Protein AF-A0AAN5BUU0-F1 (afdb_monomer_lite)

Structure (mmCIF, N/CA/C/O backbone):
data_AF-A0AAN5BUU0-F1
#
_entry.id   AF-A0AAN5BUU0-F1
#
loop_
_atom_site.group_PDB
_atom_site.id
_atom_site.type_symbol
_atom_site.label_atom_id
_atom_site.label_alt_id
_atom_site.label_comp_id
_atom_site.label_asym_id
_atom_site.label_entity_id
_atom_site.label_seq_id
_atom_site.pdbx_PDB_ins_code
_atom_site.Cartn_x
_atom_site.Cartn_y
_atom_site.Cartn_z
_atom_site.occupancy
_atom_site.B_iso_or_equiv
_atom_site.auth_seq_id
_atom_site.auth_comp_id
_atom_site.auth_asym_id
_atom_site.auth_atom_id
_atom_site.pdbx_PDB_model_num
ATOM 1 N N . MET A 1 1 ? -6.3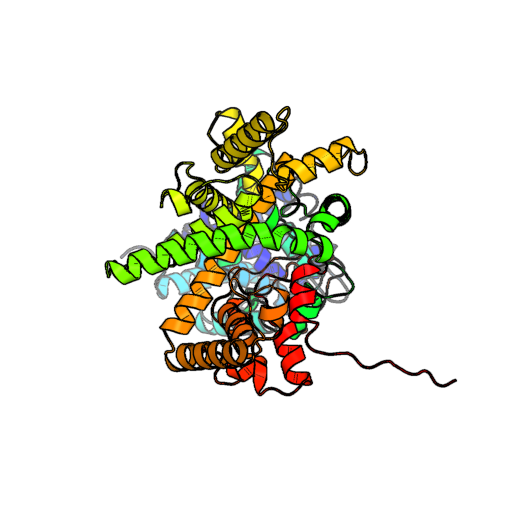54 13.363 -48.785 1.00 33.38 1 MET A N 1
ATOM 2 C CA . MET A 1 1 ? -5.559 12.203 -48.338 1.00 33.38 1 MET A CA 1
ATOM 3 C C . MET A 1 1 ? -4.403 12.744 -47.525 1.00 33.38 1 MET A C 1
ATOM 5 O O . MET A 1 1 ? -3.507 13.358 -48.097 1.00 33.38 1 MET A O 1
ATOM 9 N N . GLU A 1 2 ? -4.484 12.640 -46.201 1.00 36.59 2 GLU A N 1
ATOM 10 C CA . GLU A 1 2 ? -3.359 12.969 -45.324 1.00 36.59 2 GLU A CA 1
ATOM 11 C C . GLU A 1 2 ? -2.193 12.024 -45.644 1.00 36.59 2 GLU A C 1
ATOM 13 O O . GLU A 1 2 ? -2.395 10.834 -45.884 1.00 36.59 2 GLU A O 1
ATOM 18 N N . LYS A 1 3 ? -0.974 12.566 -45.752 1.00 36.31 3 LYS A N 1
ATOM 19 C CA . LYS A 1 3 ? 0.227 11.756 -46.001 1.00 36.31 3 LYS A CA 1
ATOM 20 C C . LYS A 1 3 ? 0.430 10.782 -44.828 1.00 36.31 3 LYS A C 1
ATOM 22 O O . LYS A 1 3 ? 0.278 11.228 -43.689 1.00 36.31 3 LYS A O 1
ATOM 27 N N . PRO A 1 4 ? 0.834 9.521 -45.077 1.00 47.00 4 PRO A N 1
ATOM 28 C CA . PRO A 1 4 ? 1.141 8.577 -44.009 1.00 47.00 4 PRO A CA 1
ATOM 29 C C . PRO A 1 4 ? 2.203 9.173 -43.081 1.00 47.00 4 PRO A C 1
ATOM 31 O O . PRO A 1 4 ? 3.201 9.744 -43.532 1.00 47.00 4 PRO A O 1
ATOM 34 N N . ILE A 1 5 ? 1.944 9.099 -41.779 1.00 53.62 5 ILE A N 1
ATOM 35 C CA . ILE A 1 5 ? 2.816 9.651 -40.747 1.00 53.62 5 ILE A CA 1
ATOM 36 C C . ILE A 1 5 ? 4.065 8.756 -40.667 1.00 53.62 5 ILE A C 1
ATOM 38 O O . ILE A 1 5 ? 3.956 7.569 -40.381 1.00 53.62 5 ILE A O 1
ATOM 42 N N . SER A 1 6 ? 5.249 9.303 -40.966 1.00 59.25 6 SER A N 1
ATOM 43 C CA . SER A 1 6 ? 6.516 8.555 -40.923 1.00 59.25 6 SER A CA 1
ATOM 44 C C . SER A 1 6 ? 7.005 8.336 -39.487 1.00 59.25 6 SER A C 1
ATOM 46 O O . SER A 1 6 ? 6.694 9.139 -38.601 1.00 59.25 6 SER A O 1
ATOM 48 N N . CYS A 1 7 ? 7.852 7.318 -39.260 1.00 54.75 7 CYS A N 1
ATOM 49 C CA . CYS A 1 7 ? 8.524 7.119 -37.966 1.00 54.75 7 CYS A CA 1
ATOM 50 C C . CYS A 1 7 ? 9.218 8.395 -37.480 1.00 54.75 7 CYS A C 1
ATOM 52 O O . CYS A 1 7 ? 9.111 8.717 -36.311 1.00 54.75 7 CYS A O 1
ATOM 54 N N . GLN A 1 8 ? 9.860 9.171 -38.363 1.00 58.72 8 GLN A N 1
ATOM 55 C CA . GLN A 1 8 ? 10.496 10.451 -38.004 1.00 58.72 8 GLN A CA 1
ATOM 56 C C . GLN A 1 8 ? 9.519 11.482 -37.414 1.00 58.72 8 GLN A C 1
ATOM 58 O O . GLN A 1 8 ? 9.916 12.291 -36.582 1.00 58.72 8 GLN A O 1
ATOM 63 N N . LYS A 1 9 ? 8.248 11.469 -37.836 1.00 61.09 9 LYS A N 1
ATOM 64 C CA . LYS A 1 9 ? 7.222 12.403 -37.354 1.00 61.09 9 LYS A CA 1
ATOM 65 C C . LYS A 1 9 ? 6.590 11.938 -36.033 1.00 61.09 9 LYS A C 1
ATOM 67 O O . LYS A 1 9 ? 6.236 12.787 -35.223 1.00 61.09 9 LYS A O 1
ATOM 72 N N . ILE A 1 10 ? 6.482 10.622 -35.810 1.00 54.81 10 ILE A N 1
ATOM 73 C CA . ILE A 1 10 ? 5.993 10.017 -34.551 1.00 54.81 10 ILE A CA 1
ATOM 74 C C . ILE A 1 10 ? 7.093 9.984 -33.487 1.00 54.81 10 ILE A C 1
ATOM 76 O O . ILE A 1 10 ? 6.845 10.347 -32.350 1.00 54.81 10 ILE A O 1
ATOM 80 N N . LEU A 1 11 ? 8.329 9.642 -33.849 1.00 53.31 11 LEU A N 1
ATOM 81 C CA . LEU A 1 11 ? 9.520 9.653 -32.986 1.00 53.31 11 LEU A CA 1
ATOM 82 C C . LEU A 1 11 ? 10.084 11.061 -32.750 1.00 53.31 11 LEU A C 1
ATOM 84 O O . LEU A 1 11 ? 11.253 11.191 -32.378 1.00 53.31 11 LEU A O 1
ATOM 88 N N . GLY A 1 12 ? 9.273 12.108 -32.954 1.00 57.47 12 GLY A N 1
ATOM 89 C CA . GLY A 1 12 ? 9.648 13.482 -32.633 1.00 57.47 12 GLY A CA 1
ATOM 90 C C . GLY A 1 12 ? 10.220 13.588 -31.217 1.00 57.47 12 GLY A C 1
ATOM 91 O O . GLY A 1 12 ? 9.969 12.724 -30.372 1.00 57.47 12 GLY A O 1
ATOM 92 N N . GLU A 1 13 ? 10.988 14.650 -30.958 1.00 61.12 13 GLU A N 1
ATOM 93 C CA . GLU A 1 13 ? 11.842 14.768 -29.766 1.00 61.12 13 GLU A CA 1
ATOM 94 C C . GLU A 1 13 ? 11.137 14.377 -28.456 1.00 61.12 13 GLU A C 1
ATOM 96 O O . GLU A 1 13 ? 11.701 13.693 -27.606 1.00 61.12 13 GLU A O 1
ATOM 101 N N . ILE A 1 14 ? 9.856 14.729 -28.340 1.00 59.94 14 ILE A N 1
ATOM 102 C CA . ILE A 1 14 ? 9.011 14.472 -27.174 1.00 59.94 14 ILE A CA 1
ATOM 103 C C . ILE A 1 14 ? 8.659 12.984 -27.007 1.00 59.94 14 ILE A C 1
ATOM 105 O O . ILE A 1 14 ? 8.784 12.460 -25.901 1.00 59.94 14 ILE A O 1
ATOM 109 N N . VAL A 1 15 ? 8.245 12.279 -28.067 1.00 65.06 15 VAL A N 1
ATOM 110 C CA . VAL A 1 15 ? 7.833 10.862 -27.976 1.00 65.06 15 VAL A CA 1
ATOM 111 C C . VAL A 1 15 ? 9.016 9.989 -27.592 1.00 65.06 15 VAL A C 1
ATOM 113 O O . VAL A 1 15 ? 8.900 9.184 -26.672 1.00 65.06 15 VAL A O 1
ATOM 116 N N . SER A 1 16 ? 10.166 10.206 -28.232 1.00 67.31 16 SER A N 1
ATOM 117 C CA . SER A 1 16 ? 11.398 9.461 -27.961 1.00 67.31 16 SER A CA 1
ATOM 118 C C . SER A 1 16 ? 11.934 9.709 -26.547 1.00 67.31 16 SER A C 1
ATOM 120 O O . SER A 1 16 ? 12.440 8.786 -25.911 1.00 67.31 16 SER A O 1
ATOM 122 N N . LEU A 1 17 ? 11.798 10.933 -26.020 1.00 70.12 17 LEU A N 1
ATOM 123 C CA . LEU A 1 17 ? 12.182 11.256 -24.642 1.00 70.12 17 LEU A CA 1
ATOM 124 C C . LEU A 1 17 ? 11.235 10.627 -23.612 1.00 70.12 17 LEU A C 1
ATOM 126 O O . LEU A 1 17 ? 11.701 10.049 -22.629 1.00 70.12 17 LEU A O 1
ATOM 130 N N . ILE A 1 18 ? 9.920 10.695 -23.842 1.00 75.19 18 ILE A N 1
ATOM 131 C CA . ILE A 1 18 ? 8.907 10.118 -22.945 1.00 75.19 18 ILE A CA 1
ATOM 132 C C . ILE A 1 18 ? 8.992 8.587 -22.936 1.00 75.19 18 ILE A C 1
ATOM 134 O O . ILE A 1 18 ? 8.899 7.962 -21.877 1.00 75.19 18 ILE A O 1
ATOM 138 N N . SER A 1 19 ? 9.201 7.969 -24.100 1.00 78.50 19 SER A N 1
ATOM 139 C CA . SER A 1 19 ? 9.243 6.513 -24.239 1.00 78.50 19 SER A CA 1
ATOM 140 C C . SER A 1 19 ? 10.525 5.896 -23.680 1.00 78.50 19 SER A C 1
ATOM 142 O O . SER A 1 19 ? 10.575 4.683 -23.489 1.00 78.50 19 SER A O 1
ATOM 144 N N . LEU A 1 20 ? 11.574 6.687 -23.423 1.00 83.69 20 LEU A N 1
ATOM 145 C CA . LEU A 1 20 ? 12.914 6.166 -23.157 1.00 83.69 20 LEU A CA 1
ATOM 146 C C . LEU A 1 20 ? 13.011 5.364 -21.856 1.00 83.69 20 LEU A C 1
ATOM 148 O O . LEU A 1 20 ? 13.629 4.299 -21.851 1.00 83.69 20 LEU A O 1
ATOM 152 N N . GLN A 1 21 ? 12.419 5.841 -20.755 1.00 87.25 21 GLN A N 1
ATOM 153 C CA . GLN A 1 21 ? 12.447 5.096 -19.489 1.00 87.25 21 GLN A CA 1
ATOM 154 C C . GLN A 1 21 ? 11.692 3.767 -19.636 1.00 87.25 21 GLN A C 1
ATOM 156 O O . GLN A 1 21 ? 12.220 2.719 -19.265 1.00 87.25 21 GLN A O 1
ATOM 161 N N . TYR A 1 22 ? 10.515 3.798 -20.266 1.00 90.00 22 TYR A N 1
ATOM 162 C CA . TYR A 1 22 ? 9.706 2.612 -20.544 1.00 90.00 22 TYR A CA 1
ATOM 163 C C . TYR A 1 22 ? 10.428 1.603 -21.444 1.00 90.00 22 TYR A C 1
ATOM 165 O O . TYR A 1 22 ? 10.545 0.432 -21.084 1.00 90.00 22 TYR A O 1
ATOM 173 N N . ALA A 1 23 ? 10.998 2.064 -22.560 1.00 89.75 23 ALA A N 1
ATOM 174 C CA . ALA A 1 23 ? 11.789 1.237 -23.463 1.00 89.75 23 ALA A CA 1
ATOM 175 C C . ALA A 1 23 ? 12.970 0.586 -22.733 1.00 89.75 23 ALA A C 1
ATOM 177 O O . ALA A 1 23 ? 13.208 -0.603 -22.902 1.00 89.75 23 ALA A O 1
ATOM 178 N N . ASN A 1 24 ? 13.685 1.326 -21.876 1.00 89.81 24 ASN A N 1
ATOM 179 C CA . ASN A 1 24 ? 14.799 0.762 -21.113 1.00 89.81 24 ASN A CA 1
ATOM 180 C C . ASN A 1 24 ? 14.342 -0.299 -20.105 1.00 89.81 24 ASN A C 1
ATOM 182 O O . ASN A 1 24 ? 15.041 -1.297 -19.947 1.00 89.81 24 ASN A O 1
ATOM 186 N N . VAL A 1 25 ? 13.186 -0.140 -19.456 1.00 89.19 25 VAL A N 1
ATOM 187 C CA . VAL A 1 25 ? 12.644 -1.198 -18.586 1.00 89.19 25 VAL A CA 1
ATOM 188 C C . VAL A 1 25 ? 12.288 -2.447 -19.400 1.00 89.19 25 VAL A C 1
ATOM 190 O O . VAL A 1 25 ? 12.654 -3.547 -18.999 1.00 89.19 25 VAL A O 1
ATOM 193 N N . LEU A 1 26 ? 11.651 -2.295 -20.567 1.00 90.25 26 LEU A N 1
ATOM 194 C CA . LEU A 1 26 ? 11.333 -3.422 -21.455 1.00 90.25 26 LEU A CA 1
ATOM 195 C C . LEU A 1 26 ? 12.589 -4.115 -21.999 1.00 90.25 26 LEU A C 1
ATOM 197 O O . LEU A 1 26 ? 12.695 -5.333 -21.984 1.00 90.25 26 LEU A O 1
ATOM 201 N N . VAL A 1 27 ? 13.582 -3.354 -22.454 1.00 91.62 27 VAL A N 1
ATOM 202 C CA . VAL A 1 27 ? 14.857 -3.900 -22.941 1.00 91.62 27 VAL A CA 1
ATOM 203 C C . VAL A 1 27 ? 15.517 -4.770 -21.871 1.00 91.62 27 VAL A C 1
ATOM 205 O O . VAL A 1 27 ? 15.982 -5.871 -22.163 1.00 91.62 27 VAL A O 1
ATOM 208 N N . ASN A 1 28 ? 15.512 -4.298 -20.624 1.00 90.44 28 ASN A N 1
ATOM 209 C CA . ASN A 1 28 ? 16.142 -4.983 -19.503 1.00 90.44 28 ASN A CA 1
ATOM 210 C C . ASN A 1 28 ? 15.229 -5.997 -18.803 1.00 90.44 28 ASN A C 1
ATOM 212 O O . ASN A 1 28 ? 15.642 -6.550 -17.789 1.00 90.44 28 ASN A O 1
ATOM 216 N N . SER A 1 29 ? 14.034 -6.293 -19.326 1.00 88.00 29 SER A N 1
ATOM 217 C CA . SER A 1 29 ? 13.260 -7.447 -18.851 1.00 88.00 29 SER A CA 1
ATOM 218 C C . SER A 1 29 ? 13.853 -8.771 -19.343 1.00 88.00 29 SER A C 1
ATOM 220 O O . SER A 1 29 ? 13.665 -9.800 -18.700 1.00 88.00 29 SER A O 1
ATOM 222 N N . HIS A 1 30 ? 14.619 -8.746 -20.440 1.00 90.69 30 HIS A N 1
ATOM 223 C CA . HIS A 1 30 ? 15.295 -9.923 -20.968 1.00 90.69 30 HIS A CA 1
ATOM 224 C C . HIS A 1 30 ? 16.552 -10.248 -20.131 1.00 90.69 30 HIS A C 1
ATOM 226 O O . HIS A 1 30 ? 17.481 -9.432 -20.081 1.00 90.69 30 HIS A O 1
ATOM 232 N N . PRO A 1 31 ? 16.680 -11.460 -19.552 1.00 89.88 31 PRO A N 1
ATOM 233 C CA . PRO A 1 31 ? 17.740 -11.792 -18.589 1.00 89.88 31 PRO A CA 1
ATOM 234 C C . PRO A 1 31 ? 19.168 -11.579 -19.097 1.00 89.88 31 PRO A C 1
ATOM 236 O O . PRO A 1 31 ? 20.002 -10.997 -18.406 1.00 89.88 31 PRO A O 1
ATOM 239 N N . GLN A 1 32 ? 19.459 -12.036 -20.318 1.00 93.00 32 GLN A N 1
ATOM 240 C CA . GLN A 1 32 ? 20.795 -11.920 -20.916 1.00 93.00 32 GLN A CA 1
ATOM 241 C C . GLN A 1 32 ? 21.168 -10.461 -21.222 1.00 93.00 32 GLN A C 1
ATOM 243 O O . GLN A 1 32 ? 22.292 -10.043 -20.942 1.00 93.00 32 GLN A O 1
ATOM 248 N N . VAL A 1 33 ? 20.212 -9.672 -21.728 1.00 93.50 33 VAL A N 1
ATOM 249 C CA . VAL A 1 33 ? 20.398 -8.238 -21.983 1.00 93.50 33 VAL A CA 1
ATOM 250 C C . VAL A 1 33 ? 20.654 -7.504 -20.670 1.00 93.50 33 VAL A C 1
ATOM 252 O O . VAL A 1 33 ? 21.661 -6.807 -20.551 1.00 93.50 33 VAL A O 1
ATOM 255 N N . ALA A 1 34 ? 19.815 -7.734 -19.657 1.00 91.94 34 ALA A N 1
ATOM 256 C CA . ALA A 1 34 ? 19.980 -7.147 -18.333 1.00 91.94 34 ALA A CA 1
ATOM 257 C C . ALA A 1 34 ? 21.328 -7.509 -17.702 1.00 91.94 34 ALA A C 1
ATOM 259 O O . ALA A 1 34 ? 21.979 -6.650 -17.118 1.00 91.94 34 ALA A O 1
ATOM 260 N N . GLN A 1 35 ? 21.790 -8.754 -17.855 1.00 92.38 35 GLN A N 1
ATOM 261 C CA . GLN A 1 35 ? 23.096 -9.177 -17.352 1.00 92.38 35 GLN A CA 1
ATOM 262 C C . GLN A 1 35 ? 24.253 -8.449 -18.050 1.00 92.38 35 GLN A C 1
ATOM 264 O O . GLN A 1 35 ? 25.197 -8.017 -17.385 1.00 92.38 35 GLN A O 1
ATOM 269 N N . GLY A 1 36 ? 24.184 -8.287 -19.375 1.00 92.88 36 GLY A N 1
ATOM 270 C CA . GLY A 1 36 ? 25.181 -7.526 -20.125 1.00 92.88 36 GLY A CA 1
ATOM 271 C C . GLY A 1 36 ? 25.206 -6.055 -19.725 1.00 92.88 36 GLY A C 1
ATOM 272 O O . GLY A 1 36 ? 26.275 -5.485 -19.510 1.00 92.88 36 GLY A O 1
ATOM 273 N N . VAL A 1 37 ? 24.030 -5.460 -19.537 1.00 91.38 37 VAL A N 1
ATOM 274 C CA . VAL A 1 37 ? 23.890 -4.089 -19.048 1.00 91.38 37 VAL A CA 1
ATOM 275 C C . VAL A 1 37 ? 24.415 -3.954 -17.619 1.00 91.38 37 VAL A C 1
ATOM 277 O O . VAL A 1 37 ? 25.193 -3.043 -17.357 1.00 91.38 37 VAL A O 1
ATOM 280 N N . HIS A 1 38 ? 24.071 -4.867 -16.714 1.00 90.69 38 HIS A N 1
ATOM 281 C CA . HIS A 1 38 ? 24.531 -4.851 -15.326 1.00 90.69 38 HIS A CA 1
ATOM 282 C C . HIS A 1 38 ? 26.063 -4.879 -15.217 1.00 90.69 38 HIS A C 1
ATOM 284 O O . HIS A 1 38 ? 26.637 -4.170 -14.397 1.00 90.69 38 HIS A O 1
ATOM 290 N N . ASN A 1 39 ? 26.726 -5.662 -16.071 1.00 91.31 39 ASN A N 1
ATOM 291 C CA . ASN A 1 39 ? 28.176 -5.853 -16.011 1.00 91.31 39 ASN A CA 1
ATOM 292 C C . ASN A 1 39 ? 28.982 -4.768 -16.741 1.00 91.31 39 ASN A C 1
ATOM 294 O O . ASN A 1 39 ? 30.154 -4.573 -16.424 1.00 91.31 39 ASN A O 1
ATOM 298 N N . HIS A 1 40 ? 28.404 -4.113 -17.754 1.00 89.38 40 HIS A N 1
ATOM 299 C CA . HIS A 1 40 ? 29.159 -3.249 -18.673 1.00 89.38 40 HIS A CA 1
ATOM 300 C C . HIS A 1 40 ? 28.597 -1.833 -18.838 1.00 89.38 40 HIS A C 1
ATOM 302 O O . HIS A 1 40 ? 29.260 -0.991 -19.444 1.00 89.38 40 HIS A O 1
ATOM 308 N N . SER A 1 41 ? 27.388 -1.553 -18.351 1.00 84.75 41 SER A N 1
ATOM 309 C CA . SER A 1 41 ? 26.763 -0.237 -18.478 1.00 84.75 41 SER A CA 1
ATOM 310 C C . SER A 1 41 ? 27.053 0.647 -17.271 1.00 84.75 41 SER A C 1
ATOM 312 O O . SER A 1 41 ? 27.232 0.189 -16.148 1.00 84.75 41 SER A O 1
ATOM 314 N N . TYR A 1 42 ? 27.013 1.950 -17.508 1.00 80.81 42 TYR A N 1
ATOM 315 C CA . TYR A 1 42 ? 27.196 3.004 -16.516 1.00 80.81 42 TYR A CA 1
ATOM 316 C C . TYR A 1 42 ? 25.858 3.644 -16.103 1.00 80.81 42 TYR A C 1
ATOM 318 O O . TYR A 1 42 ? 25.842 4.792 -15.680 1.00 80.81 42 TYR A O 1
ATOM 326 N N . PHE A 1 43 ? 24.729 2.918 -16.191 1.00 76.12 43 PHE A N 1
ATOM 327 C CA . PHE A 1 43 ? 23.396 3.417 -15.784 1.00 76.12 43 PHE A CA 1
ATOM 328 C C . PHE A 1 43 ? 23.400 4.079 -14.404 1.00 76.12 43 PHE A C 1
ATOM 330 O O . PHE A 1 43 ? 22.821 5.146 -14.223 1.00 76.12 43 PHE A O 1
ATOM 337 N N . ARG A 1 44 ? 24.077 3.447 -13.445 1.00 77.19 44 ARG A N 1
ATOM 338 C CA . ARG A 1 44 ? 24.137 3.916 -12.063 1.00 77.19 44 ARG A CA 1
ATOM 339 C C . ARG A 1 44 ? 25.104 5.079 -11.852 1.00 77.19 44 ARG A C 1
ATOM 341 O O . ARG A 1 44 ? 24.851 5.931 -11.005 1.00 77.19 44 ARG A O 1
ATOM 348 N N . SER A 1 45 ? 26.233 5.088 -12.559 1.00 83.69 45 SER A N 1
ATOM 349 C CA . SER A 1 45 ? 27.297 6.077 -12.357 1.00 83.69 45 SER A CA 1
ATOM 350 C C . SER A 1 45 ? 27.110 7.333 -13.206 1.00 83.69 45 SER A C 1
ATOM 352 O O . SER A 1 45 ? 27.422 8.418 -12.724 1.00 83.69 45 SER A O 1
ATOM 354 N N . ASP A 1 46 ? 26.592 7.196 -14.429 1.00 85.25 46 ASP A N 1
ATOM 355 C CA . ASP A 1 46 ? 26.413 8.282 -15.398 1.00 85.25 46 ASP A CA 1
ATOM 356 C C . ASP A 1 46 ? 25.160 8.073 -16.288 1.00 85.25 46 ASP A C 1
ATOM 358 O O . ASP A 1 46 ? 25.248 7.718 -17.473 1.00 85.25 46 ASP A O 1
ATOM 362 N N . PRO A 1 47 ? 23.951 8.279 -15.735 1.00 84.38 47 PRO A N 1
ATOM 363 C CA . PRO A 1 47 ? 22.709 8.082 -16.481 1.00 84.38 47 PRO A CA 1
ATOM 364 C C . PRO A 1 47 ? 22.545 9.062 -17.650 1.00 84.38 47 PRO A C 1
ATOM 366 O O . PRO A 1 47 ? 21.929 8.706 -18.654 1.00 84.38 47 PRO A O 1
ATOM 369 N N . MET A 1 48 ? 23.103 10.275 -17.567 1.00 85.94 48 MET A N 1
ATOM 370 C CA . MET A 1 48 ? 22.939 11.296 -18.610 1.00 85.94 48 MET A CA 1
ATOM 371 C C . MET A 1 48 ? 23.677 10.914 -19.888 1.00 85.94 48 MET A C 1
ATOM 373 O O . MET A 1 48 ? 23.097 10.967 -20.976 1.00 85.94 48 MET A O 1
ATOM 377 N N . THR A 1 49 ? 24.915 10.438 -19.762 1.00 85.50 49 THR A N 1
ATOM 378 C CA . THR A 1 49 ? 25.664 9.904 -20.902 1.00 85.50 49 THR A CA 1
ATOM 379 C C . THR A 1 49 ? 24.949 8.693 -21.502 1.00 85.50 49 THR A C 1
ATOM 381 O O . THR A 1 49 ? 24.887 8.532 -22.723 1.00 85.50 49 THR A O 1
ATOM 384 N N . ARG A 1 50 ? 24.322 7.855 -20.666 1.00 85.88 50 ARG A N 1
ATOM 385 C CA . ARG A 1 50 ? 23.598 6.667 -21.139 1.00 85.88 50 ARG A CA 1
ATOM 386 C C . ARG A 1 50 ? 22.350 7.044 -21.939 1.00 85.88 50 ARG A C 1
ATOM 388 O O . ARG A 1 50 ? 22.093 6.436 -22.985 1.00 85.88 50 ARG A O 1
ATOM 395 N N . VAL A 1 51 ? 21.601 8.044 -21.473 1.00 83.75 51 VAL A N 1
ATOM 396 C CA . VAL A 1 51 ? 20.462 8.624 -22.199 1.00 83.75 51 VAL A CA 1
ATOM 397 C C . VAL A 1 51 ? 20.927 9.195 -23.536 1.00 83.75 51 VAL A C 1
ATOM 399 O O . VAL A 1 51 ? 20.370 8.825 -24.568 1.00 83.75 51 VAL A O 1
ATOM 402 N N . TYR A 1 52 ? 21.996 9.998 -23.534 1.00 86.31 52 TYR A N 1
ATOM 403 C CA . TYR A 1 52 ? 22.556 10.607 -24.741 1.00 86.31 52 TYR A CA 1
ATOM 404 C C . TYR A 1 52 ? 22.885 9.570 -25.822 1.00 86.31 52 TYR A C 1
ATOM 406 O O . TYR A 1 52 ? 22.393 9.680 -26.942 1.00 86.31 52 TYR A O 1
ATOM 414 N N . TYR A 1 53 ? 23.641 8.517 -25.494 1.00 87.81 53 TYR A N 1
ATOM 415 C CA . TYR A 1 53 ? 24.003 7.497 -26.486 1.00 87.81 53 TYR A CA 1
ATOM 416 C C . TYR A 1 53 ? 22.814 6.659 -26.968 1.00 87.81 53 TYR A C 1
ATOM 418 O O . TYR A 1 53 ? 22.819 6.202 -28.111 1.00 87.81 53 TYR A O 1
ATOM 426 N N . THR A 1 54 ? 21.787 6.463 -26.133 1.00 87.38 54 THR A N 1
ATOM 427 C CA . THR A 1 54 ? 20.560 5.780 -26.577 1.00 87.38 54 THR A CA 1
ATOM 428 C C . THR A 1 54 ? 19.803 6.632 -27.583 1.00 87.38 54 THR A C 1
ATOM 430 O O . THR A 1 54 ? 19.422 6.132 -28.635 1.00 87.38 54 THR A O 1
ATOM 433 N N . LEU A 1 55 ? 19.624 7.920 -27.283 1.00 86.25 55 LEU A N 1
ATOM 434 C CA . LEU A 1 55 ? 18.959 8.856 -28.184 1.00 86.25 55 LEU A CA 1
ATOM 435 C C . LEU A 1 55 ? 19.742 9.018 -29.484 1.00 86.25 55 LEU A C 1
ATOM 437 O O . LEU A 1 55 ? 19.146 8.960 -30.552 1.00 86.25 55 LEU A O 1
ATOM 441 N N . LEU A 1 56 ? 21.071 9.131 -29.407 1.00 88.31 56 LEU A N 1
ATOM 442 C CA . LEU A 1 56 ? 21.931 9.202 -30.585 1.00 88.31 56 LEU A CA 1
ATOM 443 C C . LEU A 1 56 ? 21.703 8.002 -31.511 1.00 88.31 56 LEU A C 1
ATOM 445 O O . LEU A 1 56 ? 21.577 8.177 -32.718 1.00 88.31 56 LEU A O 1
ATOM 449 N N . TYR A 1 57 ? 21.592 6.794 -30.953 1.00 88.94 57 TYR A N 1
ATOM 450 C CA . TYR A 1 57 ? 21.263 5.608 -31.736 1.00 88.94 57 TYR A CA 1
ATOM 451 C C . TYR A 1 57 ? 19.844 5.660 -32.318 1.00 88.94 57 TYR A C 1
ATOM 453 O O . TYR A 1 57 ? 19.680 5.465 -33.521 1.00 88.94 57 TYR A O 1
ATOM 461 N N . VAL A 1 58 ? 18.830 5.951 -31.494 1.00 86.00 58 VAL A N 1
ATOM 462 C CA . VAL A 1 58 ? 17.422 5.982 -31.927 1.00 86.00 58 VAL A CA 1
ATOM 463 C C . VAL A 1 58 ? 17.217 6.990 -33.060 1.00 86.00 58 VAL A C 1
ATOM 465 O O . VAL A 1 58 ? 16.639 6.630 -34.083 1.00 86.00 58 VAL A O 1
ATOM 468 N N . TYR A 1 59 ? 17.743 8.210 -32.919 1.00 85.12 59 TYR A N 1
ATOM 469 C CA . TYR A 1 59 ? 17.659 9.245 -33.952 1.00 85.12 59 TYR A CA 1
ATOM 470 C C . TYR A 1 59 ? 18.527 8.930 -35.170 1.00 85.12 59 TYR A C 1
ATOM 472 O O . TYR A 1 59 ? 18.074 9.102 -36.297 1.00 85.12 59 TYR A O 1
ATOM 480 N N . GLY A 1 60 ? 19.748 8.425 -34.973 1.00 87.56 60 GLY A N 1
ATOM 481 C CA . GLY A 1 60 ? 20.641 8.115 -36.088 1.00 87.56 60 GLY A CA 1
ATOM 482 C C . GLY A 1 60 ? 20.112 6.994 -36.982 1.00 87.56 60 GLY A C 1
ATOM 483 O O . GLY A 1 60 ? 20.242 7.066 -38.198 1.00 87.56 60 GLY A O 1
ATOM 484 N N . VAL A 1 61 ? 19.455 5.976 -36.416 1.00 87.50 61 VAL A N 1
ATOM 485 C CA . VAL A 1 61 ? 18.892 4.858 -37.195 1.00 87.50 61 VAL A CA 1
ATOM 486 C C . VAL A 1 61 ? 17.736 5.289 -38.099 1.00 87.50 61 VAL A C 1
ATOM 488 O O . VAL A 1 61 ? 17.579 4.757 -39.202 1.00 87.50 61 VAL A O 1
ATOM 491 N N . ILE A 1 62 ? 16.925 6.244 -37.645 1.00 83.38 62 ILE A N 1
ATOM 492 C CA . ILE A 1 62 ? 15.799 6.791 -38.416 1.00 83.38 62 ILE A CA 1
ATOM 493 C C . ILE A 1 62 ? 16.200 7.992 -39.286 1.00 83.38 62 ILE A C 1
ATOM 495 O O . ILE A 1 62 ? 15.364 8.492 -40.040 1.00 83.38 62 ILE A O 1
ATOM 499 N N . GLY A 1 63 ? 17.446 8.455 -39.166 1.00 85.06 63 GLY A N 1
ATOM 500 C CA . GLY A 1 63 ? 18.036 9.556 -39.922 1.00 85.06 63 GLY A CA 1
ATOM 501 C C . GLY A 1 63 ? 18.441 9.173 -41.347 1.00 85.06 63 GLY A C 1
ATOM 502 O O . GLY A 1 63 ? 17.875 8.260 -41.961 1.00 85.06 63 GLY A O 1
ATOM 503 N N . THR A 1 64 ? 19.416 9.893 -41.903 1.00 89.06 64 THR A N 1
ATOM 504 C CA . THR A 1 64 ? 19.943 9.607 -43.245 1.00 89.06 64 THR A CA 1
ATOM 505 C C . THR A 1 64 ? 20.734 8.289 -43.270 1.00 89.06 64 THR A C 1
ATOM 507 O O . THR A 1 64 ? 21.158 7.781 -42.227 1.00 89.06 64 THR A O 1
ATOM 510 N N . PRO A 1 65 ? 20.968 7.689 -44.454 1.00 91.19 65 PRO A N 1
ATOM 511 C CA . PRO A 1 65 ? 21.806 6.497 -44.570 1.00 91.19 65 PRO A CA 1
ATOM 512 C C . PRO A 1 65 ? 23.204 6.655 -43.952 1.00 91.19 65 PRO A C 1
ATOM 514 O O . PRO A 1 65 ? 23.698 5.703 -43.350 1.00 91.19 65 PRO A O 1
ATOM 517 N N . GLU A 1 66 ? 23.813 7.838 -44.067 1.00 92.81 66 GLU A N 1
ATOM 518 C CA . GLU A 1 66 ? 25.128 8.164 -43.505 1.00 92.81 66 GLU A CA 1
ATOM 519 C C . GLU A 1 66 ? 25.090 8.236 -41.974 1.00 92.81 66 GLU A C 1
ATOM 521 O O . GLU A 1 66 ? 25.949 7.656 -41.307 1.00 92.81 66 GLU A O 1
ATOM 526 N N . GLU A 1 67 ? 24.077 8.899 -41.407 1.00 91.44 67 GLU A N 1
ATOM 527 C CA . GLU A 1 67 ? 23.861 8.968 -39.956 1.00 91.44 67 GLU A CA 1
ATOM 528 C C . GLU A 1 67 ? 23.644 7.572 -39.368 1.00 91.44 67 GLU A C 1
ATOM 530 O O . GLU A 1 67 ? 24.263 7.205 -38.365 1.00 91.44 67 GLU A O 1
ATOM 535 N N . ARG A 1 68 ? 22.829 6.755 -40.042 1.00 93.12 68 ARG A N 1
ATOM 536 C CA . ARG A 1 68 ? 22.565 5.367 -39.662 1.00 93.12 68 ARG A CA 1
ATOM 537 C C . ARG A 1 68 ? 23.827 4.513 -39.696 1.00 93.12 68 ARG A C 1
ATOM 539 O O . ARG A 1 68 ? 24.072 3.767 -38.748 1.00 93.12 68 ARG A O 1
ATOM 546 N N . ASP A 1 69 ? 24.636 4.608 -40.749 1.00 94.00 69 ASP A N 1
ATOM 547 C CA . ASP A 1 69 ? 25.914 3.889 -40.837 1.00 94.00 69 ASP A CA 1
ATOM 548 C C . ASP A 1 69 ? 26.877 4.317 -39.715 1.00 94.00 69 ASP A C 1
ATOM 550 O O . ASP A 1 69 ? 27.484 3.469 -39.050 1.00 94.00 69 ASP A O 1
ATOM 554 N N . TYR A 1 70 ? 26.954 5.621 -39.431 1.00 94.81 70 TYR A N 1
ATOM 555 C CA . TYR A 1 70 ? 27.775 6.163 -38.350 1.00 94.81 70 TYR A CA 1
ATOM 556 C C . TYR A 1 70 ? 27.383 5.592 -36.980 1.00 94.81 70 TYR A C 1
ATOM 558 O O . TYR A 1 70 ? 28.233 5.029 -36.277 1.00 94.81 70 TYR A O 1
ATOM 566 N N . VAL A 1 71 ? 26.101 5.680 -36.598 1.00 93.69 71 VAL A N 1
ATOM 567 C CA . VAL A 1 71 ? 25.655 5.188 -35.283 1.00 93.69 71 VAL A CA 1
ATOM 568 C C . VAL A 1 71 ? 25.749 3.669 -35.180 1.00 93.69 71 VAL A C 1
ATOM 570 O O . VAL A 1 71 ? 26.095 3.152 -34.119 1.00 93.69 71 VAL A O 1
ATOM 573 N N . SER A 1 72 ? 25.548 2.945 -36.282 1.00 94.50 72 SER A N 1
ATOM 574 C CA . SER A 1 72 ? 25.696 1.486 -36.322 1.00 94.50 72 SER A CA 1
ATOM 575 C C . SER A 1 72 ? 27.145 1.063 -36.080 1.00 94.50 72 SER A C 1
ATOM 577 O O . SER A 1 72 ? 27.415 0.190 -35.253 1.00 94.50 72 SER A O 1
ATOM 579 N N . LYS A 1 73 ? 28.116 1.728 -36.723 1.00 95.38 73 LYS A N 1
ATOM 580 C CA . LYS A 1 73 ? 29.553 1.506 -36.476 1.00 95.38 73 LYS A CA 1
ATOM 581 C C . LYS A 1 73 ? 29.946 1.837 -35.038 1.00 95.38 73 LYS A C 1
ATOM 583 O O . LYS A 1 73 ? 30.726 1.096 -34.431 1.00 95.38 73 LYS A O 1
ATOM 588 N N . MET A 1 74 ? 29.402 2.922 -34.489 1.00 94.81 74 MET A N 1
ATOM 589 C CA . MET A 1 74 ? 29.617 3.320 -33.099 1.00 94.81 74 MET A CA 1
ATOM 590 C C . MET A 1 74 ? 29.103 2.248 -32.124 1.00 94.81 74 MET A C 1
ATOM 592 O O . MET A 1 74 ? 29.862 1.798 -31.262 1.00 94.81 74 MET A O 1
ATOM 596 N N . VAL A 1 75 ? 27.861 1.783 -32.290 1.00 93.00 75 VAL A N 1
ATOM 597 C CA . VAL A 1 75 ? 27.261 0.745 -31.437 1.00 93.00 75 VAL A CA 1
ATOM 598 C C . VAL A 1 75 ? 28.004 -0.583 -31.573 1.00 93.00 75 VAL A C 1
ATOM 600 O O . VAL A 1 75 ? 28.385 -1.164 -30.561 1.00 93.00 75 VAL A O 1
ATOM 603 N N . ASN A 1 76 ? 28.345 -1.015 -32.791 1.00 94.50 76 ASN A N 1
ATOM 604 C CA . ASN A 1 76 ? 29.152 -2.221 -33.016 1.00 94.50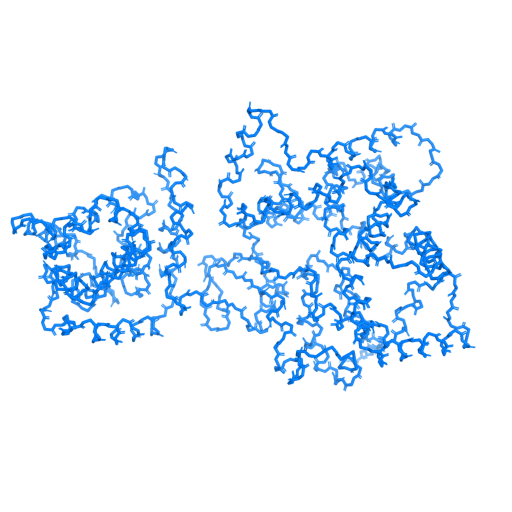 76 ASN A CA 1
ATOM 605 C C . ASN A 1 76 ? 30.525 -2.141 -32.329 1.00 94.50 76 ASN A C 1
ATOM 607 O O . ASN A 1 76 ? 31.041 -3.133 -31.810 1.00 94.50 76 ASN A O 1
ATOM 611 N N . LYS A 1 77 ? 31.150 -0.957 -32.297 1.00 94.75 77 LYS A N 1
ATOM 612 C CA . LYS A 1 77 ? 32.400 -0.749 -31.553 1.00 94.75 77 LYS A CA 1
ATOM 613 C C . LYS A 1 77 ? 32.197 -0.934 -30.049 1.00 94.75 77 LYS A C 1
ATOM 615 O O . LYS A 1 77 ? 33.028 -1.598 -29.437 1.00 94.75 77 LYS A O 1
ATOM 620 N N . ALA A 1 78 ? 31.120 -0.397 -29.482 1.00 90.50 78 ALA A N 1
ATOM 621 C CA . ALA A 1 78 ? 30.803 -0.557 -28.065 1.00 90.50 78 ALA A CA 1
ATOM 622 C C . ALA A 1 78 ? 30.436 -2.012 -27.710 1.00 90.50 78 ALA A C 1
ATOM 624 O O . ALA A 1 78 ? 30.943 -2.556 -26.732 1.00 90.50 78 ALA A O 1
ATOM 625 N N . HIS A 1 79 ? 29.623 -2.678 -28.536 1.00 94.44 79 HIS A N 1
ATOM 626 C CA . HIS A 1 79 ? 29.126 -4.036 -28.290 1.00 94.44 79 HIS A CA 1
ATOM 627 C C . HIS A 1 79 ? 30.207 -5.122 -28.381 1.00 94.44 79 HIS A C 1
ATOM 629 O O . HIS A 1 79 ? 30.076 -6.155 -27.728 1.00 94.44 79 HIS A O 1
ATOM 635 N N . ARG A 1 80 ? 31.314 -4.891 -29.108 1.00 93.06 80 ARG A N 1
ATOM 636 C CA . ARG A 1 80 ? 32.427 -5.858 -29.240 1.00 93.06 80 ARG A CA 1
ATOM 637 C C . ARG A 1 80 ? 32.964 -6.384 -27.900 1.00 93.06 80 ARG A C 1
ATOM 639 O O . ARG A 1 80 ? 33.407 -7.530 -27.834 1.00 93.06 80 ARG A O 1
ATOM 646 N N . GLY A 1 81 ? 32.953 -5.554 -26.856 1.00 91.81 81 GLY A N 1
ATOM 647 C CA . GLY A 1 81 ? 33.424 -5.915 -25.514 1.00 91.81 81 GLY A CA 1
ATOM 648 C C . GLY A 1 81 ? 32.341 -6.447 -24.569 1.00 91.81 81 GLY A C 1
ATOM 649 O O . GLY A 1 81 ? 32.675 -6.944 -23.498 1.00 91.81 81 GLY A O 1
ATOM 650 N N . VAL A 1 82 ? 31.062 -6.360 -24.942 1.00 93.44 82 VAL A N 1
ATOM 651 C CA . VAL A 1 82 ? 29.923 -6.672 -24.066 1.00 93.44 82 VAL A CA 1
ATOM 652 C C . VAL A 1 82 ? 29.503 -8.123 -24.283 1.00 93.44 82 VAL A C 1
ATOM 654 O O . VAL A 1 82 ? 28.549 -8.438 -24.996 1.00 93.44 82 VAL A O 1
ATOM 657 N N . ARG A 1 83 ? 30.268 -9.031 -23.683 1.00 93.88 83 ARG A N 1
ATOM 658 C CA . ARG A 1 83 ? 30.058 -10.478 -23.769 1.00 93.88 83 ARG A CA 1
ATOM 659 C C . ARG A 1 83 ? 30.458 -11.149 -22.465 1.00 93.88 83 ARG A C 1
ATOM 661 O O . ARG A 1 83 ? 31.428 -10.749 -21.827 1.00 93.88 83 ARG A O 1
ATOM 668 N N . GLY A 1 84 ? 29.734 -12.194 -22.103 1.00 91.75 84 GLY A N 1
ATOM 669 C CA . GLY A 1 84 ? 30.009 -13.016 -20.935 1.00 91.75 84 GLY A CA 1
ATOM 670 C C . GLY A 1 84 ? 29.601 -14.460 -21.186 1.00 91.75 84 GLY A C 1
ATOM 671 O O . GLY A 1 84 ? 29.244 -14.833 -22.299 1.00 91.75 84 GLY A O 1
ATOM 672 N N . ARG A 1 85 ? 29.632 -15.284 -20.135 1.00 88.25 85 ARG A N 1
ATOM 673 C CA . ARG A 1 85 ? 29.307 -16.717 -20.235 1.00 88.25 85 ARG A CA 1
ATOM 674 C C . ARG A 1 85 ? 27.916 -16.973 -20.834 1.00 88.25 85 ARG A C 1
ATOM 676 O O . ARG A 1 85 ? 27.760 -17.910 -21.603 1.00 88.25 85 ARG A O 1
ATOM 683 N N . ASN A 1 86 ? 26.943 -16.128 -20.486 1.00 87.50 86 ASN A N 1
ATOM 684 C CA . ASN A 1 86 ? 25.527 -16.323 -20.807 1.00 87.50 86 ASN A CA 1
ATOM 685 C C . ASN A 1 86 ? 24.896 -15.133 -21.557 1.00 87.50 86 ASN A C 1
ATOM 687 O O . ASN A 1 86 ? 23.676 -15.069 -21.640 1.00 87.50 86 ASN A O 1
ATOM 691 N N . TYR A 1 87 ? 25.673 -14.171 -22.067 1.00 93.56 87 TYR A N 1
ATOM 692 C CA . TYR A 1 87 ? 25.144 -13.027 -22.828 1.00 93.56 87 TYR A CA 1
ATOM 693 C C . TYR A 1 87 ? 26.152 -12.528 -23.867 1.00 93.56 87 TYR A C 1
ATOM 695 O O . TYR A 1 87 ? 27.364 -12.671 -23.690 1.00 93.56 87 TYR A O 1
ATOM 703 N N . ASN A 1 88 ? 25.653 -11.910 -24.938 1.00 95.25 88 ASN A N 1
ATOM 704 C CA . ASN A 1 88 ? 26.473 -11.332 -25.998 1.00 95.25 88 ASN A CA 1
ATOM 705 C C . ASN A 1 88 ? 25.689 -10.215 -26.694 1.00 95.25 88 ASN A C 1
ATOM 707 O O . ASN A 1 88 ? 24.692 -10.488 -27.352 1.00 95.25 88 ASN A O 1
ATOM 711 N N . ALA A 1 89 ? 26.163 -8.972 -26.604 1.00 94.38 89 ALA A N 1
ATOM 712 C CA . ALA A 1 89 ? 25.478 -7.824 -27.199 1.00 94.38 89 ALA A CA 1
ATOM 713 C C . ALA A 1 89 ? 25.440 -7.839 -28.739 1.00 94.38 89 ALA A C 1
ATOM 715 O O . ALA A 1 89 ? 24.715 -7.041 -29.327 1.00 94.38 89 ALA A O 1
ATOM 716 N N . MET A 1 90 ? 26.208 -8.719 -29.390 1.00 95.62 90 MET A N 1
ATOM 717 C CA . MET A 1 90 ? 26.188 -8.942 -30.843 1.00 95.62 90 MET A CA 1
ATOM 718 C C . MET A 1 90 ? 25.242 -10.086 -31.259 1.00 95.62 90 MET A C 1
ATOM 720 O O . MET A 1 90 ? 25.195 -10.432 -32.436 1.00 95.62 90 MET A O 1
ATOM 724 N N . ASP A 1 91 ? 24.536 -10.720 -30.314 1.00 96.38 91 ASP A N 1
ATOM 725 C CA . ASP A 1 91 ? 23.573 -11.786 -30.608 1.00 96.38 91 ASP A CA 1
ATOM 726 C C . ASP A 1 91 ? 22.325 -11.202 -31.299 1.00 96.38 91 ASP A C 1
ATOM 728 O O . ASP A 1 91 ? 21.628 -10.374 -30.697 1.00 96.38 91 ASP A O 1
ATOM 732 N N . PRO A 1 92 ? 22.002 -11.626 -32.536 1.00 96.25 92 PRO A N 1
ATOM 733 C CA . PRO A 1 92 ? 20.857 -11.102 -33.272 1.00 96.25 92 PRO A CA 1
ATOM 734 C C . PRO A 1 92 ? 19.518 -11.354 -32.567 1.00 96.25 92 PRO A C 1
ATOM 736 O O . PRO A 1 92 ? 18.617 -10.533 -32.698 1.00 96.25 92 PRO A O 1
ATOM 739 N N . LYS A 1 93 ? 19.376 -12.419 -31.763 1.00 94.75 93 LYS A N 1
ATOM 740 C CA . LYS A 1 93 ? 18.130 -12.671 -31.016 1.00 94.75 93 LYS A CA 1
ATOM 741 C C . LYS A 1 93 ? 17.913 -11.632 -29.916 1.00 94.75 93 LYS A C 1
ATOM 743 O O . LYS A 1 93 ? 16.828 -11.072 -29.786 1.00 94.75 93 LYS A O 1
ATOM 748 N N . GLN A 1 94 ? 18.969 -11.318 -29.166 1.00 94.38 94 GLN A N 1
ATOM 749 C CA . GLN A 1 94 ? 18.925 -10.286 -28.123 1.00 94.38 94 GLN A CA 1
ATOM 750 C C . GLN A 1 94 ? 18.691 -8.900 -28.738 1.00 94.38 94 GLN A C 1
ATOM 752 O O . GLN A 1 94 ? 17.934 -8.097 -28.198 1.00 94.38 94 GLN A O 1
ATOM 757 N N . GLN A 1 95 ? 19.292 -8.622 -29.897 1.00 95.88 95 GLN A N 1
ATOM 758 C CA . GLN A 1 95 ? 19.071 -7.365 -30.612 1.00 95.88 95 GLN A CA 1
ATOM 759 C C . GLN A 1 95 ? 17.668 -7.249 -31.210 1.00 95.88 95 GLN A C 1
ATOM 761 O O . GLN A 1 95 ? 17.110 -6.154 -31.192 1.00 95.88 95 GLN A O 1
ATOM 766 N N . LEU A 1 96 ? 17.073 -8.352 -31.679 1.00 96.56 96 LEU A N 1
ATOM 767 C CA . LEU A 1 96 ? 15.674 -8.375 -32.104 1.00 96.56 96 LEU A CA 1
ATOM 768 C C . LEU A 1 96 ? 14.756 -7.961 -30.950 1.00 96.56 96 LEU A C 1
ATOM 770 O O . LEU A 1 96 ? 13.891 -7.108 -31.146 1.00 96.56 96 LEU A O 1
ATOM 774 N N . TRP A 1 97 ? 14.964 -8.511 -29.748 1.00 95.62 97 TRP A N 1
ATOM 775 C CA . TRP A 1 97 ? 14.227 -8.095 -28.551 1.00 95.62 97 TRP A CA 1
ATOM 776 C C . TRP A 1 97 ? 14.393 -6.596 -28.277 1.00 95.62 97 TRP A C 1
ATOM 778 O O . TRP A 1 97 ? 13.404 -5.871 -28.175 1.00 95.62 97 TRP A O 1
ATOM 788 N N . VAL A 1 98 ? 15.635 -6.102 -28.245 1.00 94.12 98 VAL A N 1
ATOM 789 C CA . VAL A 1 98 ? 15.931 -4.680 -27.998 1.00 94.12 98 VAL A CA 1
ATOM 790 C C . VAL A 1 98 ? 15.226 -3.770 -29.011 1.00 94.12 98 VAL A C 1
ATOM 792 O O . VAL A 1 98 ? 14.584 -2.794 -28.626 1.00 94.12 98 VAL A O 1
ATOM 795 N N . ALA A 1 99 ? 15.310 -4.099 -30.301 1.00 94.50 99 ALA A N 1
ATOM 796 C CA . ALA A 1 99 ? 14.661 -3.357 -31.376 1.00 94.50 99 ALA A CA 1
ATOM 797 C C . ALA A 1 99 ? 13.125 -3.398 -31.271 1.00 94.50 99 ALA A C 1
ATOM 799 O O . ALA A 1 99 ? 12.459 -2.377 -31.456 1.00 94.50 99 ALA A O 1
ATOM 800 N N . SER A 1 100 ? 12.565 -4.552 -30.899 1.00 95.06 100 SER A N 1
ATOM 801 C CA . SER A 1 100 ? 11.127 -4.736 -30.662 1.00 95.06 100 SER A CA 1
ATOM 802 C C . SER A 1 100 ? 10.611 -3.843 -29.531 1.00 95.06 100 SER A C 1
ATOM 804 O O . SER A 1 100 ? 9.538 -3.252 -29.650 1.00 95.06 100 SER A O 1
ATOM 806 N N . CYS A 1 101 ? 11.391 -3.677 -28.458 1.00 93.44 101 CYS A N 1
ATOM 807 C CA . CYS A 1 101 ? 11.042 -2.791 -27.348 1.00 93.44 101 CYS A CA 1
ATOM 808 C C . CYS A 1 101 ? 10.930 -1.325 -27.774 1.00 93.44 101 CYS A C 1
ATOM 810 O O . CYS A 1 101 ? 10.052 -0.624 -27.275 1.00 93.44 101 CYS A O 1
ATOM 812 N N . PHE A 1 102 ? 11.777 -0.856 -28.699 1.00 90.62 102 PHE A N 1
ATOM 813 C CA . PHE A 1 102 ? 11.652 0.503 -29.232 1.00 90.62 102 PHE A CA 1
ATOM 814 C C . PHE A 1 102 ? 10.351 0.676 -30.016 1.00 90.62 102 PHE A C 1
ATOM 816 O O . PHE A 1 102 ? 9.632 1.634 -29.752 1.00 90.62 102 PHE A O 1
ATOM 823 N N . PHE A 1 103 ? 9.990 -0.274 -30.886 1.00 91.06 103 PHE A N 1
ATOM 824 C CA . PHE A 1 103 ? 8.703 -0.241 -31.592 1.00 91.06 103 PHE A CA 1
ATOM 825 C C . PHE A 1 103 ? 7.514 -0.162 -30.625 1.00 91.06 103 PHE A C 1
ATOM 827 O O . PHE A 1 103 ? 6.677 0.733 -30.748 1.00 91.06 103 PHE A O 1
ATOM 834 N N . VAL A 1 104 ? 7.462 -1.057 -29.631 1.00 92.44 104 VAL A N 1
ATOM 835 C CA . VAL A 1 104 ? 6.364 -1.083 -28.651 1.00 92.44 104 VAL A CA 1
ATOM 836 C C . VAL A 1 104 ? 6.314 0.203 -27.841 1.00 92.44 104 VAL A C 1
ATOM 838 O O . VAL A 1 104 ? 5.231 0.754 -27.647 1.00 92.44 104 VAL A O 1
ATOM 841 N N . ALA A 1 105 ? 7.462 0.713 -27.394 1.00 90.12 105 ALA A N 1
ATOM 842 C CA . ALA A 1 105 ? 7.519 1.945 -26.621 1.00 90.12 105 ALA A CA 1
ATOM 843 C C . ALA A 1 105 ? 7.018 3.150 -27.425 1.00 90.12 105 ALA A C 1
ATOM 845 O O . ALA A 1 105 ? 6.224 3.939 -26.913 1.00 90.12 105 ALA A O 1
ATOM 846 N N . SER A 1 106 ? 7.415 3.260 -28.691 1.00 86.62 106 SER A N 1
ATOM 847 C CA . SER A 1 106 ? 6.972 4.334 -29.580 1.00 86.62 106 SER A CA 1
ATOM 848 C C . SER A 1 106 ? 5.482 4.253 -29.886 1.00 86.62 106 SER A C 1
ATOM 850 O O . SER A 1 106 ? 4.787 5.259 -29.759 1.00 86.62 106 SER A O 1
ATOM 852 N N . LEU A 1 107 ? 4.973 3.062 -30.220 1.00 89.38 107 LEU A N 1
ATOM 853 C CA . LEU A 1 107 ? 3.546 2.846 -30.454 1.00 89.38 107 LEU A CA 1
ATOM 854 C C . LEU A 1 107 ? 2.721 3.183 -29.203 1.00 89.38 107 LEU A C 1
ATOM 856 O O . LEU A 1 107 ? 1.723 3.891 -29.295 1.00 89.38 107 LEU A O 1
ATOM 860 N N . THR A 1 108 ? 3.174 2.745 -28.027 1.00 90.19 108 THR A N 1
ATOM 861 C CA . THR A 1 108 ? 2.472 2.974 -26.756 1.00 90.19 108 THR A CA 1
ATOM 862 C C . THR A 1 108 ? 2.365 4.461 -26.420 1.00 90.19 108 THR A C 1
ATOM 864 O O . THR A 1 108 ? 1.290 4.941 -26.058 1.00 90.19 108 THR A O 1
ATOM 867 N N . VAL A 1 109 ? 3.459 5.216 -26.551 1.00 86.19 109 VAL A N 1
ATOM 868 C CA . VAL A 1 109 ? 3.458 6.662 -26.280 1.00 86.19 109 VAL A CA 1
ATOM 869 C C . VAL A 1 109 ? 2.625 7.414 -27.317 1.00 86.19 109 VAL A C 1
ATOM 871 O O . VAL A 1 109 ? 1.861 8.305 -26.940 1.00 86.19 109 VAL A O 1
ATOM 874 N N . GLN A 1 110 ? 2.713 7.022 -28.593 1.00 86.56 110 GLN A N 1
ATOM 875 C CA . GLN A 1 110 ? 1.885 7.576 -29.662 1.00 86.56 110 GLN A CA 1
ATOM 876 C C . GLN A 1 110 ? 0.396 7.418 -29.340 1.00 86.56 110 GLN A C 1
ATOM 878 O O . GLN A 1 110 ? -0.328 8.408 -29.293 1.00 86.56 110 GLN A O 1
ATOM 883 N N . GLU A 1 111 ? -0.050 6.200 -29.038 1.00 88.62 111 GLU A N 1
ATOM 884 C CA . GLU A 1 111 ? -1.459 5.933 -28.738 1.00 88.62 111 GLU A CA 1
ATOM 885 C C . GLU A 1 111 ? -1.924 6.596 -27.434 1.00 88.62 111 GLU A C 1
ATOM 887 O O . GLU A 1 111 ? -3.080 7.008 -27.335 1.00 88.62 111 GLU A O 1
ATOM 892 N N . THR A 1 112 ? -1.026 6.759 -26.457 1.00 88.00 112 THR A N 1
ATOM 893 C CA . THR A 1 112 ? -1.359 7.381 -25.167 1.00 88.00 112 THR A CA 1
ATOM 894 C C . THR A 1 112 ? -1.554 8.896 -25.271 1.00 88.00 112 THR A C 1
ATOM 896 O O . THR A 1 112 ? -2.481 9.425 -24.661 1.00 88.00 112 THR A O 1
ATOM 899 N N . PHE A 1 113 ? -0.694 9.612 -26.004 1.00 85.12 113 PHE A N 1
ATOM 900 C CA . PHE A 1 113 ? -0.695 11.086 -26.004 1.00 85.12 113 PHE A CA 1
ATOM 901 C C . PHE A 1 113 ? -1.182 11.726 -27.302 1.00 85.12 113 PHE A C 1
ATOM 903 O O . PHE A 1 113 ? -1.609 12.878 -27.284 1.00 85.12 113 PHE A O 1
ATOM 910 N N . PHE A 1 114 ? -1.118 11.005 -28.419 1.00 84.50 114 PHE A N 1
ATOM 911 C CA . PHE A 1 114 ? -1.378 11.546 -29.755 1.00 84.50 114 PHE A CA 1
ATOM 912 C C . PHE A 1 114 ? -2.534 10.834 -30.473 1.00 84.50 114 PHE A C 1
ATOM 914 O O . PHE A 1 114 ? -2.870 11.199 -31.598 1.00 84.50 114 PHE A O 1
ATOM 921 N N . GLY A 1 115 ? -3.177 9.868 -29.807 1.00 85.88 115 GLY A N 1
ATOM 922 C CA . GLY A 1 115 ? -4.344 9.147 -30.304 1.00 85.88 115 GLY A CA 1
ATOM 923 C C . GLY A 1 115 ? -4.004 7.847 -31.033 1.00 85.88 115 GLY A C 1
ATOM 924 O O . GLY A 1 115 ? -2.857 7.578 -31.395 1.00 85.88 115 GLY A O 1
ATOM 925 N N . LEU A 1 116 ? -5.033 7.019 -31.224 1.00 88.31 116 LEU A N 1
ATOM 926 C CA . LEU A 1 116 ? -4.906 5.710 -31.862 1.00 88.31 116 LEU A CA 1
ATOM 927 C C . LEU A 1 116 ? -4.476 5.848 -33.326 1.00 88.31 116 LEU A C 1
ATOM 929 O O . LEU A 1 116 ? -5.016 6.669 -34.065 1.00 88.31 116 LEU A O 1
ATOM 933 N N . LEU A 1 117 ? -3.535 5.003 -33.746 1.00 85.81 117 LEU A N 1
ATOM 934 C CA . LEU A 1 117 ? -3.170 4.865 -35.153 1.00 85.81 117 LEU A CA 1
ATOM 935 C C . LEU A 1 117 ? -4.115 3.881 -35.852 1.00 85.81 117 LEU A C 1
ATOM 937 O O . LEU A 1 117 ? -4.449 2.834 -35.289 1.00 85.81 117 LEU A O 1
ATOM 941 N N . ASP A 1 118 ? -4.492 4.190 -37.092 1.00 88.25 118 ASP A N 1
ATOM 942 C CA . ASP A 1 118 ? -5.120 3.209 -37.979 1.00 88.25 118 ASP A CA 1
ATOM 943 C C . ASP A 1 118 ? -4.137 2.088 -38.367 1.00 88.25 118 ASP A C 1
ATOM 945 O O . ASP A 1 118 ? -2.915 2.208 -38.210 1.00 88.25 118 ASP A O 1
ATOM 949 N N . ASP A 1 119 ? -4.674 0.977 -38.873 1.00 86.31 119 ASP A N 1
ATOM 950 C CA . ASP A 1 119 ? -3.883 -0.214 -39.202 1.00 86.31 119 ASP A CA 1
ATOM 951 C C . ASP A 1 119 ? -2.802 0.074 -40.254 1.00 86.31 119 ASP A C 1
ATOM 953 O O . ASP A 1 119 ? -1.693 -0.457 -40.178 1.00 86.31 119 ASP A O 1
ATOM 957 N N . GLN A 1 120 ? -3.082 0.967 -41.208 1.00 85.75 120 GLN A N 1
ATOM 958 C CA . GLN A 1 120 ? -2.125 1.340 -42.247 1.00 85.75 120 GLN A CA 1
ATOM 959 C C . GLN A 1 120 ? -0.932 2.109 -41.661 1.00 85.75 120 GLN A C 1
ATOM 961 O O . GLN A 1 120 ? 0.218 1.839 -42.011 1.00 85.75 120 GLN A O 1
ATOM 966 N N . SER A 1 121 ? -1.188 3.044 -40.752 1.00 85.50 121 SER A N 1
ATOM 967 C CA . SER A 1 121 ? -0.176 3.851 -40.073 1.00 85.50 121 SER A CA 1
ATOM 968 C C . SER A 1 121 ? 0.655 3.009 -39.105 1.00 85.50 121 SER A C 1
ATOM 970 O O . SER A 1 121 ? 1.869 3.198 -39.021 1.00 85.50 121 SER A O 1
ATOM 972 N N . LYS A 1 122 ? 0.037 2.030 -38.429 1.00 86.75 122 LYS A N 1
ATOM 973 C CA . LYS A 1 122 ? 0.750 1.032 -37.613 1.00 86.75 122 LYS A CA 1
ATOM 974 C C . LYS A 1 122 ? 1.708 0.199 -38.450 1.00 86.75 122 LYS A C 1
ATOM 976 O O . LYS A 1 122 ? 2.850 0.007 -38.045 1.00 86.75 122 LYS A O 1
ATOM 981 N N . GLU A 1 123 ? 1.274 -0.246 -39.624 1.00 86.00 123 GLU A N 1
ATOM 982 C CA . GLU A 1 123 ? 2.105 -1.038 -40.531 1.00 86.00 123 GLU A CA 1
ATOM 983 C C . GLU A 1 123 ? 3.289 -0.223 -41.085 1.00 86.00 123 GLU A C 1
ATOM 985 O O . GLU A 1 123 ? 4.396 -0.741 -41.224 1.00 86.00 123 GLU A O 1
ATOM 990 N N . VAL A 1 124 ? 3.097 1.074 -41.354 1.00 85.19 124 VAL A N 1
ATOM 991 C CA . VAL A 1 124 ? 4.193 1.988 -41.733 1.00 85.19 124 VAL A CA 1
ATOM 992 C C . VAL A 1 124 ? 5.193 2.153 -40.586 1.00 85.19 124 VAL A C 1
ATOM 994 O O . VAL A 1 124 ? 6.394 1.979 -40.800 1.00 85.19 124 VAL A O 1
ATOM 997 N N . LEU A 1 125 ? 4.708 2.425 -39.369 1.00 84.38 125 LEU A N 1
ATOM 998 C CA . LEU A 1 125 ? 5.544 2.532 -38.169 1.00 84.38 125 LEU A CA 1
ATOM 999 C C . LEU A 1 125 ? 6.342 1.240 -37.932 1.00 84.38 125 LEU A C 1
ATOM 1001 O O . LEU A 1 125 ? 7.538 1.279 -37.648 1.00 84.38 125 LEU A O 1
ATOM 1005 N N . TYR A 1 126 ? 5.684 0.093 -38.093 1.00 90.44 126 TYR A N 1
ATOM 1006 C CA . TYR A 1 126 ? 6.273 -1.228 -37.929 1.00 90.44 126 TYR A CA 1
ATOM 1007 C C . TYR A 1 126 ? 7.390 -1.501 -38.940 1.00 90.44 126 TYR A C 1
ATOM 1009 O O . TYR A 1 126 ? 8.487 -1.922 -38.564 1.00 90.44 126 TYR A O 1
ATOM 1017 N N . LYS A 1 127 ? 7.150 -1.190 -40.219 1.00 88.00 127 LYS A N 1
ATOM 1018 C CA . LYS A 1 127 ? 8.159 -1.314 -41.279 1.00 88.00 127 LYS A CA 1
ATOM 1019 C C . LYS A 1 127 ? 9.359 -0.416 -41.033 1.00 88.00 127 LYS A C 1
ATOM 1021 O O . LYS A 1 127 ? 10.488 -0.851 -41.239 1.00 88.00 127 LYS A O 1
ATOM 1026 N N . ASP A 1 128 ? 9.149 0.808 -40.566 1.00 85.44 128 ASP A N 1
ATOM 1027 C CA . ASP A 1 128 ? 10.259 1.696 -40.229 1.00 85.44 128 ASP A CA 1
ATOM 1028 C C . ASP A 1 128 ? 11.048 1.200 -39.006 1.00 85.44 128 ASP A C 1
ATOM 1030 O O . ASP A 1 128 ? 12.274 1.328 -38.980 1.00 85.44 128 ASP A O 1
ATOM 1034 N N . ALA A 1 129 ? 10.383 0.576 -38.029 1.00 89.38 129 ALA A N 1
ATOM 1035 C CA . ALA A 1 129 ? 11.030 0.034 -36.837 1.00 89.38 129 ALA A CA 1
ATOM 1036 C C . ALA A 1 129 ? 11.979 -1.147 -37.117 1.00 89.38 129 ALA A C 1
ATOM 1038 O O . ALA A 1 129 ? 12.902 -1.369 -36.331 1.00 89.38 129 ALA A O 1
ATOM 1039 N N . THR A 1 130 ? 11.837 -1.839 -38.257 1.00 92.62 130 THR A N 1
ATOM 1040 C CA . THR A 1 130 ? 12.788 -2.882 -38.709 1.00 92.62 130 THR A CA 1
ATOM 1041 C C . THR A 1 130 ? 14.239 -2.394 -38.659 1.00 92.62 130 THR A C 1
ATOM 1043 O O . THR A 1 130 ? 15.145 -3.139 -38.282 1.00 92.62 130 THR A O 1
ATOM 1046 N N . ARG A 1 131 ? 14.458 -1.103 -38.956 1.00 91.69 131 ARG A N 1
ATOM 1047 C CA . ARG A 1 131 ? 15.781 -0.474 -39.013 1.00 91.69 131 ARG A CA 1
ATOM 1048 C C . ARG A 1 131 ? 16.504 -0.520 -37.669 1.00 91.69 131 ARG A C 1
ATOM 1050 O O . ARG A 1 131 ? 17.730 -0.590 -37.675 1.00 91.69 131 ARG A O 1
ATOM 1057 N N . PHE A 1 132 ? 15.792 -0.527 -36.539 1.00 90.94 132 PHE A N 1
ATOM 1058 C CA . PHE A 1 132 ? 16.412 -0.678 -35.216 1.00 90.94 132 PHE A CA 1
ATOM 1059 C C . PHE A 1 132 ? 17.110 -2.032 -35.056 1.00 90.94 132 PHE A C 1
ATOM 1061 O O . PHE A 1 132 ? 18.130 -2.118 -34.389 1.00 90.94 132 PHE A O 1
ATOM 1068 N N . GLY A 1 133 ? 16.609 -3.095 -35.684 1.00 93.00 133 GLY A N 1
ATOM 1069 C CA . GLY A 1 133 ? 17.292 -4.388 -35.688 1.00 93.00 133 GLY A CA 1
ATOM 1070 C C . GLY A 1 133 ? 18.325 -4.477 -36.808 1.00 93.00 133 GLY A C 1
ATOM 1071 O O . GLY A 1 133 ? 19.499 -4.771 -36.572 1.00 93.00 133 GLY A O 1
ATOM 1072 N N . THR A 1 134 ? 17.891 -4.200 -38.040 1.00 94.38 134 THR A N 1
ATOM 1073 C CA . THR A 1 134 ? 18.664 -4.506 -39.255 1.00 94.38 134 THR A CA 1
ATOM 1074 C C . THR A 1 134 ? 19.858 -3.590 -39.487 1.00 94.38 134 THR A C 1
ATOM 1076 O O . THR A 1 134 ? 20.711 -3.896 -40.314 1.00 94.38 134 THR A O 1
ATOM 1079 N N . SER A 1 135 ? 19.950 -2.469 -38.766 1.00 93.00 135 SER A N 1
ATOM 1080 C CA . SER A 1 135 ? 21.161 -1.636 -38.769 1.00 93.00 135 SER A CA 1
ATOM 1081 C C . SER A 1 135 ? 22.300 -2.252 -37.940 1.00 93.00 135 SER A C 1
ATOM 1083 O O . SER A 1 135 ? 23.435 -1.785 -38.008 1.00 93.00 135 SER A O 1
ATOM 1085 N N . LEU A 1 136 ? 22.019 -3.298 -37.154 1.00 93.62 136 LEU A N 1
ATOM 1086 C CA . LEU A 1 136 ? 23.002 -4.039 -36.366 1.00 93.62 136 LEU A CA 1
ATOM 1087 C C . LEU A 1 136 ? 23.195 -5.458 -36.926 1.00 93.62 136 LEU A C 1
ATOM 1089 O O . LEU A 1 136 ? 23.643 -5.605 -38.059 1.00 93.62 136 LEU A O 1
ATOM 1093 N N . GLN A 1 137 ? 22.967 -6.505 -36.130 1.00 96.19 137 GLN A N 1
ATOM 1094 C CA . GLN A 1 137 ? 23.209 -7.897 -36.522 1.00 96.19 137 GLN A CA 1
ATOM 1095 C C . GLN A 1 137 ? 21.926 -8.649 -36.877 1.00 96.19 137 GLN A C 1
ATOM 1097 O O . GLN A 1 137 ? 22.026 -9.789 -37.320 1.00 96.19 137 GLN A O 1
ATOM 1102 N N . VAL A 1 138 ? 20.742 -8.054 -36.688 1.00 96.94 138 VAL A N 1
ATOM 1103 C CA . VAL A 1 138 ? 19.459 -8.728 -36.938 1.00 96.94 138 VAL A CA 1
ATOM 1104 C C . VAL A 1 138 ? 19.223 -8.848 -38.448 1.00 96.94 138 VAL A C 1
ATOM 1106 O O . VAL A 1 138 ? 19.069 -7.822 -39.113 1.00 96.94 138 VAL A O 1
ATOM 1109 N N . PRO A 1 139 ? 19.163 -10.063 -39.017 1.00 96.25 139 PRO A N 1
ATOM 1110 C CA . PRO A 1 139 ? 18.777 -10.242 -40.411 1.00 96.25 139 PRO A CA 1
ATOM 1111 C C . PRO A 1 139 ? 17.306 -9.861 -40.620 1.00 96.25 139 PRO A C 1
ATOM 1113 O O . PRO A 1 139 ? 16.490 -10.021 -39.709 1.00 96.25 139 PRO A O 1
ATOM 1116 N N . LEU A 1 140 ? 16.945 -9.377 -41.812 1.00 93.94 140 LEU A N 1
ATOM 1117 C CA . LEU A 1 140 ? 15.577 -8.919 -42.091 1.00 93.94 140 LEU A CA 1
ATOM 1118 C C . LEU A 1 140 ? 14.554 -10.052 -41.923 1.00 93.94 140 LEU A C 1
ATOM 1120 O O . LEU A 1 140 ? 13.471 -9.826 -41.401 1.00 93.94 140 LEU A O 1
ATOM 1124 N N . GLU A 1 141 ? 14.924 -11.272 -42.298 1.00 94.44 141 GLU A N 1
ATOM 1125 C CA . GLU A 1 141 ? 14.118 -12.486 -42.166 1.00 94.44 141 GLU A CA 1
ATOM 1126 C C . GLU A 1 141 ? 13.833 -12.899 -40.714 1.00 94.44 141 GLU A C 1
ATOM 1128 O O . GLU A 1 141 ? 12.938 -13.705 -40.468 1.00 94.44 141 GLU A O 1
ATOM 1133 N N . MET A 1 142 ? 14.593 -12.370 -39.748 1.00 95.62 142 MET A N 1
ATOM 1134 C CA . MET A 1 142 ? 14.359 -12.610 -38.323 1.00 95.62 142 MET A CA 1
ATOM 1135 C C . MET A 1 142 ? 13.321 -11.640 -37.743 1.00 95.62 142 MET A C 1
ATOM 1137 O O . MET A 1 142 ? 12.728 -11.921 -36.702 1.00 95.62 142 MET A O 1
ATOM 1141 N N . TRP A 1 143 ? 13.096 -10.497 -38.398 1.00 95.25 143 TRP A N 1
ATOM 1142 C CA . TRP A 1 143 ? 12.029 -9.581 -38.020 1.00 95.25 143 TRP A CA 1
ATOM 1143 C C . TRP A 1 143 ? 10.671 -10.190 -38.408 1.00 95.25 143 TRP A C 1
ATOM 1145 O O . TRP A 1 143 ? 10.549 -10.709 -39.520 1.00 95.25 143 TRP A O 1
ATOM 1155 N N . PRO A 1 144 ? 9.643 -10.153 -37.538 1.00 95.19 144 PRO A N 1
ATOM 1156 C CA . PRO A 1 144 ? 8.354 -10.747 -37.876 1.00 95.19 144 PRO A CA 1
ATOM 1157 C C . PRO A 1 144 ? 7.743 -10.129 -39.148 1.00 95.19 144 PRO A C 1
ATOM 1159 O O . PRO A 1 144 ? 7.938 -8.959 -39.461 1.00 95.19 144 PRO A O 1
ATOM 1162 N N . GLU A 1 145 ? 7.016 -10.935 -39.922 1.00 90.88 145 GLU A N 1
ATOM 1163 C CA . GLU A 1 145 ? 6.588 -10.545 -41.276 1.00 90.88 145 GLU A CA 1
ATOM 1164 C C . GLU A 1 145 ? 5.604 -9.361 -41.289 1.00 90.88 145 GLU A C 1
ATOM 1166 O O . GLU A 1 145 ? 5.577 -8.568 -42.227 1.00 90.88 145 GLU A O 1
ATOM 1171 N N . ASN A 1 146 ? 4.777 -9.250 -40.250 1.00 89.50 146 ASN A N 1
ATOM 1172 C CA . ASN A 1 146 ? 3.730 -8.243 -40.109 1.00 89.50 146 ASN A CA 1
ATOM 1173 C C . ASN A 1 146 ? 3.402 -8.014 -38.627 1.00 89.50 146 ASN A C 1
ATOM 1175 O O . ASN A 1 146 ? 3.819 -8.784 -37.755 1.00 89.50 146 ASN A O 1
ATOM 1179 N N . VAL A 1 147 ? 2.602 -6.983 -38.340 1.00 89.56 147 VAL A N 1
ATOM 1180 C CA . VAL A 1 147 ? 2.217 -6.605 -36.969 1.00 89.56 147 VAL A CA 1
ATOM 1181 C C . VAL A 1 147 ? 1.548 -7.753 -36.195 1.00 89.56 147 VAL A C 1
ATOM 1183 O O . VAL A 1 147 ? 1.778 -7.895 -34.995 1.00 89.56 147 VAL A O 1
ATOM 1186 N N . ASN A 1 148 ? 0.772 -8.626 -36.845 1.00 89.94 148 ASN A N 1
ATOM 1187 C CA . ASN A 1 148 ? 0.142 -9.761 -36.156 1.00 89.94 148 ASN A CA 1
ATOM 1188 C C . ASN A 1 148 ? 1.184 -10.785 -35.686 1.00 89.94 148 ASN A C 1
ATOM 1190 O O . ASN A 1 148 ? 1.188 -11.173 -34.517 1.00 89.94 148 ASN A O 1
ATOM 1194 N N . LYS A 1 149 ? 2.118 -11.170 -36.566 1.00 94.44 149 LYS A N 1
ATOM 1195 C CA . LYS A 1 149 ? 3.245 -12.049 -36.209 1.00 94.44 149 LYS A CA 1
ATOM 1196 C C . LYS A 1 149 ? 4.178 -11.420 -35.183 1.00 94.44 149 LYS A C 1
ATOM 1198 O O . LYS A 1 149 ? 4.718 -12.127 -34.334 1.00 94.44 149 LYS A O 1
ATOM 1203 N N . PHE A 1 150 ? 4.316 -10.097 -35.206 1.00 95.62 150 PHE A N 1
ATOM 1204 C CA . PHE A 1 150 ? 5.030 -9.375 -34.165 1.00 95.62 150 PHE A CA 1
ATOM 1205 C C . PHE A 1 150 ? 4.398 -9.564 -32.788 1.00 95.62 150 PHE A C 1
ATOM 1207 O O . PHE A 1 150 ? 5.110 -9.875 -31.837 1.00 95.62 150 PHE A O 1
ATOM 1214 N N . TRP A 1 151 ? 3.078 -9.414 -32.664 1.00 94.19 151 TRP A N 1
ATOM 1215 C CA . TRP A 1 151 ? 2.411 -9.582 -31.373 1.00 94.19 151 TRP A CA 1
ATOM 1216 C C . TRP A 1 151 ? 2.424 -11.030 -30.874 1.00 94.19 151 TRP A C 1
ATOM 1218 O O . TRP A 1 151 ? 2.508 -11.238 -29.665 1.00 94.19 151 TRP A O 1
ATOM 1228 N N . GLU A 1 152 ? 2.394 -12.027 -31.765 1.00 94.56 152 GLU A N 1
ATOM 1229 C CA . GLU A 1 152 ? 2.631 -13.433 -31.393 1.00 94.56 152 GLU A CA 1
ATOM 1230 C C . GLU A 1 152 ? 4.016 -13.602 -30.741 1.00 94.56 152 GLU A C 1
ATOM 1232 O O . GLU A 1 152 ? 4.112 -14.116 -29.625 1.00 94.56 152 GLU A O 1
ATOM 1237 N N . TYR A 1 153 ? 5.071 -13.100 -31.395 1.00 95.31 153 TYR A N 1
ATOM 1238 C CA . TYR A 1 153 ? 6.439 -13.098 -30.864 1.00 95.31 153 TYR A CA 1
ATOM 1239 C C . TYR A 1 153 ? 6.543 -12.333 -29.535 1.00 95.31 153 TYR A C 1
ATOM 1241 O O . TYR A 1 153 ? 7.037 -12.865 -28.545 1.00 95.31 153 TYR A O 1
ATOM 1249 N N . TRP A 1 154 ? 6.026 -11.105 -29.482 1.00 94.06 154 TRP A N 1
ATOM 1250 C CA . TRP A 1 154 ? 6.081 -10.249 -28.297 1.00 94.06 154 TRP A CA 1
ATOM 1251 C C . TRP A 1 154 ? 5.425 -10.907 -27.081 1.00 94.06 154 TRP A C 1
ATOM 1253 O O . TRP A 1 154 ? 5.988 -10.916 -25.985 1.00 94.06 154 TRP A O 1
ATOM 1263 N N . ASN A 1 155 ? 4.232 -11.474 -27.276 1.00 91.19 155 ASN A N 1
ATOM 1264 C CA . ASN A 1 155 ? 3.510 -12.154 -26.211 1.00 91.19 155 ASN A CA 1
ATOM 1265 C C . ASN A 1 155 ? 4.223 -13.435 -25.784 1.00 91.19 155 ASN A C 1
ATOM 1267 O O . ASN A 1 155 ? 4.255 -13.710 -24.588 1.00 91.19 155 ASN A O 1
ATOM 1271 N N . HIS A 1 156 ? 4.813 -14.191 -26.714 1.00 91.81 156 HIS A N 1
ATOM 1272 C CA . HIS A 1 156 ? 5.646 -15.336 -26.364 1.00 91.81 156 HIS A CA 1
ATOM 1273 C C . HIS A 1 156 ? 6.794 -14.905 -25.441 1.00 91.81 156 HIS A C 1
ATOM 1275 O O . HIS A 1 156 ? 6.874 -15.381 -24.312 1.00 91.81 156 HIS A O 1
ATOM 1281 N N . GLU A 1 157 ? 7.618 -13.948 -25.859 1.00 90.31 157 GLU A N 1
ATOM 1282 C CA . GLU A 1 157 ? 8.784 -13.499 -25.091 1.00 90.31 157 GLU A CA 1
ATOM 1283 C C . GLU A 1 157 ? 8.414 -12.971 -23.691 1.00 90.31 157 GLU A C 1
ATOM 1285 O O . GLU A 1 157 ? 8.951 -13.431 -22.682 1.00 90.31 157 GLU A O 1
ATOM 1290 N N . ILE A 1 158 ? 7.419 -12.078 -23.597 1.00 85.00 158 ILE A N 1
ATOM 1291 C CA . ILE A 1 158 ? 6.992 -11.474 -22.320 1.00 85.00 158 ILE A CA 1
ATOM 1292 C C . ILE A 1 158 ? 6.531 -12.506 -21.280 1.00 85.00 158 ILE A C 1
ATOM 1294 O O . ILE A 1 158 ? 6.698 -12.263 -20.084 1.00 85.00 158 ILE A O 1
ATOM 1298 N N . HIS A 1 159 ? 5.953 -13.636 -21.697 1.00 83.06 159 HIS A N 1
ATOM 1299 C CA . HIS A 1 159 ? 5.485 -14.670 -20.765 1.00 83.06 159 HIS A CA 1
ATOM 1300 C C . HIS A 1 159 ? 6.575 -15.672 -20.358 1.00 83.06 159 HIS A C 1
ATOM 1302 O O . HIS A 1 159 ? 6.384 -16.379 -19.371 1.00 83.06 159 HIS A O 1
ATOM 1308 N N . HIS A 1 160 ? 7.698 -15.733 -21.079 1.00 83.50 160 HIS A N 1
ATOM 1309 C CA . HIS A 1 160 ? 8.756 -16.721 -20.838 1.00 83.50 160 HIS A CA 1
ATOM 1310 C C . HIS A 1 160 ? 10.001 -16.144 -20.153 1.00 83.50 160 HIS A C 1
ATOM 1312 O O . HIS A 1 160 ? 10.862 -16.909 -19.720 1.00 83.50 160 HIS A O 1
ATOM 1318 N N . PHE A 1 161 ? 10.123 -14.819 -20.018 1.00 81.75 161 PHE A N 1
ATOM 1319 C CA . PHE A 1 161 ? 11.262 -14.235 -19.312 1.00 81.75 161 PHE A CA 1
ATOM 1320 C C . PHE A 1 161 ? 11.199 -14.442 -17.798 1.00 81.75 161 PHE A C 1
ATOM 1322 O O . PHE A 1 161 ? 10.234 -14.082 -17.123 1.00 81.75 161 PHE A O 1
ATOM 1329 N N . GLU A 1 162 ? 12.301 -14.946 -17.249 1.00 78.00 162 GLU A N 1
ATOM 1330 C CA . GLU A 1 162 ? 12.508 -15.066 -15.811 1.00 78.00 162 GLU A CA 1
ATOM 1331 C C . GLU A 1 162 ? 13.066 -13.763 -15.222 1.00 78.00 162 GLU A C 1
ATOM 1333 O O . GLU A 1 162 ? 14.048 -13.202 -15.707 1.00 78.00 162 GLU A O 1
ATOM 1338 N N . VAL A 1 163 ? 12.485 -13.282 -14.122 1.00 77.62 163 VAL A N 1
ATOM 1339 C CA . VAL A 1 163 ? 13.010 -12.103 -13.416 1.00 77.62 163 VAL A CA 1
ATOM 1340 C C . VAL A 1 163 ? 14.250 -12.503 -12.611 1.00 77.62 163 VAL A C 1
ATOM 1342 O O . VAL A 1 163 ? 14.137 -13.088 -11.536 1.00 77.62 163 VAL A O 1
ATOM 1345 N N . THR A 1 164 ? 15.439 -12.177 -13.122 1.00 83.00 164 THR A N 1
ATOM 1346 C CA . THR A 1 164 ? 16.722 -12.405 -12.433 1.00 83.00 164 THR A CA 1
ATOM 1347 C C . THR A 1 164 ? 17.130 -11.214 -11.555 1.00 83.00 164 THR A C 1
ATOM 1349 O O . THR A 1 164 ? 16.556 -10.124 -11.635 1.00 83.00 164 THR A O 1
ATOM 1352 N N . SER A 1 165 ? 18.172 -11.380 -10.734 1.00 80.00 165 SER A N 1
ATOM 1353 C CA . SER A 1 165 ? 18.735 -10.281 -9.934 1.00 80.00 165 SER A CA 1
ATOM 1354 C C . SER A 1 165 ? 19.274 -9.133 -10.794 1.00 80.00 165 SER A C 1
ATOM 1356 O O . SER A 1 165 ? 19.061 -7.967 -10.464 1.00 80.00 165 SER A O 1
ATOM 1358 N N . ALA A 1 166 ? 19.895 -9.443 -11.937 1.00 85.81 166 ALA A N 1
ATOM 1359 C CA . ALA A 1 166 ? 20.363 -8.439 -12.889 1.00 85.81 166 ALA A CA 1
ATOM 1360 C C . ALA A 1 166 ? 19.202 -7.611 -13.470 1.00 85.81 166 ALA A C 1
ATOM 1362 O O . ALA A 1 166 ? 19.308 -6.386 -13.535 1.00 85.81 166 ALA A O 1
ATOM 1363 N N . VAL A 1 167 ? 18.080 -8.257 -13.824 1.00 85.00 167 VAL A N 1
ATOM 1364 C CA . VAL A 1 167 ? 16.856 -7.580 -14.299 1.00 85.00 167 VAL A CA 1
ATOM 1365 C C . VAL A 1 167 ? 16.353 -6.587 -13.254 1.00 85.00 167 VAL A C 1
ATOM 1367 O O . VAL A 1 167 ? 16.102 -5.426 -13.586 1.00 85.00 167 VAL A O 1
ATOM 1370 N N . LEU A 1 168 ? 16.254 -6.998 -11.983 1.00 78.50 168 LEU A N 1
ATOM 1371 C CA . LEU A 1 168 ? 15.808 -6.097 -10.917 1.00 78.50 168 LEU A CA 1
ATOM 1372 C C . LEU A 1 168 ? 16.770 -4.935 -10.684 1.00 78.50 168 LEU A C 1
ATOM 1374 O O . LEU A 1 168 ? 16.313 -3.799 -10.597 1.00 78.50 168 LEU A O 1
ATOM 1378 N N . HIS A 1 169 ? 18.077 -5.194 -10.600 1.00 81.88 169 HIS A N 1
ATOM 1379 C CA . HIS A 1 169 ? 19.066 -4.144 -10.356 1.00 81.88 169 HIS A CA 1
ATOM 1380 C C . HIS A 1 169 ? 19.044 -3.077 -11.449 1.00 81.88 169 HIS A C 1
ATOM 1382 O O . HIS A 1 169 ? 18.937 -1.891 -11.147 1.00 81.88 169 HIS A O 1
ATOM 1388 N N . VAL A 1 170 ? 19.076 -3.489 -12.718 1.00 86.12 170 VAL A N 1
ATOM 1389 C CA . VAL A 1 170 ? 19.066 -2.537 -13.832 1.00 86.12 170 VAL A CA 1
ATOM 1390 C C . VAL A 1 170 ? 17.732 -1.797 -13.911 1.00 86.12 170 VAL A C 1
ATOM 1392 O O . VAL A 1 170 ? 17.716 -0.584 -14.103 1.00 86.12 170 VAL A O 1
ATOM 1395 N N . THR A 1 171 ? 16.607 -2.491 -13.711 1.00 84.31 171 THR A N 1
ATOM 1396 C CA . THR A 1 171 ? 15.288 -1.841 -13.669 1.00 84.31 171 THR A CA 1
ATOM 1397 C C . THR A 1 171 ? 15.223 -0.799 -12.552 1.00 84.31 171 THR A C 1
ATOM 1399 O O . THR A 1 171 ? 14.721 0.303 -12.768 1.00 84.31 171 THR A O 1
ATOM 1402 N N . GLN A 1 172 ? 15.774 -1.104 -11.375 1.00 81.75 172 GLN A N 1
ATOM 1403 C CA . GLN A 1 172 ? 15.842 -0.170 -10.256 1.00 81.75 172 GLN A CA 1
ATOM 1404 C C . GLN A 1 172 ? 16.687 1.063 -10.603 1.00 81.75 172 GLN A C 1
ATOM 1406 O O . GLN A 1 172 ? 16.228 2.179 -10.371 1.00 81.75 172 GLN A O 1
ATOM 1411 N N . ASP A 1 173 ? 17.861 0.883 -11.215 1.00 85.12 173 ASP A N 1
ATOM 1412 C CA . ASP A 1 173 ? 18.728 1.989 -11.646 1.00 85.12 173 ASP A CA 1
ATOM 1413 C C . ASP A 1 173 ? 18.050 2.878 -12.712 1.00 85.12 173 ASP A C 1
ATOM 1415 O O . ASP A 1 173 ? 18.235 4.095 -12.721 1.00 85.12 173 ASP A O 1
ATOM 1419 N N . VAL A 1 174 ? 17.217 2.298 -13.588 1.00 84.94 174 VAL A N 1
ATOM 1420 C CA . VAL A 1 174 ? 16.439 3.035 -14.605 1.00 84.94 174 VAL A CA 1
ATOM 1421 C C . VAL A 1 174 ? 15.264 3.811 -13.989 1.00 84.94 174 VAL A C 1
ATOM 1423 O O . VAL A 1 174 ? 14.977 4.941 -14.397 1.00 84.94 174 VAL A O 1
ATOM 1426 N N . LEU A 1 175 ? 14.561 3.220 -13.018 1.00 83.06 175 LEU A N 1
ATOM 1427 C CA . LEU A 1 175 ? 13.390 3.830 -12.370 1.00 83.06 175 LEU A CA 1
ATOM 1428 C C . LEU A 1 175 ? 13.757 4.843 -11.273 1.00 83.06 175 LEU A C 1
ATOM 1430 O O . LEU A 1 175 ? 12.959 5.736 -10.962 1.00 83.06 175 LEU A O 1
ATOM 1434 N N . TYR A 1 176 ? 14.940 4.696 -10.678 1.00 83.25 176 TYR A N 1
ATOM 1435 C CA . TYR A 1 176 ? 15.458 5.514 -9.581 1.00 83.25 176 TYR A CA 1
ATOM 1436 C C . TYR A 1 176 ? 16.901 5.957 -9.878 1.00 83.25 176 TYR A C 1
ATOM 1438 O O . TYR A 1 176 ? 17.821 5.583 -9.148 1.00 83.25 176 TYR A O 1
ATOM 1446 N N . PRO A 1 177 ? 17.126 6.749 -10.941 1.00 84.44 177 PRO A N 1
ATOM 1447 C CA . PRO A 1 177 ? 18.470 7.153 -11.321 1.00 84.44 177 PRO A CA 1
ATOM 1448 C C . PRO A 1 177 ? 19.112 8.025 -10.237 1.00 84.44 177 PRO A C 1
ATOM 1450 O O . PRO A 1 177 ? 18.491 8.935 -9.681 1.00 84.44 177 PRO A O 1
ATOM 1453 N N . HIS A 1 178 ? 20.387 7.762 -9.964 1.00 80.12 178 HIS A N 1
ATOM 1454 C CA . HIS A 1 178 ? 21.224 8.584 -9.094 1.00 80.12 178 HIS A CA 1
ATOM 1455 C C . HIS A 1 178 ? 22.036 9.587 -9.926 1.00 80.12 178 HIS A C 1
ATOM 1457 O O . HIS A 1 178 ? 22.222 9.395 -11.121 1.00 80.12 178 HIS A O 1
ATOM 1463 N N . ASN A 1 179 ? 22.544 10.654 -9.302 1.00 83.25 179 ASN A N 1
ATOM 1464 C CA . ASN A 1 179 ? 23.443 11.629 -9.944 1.00 83.25 179 ASN A CA 1
ATOM 1465 C C . ASN A 1 179 ? 22.855 12.371 -11.164 1.00 83.25 179 ASN A C 1
ATOM 1467 O O . ASN A 1 179 ? 23.588 12.747 -12.076 1.00 83.25 179 ASN A O 1
ATOM 1471 N N . ILE A 1 180 ? 21.542 12.611 -11.186 1.00 84.06 180 ILE A N 1
ATOM 1472 C CA . ILE A 1 180 ? 20.920 13.462 -12.210 1.00 84.06 180 ILE A CA 1
ATOM 1473 C C . ILE A 1 180 ? 21.015 14.952 -11.838 1.00 84.06 180 ILE A C 1
ATOM 1475 O O . ILE A 1 180 ? 21.010 15.288 -10.649 1.00 84.06 180 ILE A O 1
ATOM 1479 N N . PRO A 1 181 ? 21.070 15.863 -12.827 1.00 86.00 181 PRO A N 1
ATOM 1480 C CA . PRO A 1 181 ? 21.014 17.300 -12.579 1.00 86.00 181 PRO A CA 1
ATOM 1481 C C . PRO A 1 181 ? 19.788 17.708 -11.750 1.00 86.00 181 PRO A C 1
ATOM 1483 O O . PRO A 1 181 ? 18.692 17.190 -11.961 1.00 86.00 181 PRO A O 1
ATOM 1486 N N . LEU A 1 182 ? 19.949 18.687 -10.849 1.00 83.81 182 LEU A N 1
ATOM 1487 C CA . LEU A 1 182 ? 18.882 19.124 -9.932 1.00 83.81 182 LEU A CA 1
ATOM 1488 C C . LEU A 1 182 ? 17.593 19.542 -10.661 1.00 83.81 182 LEU A C 1
ATOM 1490 O O . LEU A 1 182 ? 16.494 19.256 -10.192 1.00 83.81 182 LEU A O 1
ATOM 1494 N N . TRP A 1 183 ? 17.725 20.169 -11.832 1.00 80.25 183 TRP A N 1
ATOM 1495 C CA . TRP A 1 183 ? 16.594 20.610 -12.653 1.00 80.25 183 TRP A CA 1
ATOM 1496 C C . TRP A 1 183 ? 15.794 19.453 -13.281 1.00 80.25 183 TRP A C 1
ATOM 1498 O O . TRP A 1 183 ? 14.696 19.687 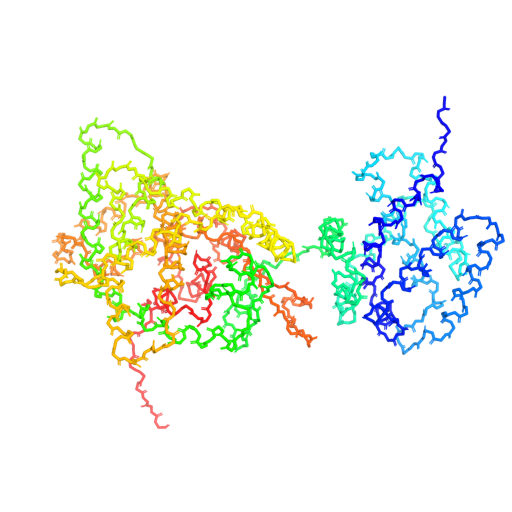-13.766 1.00 80.25 183 TRP A O 1
ATOM 1508 N N . LEU A 1 184 ? 16.299 18.213 -13.242 1.00 83.00 184 LEU A N 1
ATOM 1509 C CA . LEU A 1 184 ? 15.601 17.008 -13.711 1.00 83.00 184 LEU A CA 1
ATOM 1510 C C . LEU A 1 184 ? 14.972 16.183 -12.583 1.00 83.00 184 LEU A C 1
ATOM 1512 O O . LEU A 1 184 ? 14.334 15.174 -12.868 1.00 83.00 184 LEU A O 1
ATOM 1516 N N . LEU A 1 185 ? 15.113 16.573 -11.313 1.00 81.00 185 LEU A N 1
ATOM 1517 C CA . LEU A 1 185 ? 14.702 15.734 -10.177 1.00 81.00 185 LEU A CA 1
ATOM 1518 C C . LEU A 1 185 ? 13.212 15.352 -10.164 1.00 81.00 185 LEU A C 1
ATOM 1520 O O . LEU A 1 185 ? 12.859 14.315 -9.608 1.00 81.00 185 LEU A O 1
ATOM 1524 N N . PHE A 1 186 ? 12.342 16.150 -10.785 1.00 77.25 186 PHE A N 1
ATOM 1525 C CA . PHE A 1 186 ? 10.907 15.863 -10.874 1.00 77.25 186 PHE A CA 1
ATOM 1526 C C . PHE A 1 186 ? 10.530 14.962 -12.062 1.00 77.25 186 PHE A C 1
ATOM 1528 O O . PHE A 1 186 ? 9.421 14.433 -12.088 1.00 77.25 186 PHE A O 1
ATOM 1535 N N . VAL A 1 187 ? 11.428 14.750 -13.031 1.00 82.12 187 VAL A N 1
ATOM 1536 C CA . VAL A 1 187 ? 11.125 13.994 -14.256 1.00 82.12 187 VAL A CA 1
ATOM 1537 C C . VAL A 1 187 ? 11.018 12.482 -14.000 1.00 82.12 187 VAL A C 1
ATOM 1539 O O . VAL A 1 187 ? 9.977 11.915 -14.342 1.00 82.12 187 VAL A O 1
ATOM 1542 N N . PRO A 1 188 ? 12.003 11.796 -13.374 1.00 83.25 188 PRO A N 1
ATOM 1543 C CA . PRO A 1 188 ? 11.922 10.348 -13.170 1.00 83.25 188 PRO A CA 1
ATOM 1544 C C . PRO A 1 188 ? 10.694 9.875 -12.378 1.00 83.25 188 PRO A C 1
ATOM 1546 O O . PRO A 1 188 ? 10.103 8.875 -12.785 1.00 83.25 188 PRO A O 1
ATOM 1549 N N . PRO A 1 189 ? 10.263 10.549 -11.289 1.00 81.25 189 PRO A N 1
ATOM 1550 C CA . PRO A 1 189 ? 9.080 10.118 -10.549 1.00 81.25 189 PRO A CA 1
ATOM 1551 C C . PRO A 1 189 ? 7.784 10.190 -11.378 1.00 81.25 189 PRO A C 1
ATOM 1553 O O . PRO A 1 189 ? 6.941 9.302 -11.269 1.00 81.25 189 PRO A O 1
ATOM 1556 N N . ILE A 1 190 ? 7.643 11.190 -12.257 1.00 82.12 190 ILE A N 1
ATOM 1557 C CA . ILE A 1 190 ? 6.497 11.306 -13.177 1.00 82.12 190 ILE A CA 1
ATOM 1558 C C . ILE A 1 190 ? 6.579 10.233 -14.270 1.00 82.12 190 ILE A C 1
ATOM 1560 O O . ILE A 1 190 ? 5.606 9.518 -14.516 1.00 82.12 190 ILE A O 1
ATOM 1564 N N . ALA A 1 191 ? 7.750 10.073 -14.892 1.00 83.81 191 ALA A N 1
ATOM 1565 C CA . ALA A 1 191 ? 7.980 9.065 -15.926 1.00 83.81 191 ALA A CA 1
ATOM 1566 C C . ALA A 1 191 ? 7.726 7.633 -15.413 1.00 83.81 191 ALA A C 1
ATOM 1568 O O . ALA A 1 191 ? 7.221 6.786 -16.156 1.00 83.81 191 ALA A O 1
ATOM 1569 N N . ARG A 1 192 ? 7.986 7.373 -14.123 1.00 85.06 192 ARG A N 1
ATOM 1570 C CA . ARG A 1 192 ? 7.741 6.077 -13.479 1.00 85.06 192 ARG A CA 1
ATOM 1571 C C . ARG A 1 192 ? 6.265 5.689 -13.493 1.00 85.06 192 ARG A C 1
ATOM 1573 O O . ARG A 1 192 ? 5.970 4.514 -13.696 1.00 85.06 192 ARG A O 1
ATOM 1580 N N . ILE A 1 193 ? 5.343 6.638 -13.306 1.00 82.25 193 ILE A N 1
ATOM 1581 C CA . ILE A 1 193 ? 3.897 6.355 -13.327 1.00 82.25 193 ILE A CA 1
ATOM 1582 C C . ILE A 1 193 ? 3.497 5.778 -14.679 1.00 82.25 193 ILE A C 1
ATOM 1584 O O . ILE A 1 193 ? 2.882 4.713 -14.745 1.00 82.25 193 ILE A O 1
ATOM 1588 N N . PHE A 1 194 ? 3.890 6.464 -15.751 1.00 85.44 194 PHE A N 1
ATOM 1589 C CA . PHE A 1 194 ? 3.604 6.027 -17.109 1.00 85.44 194 PHE A CA 1
ATOM 1590 C C . PHE A 1 194 ? 4.308 4.711 -17.430 1.00 85.44 194 PHE A C 1
ATOM 1592 O O . PHE A 1 194 ? 3.669 3.776 -17.903 1.00 85.44 194 PHE A O 1
ATOM 1599 N N . THR A 1 195 ? 5.591 4.596 -17.076 1.00 85.88 195 THR A N 1
ATOM 1600 C CA . THR A 1 195 ? 6.376 3.373 -17.274 1.00 85.88 195 THR A CA 1
ATOM 1601 C C . THR A 1 195 ? 5.700 2.167 -16.629 1.00 85.88 195 THR A C 1
ATOM 1603 O O . THR A 1 195 ? 5.490 1.164 -17.303 1.00 85.88 195 THR A O 1
ATOM 1606 N N . ILE A 1 196 ? 5.295 2.262 -15.356 1.00 79.81 196 ILE A N 1
ATOM 1607 C CA . ILE A 1 196 ? 4.585 1.179 -14.663 1.00 79.81 196 ILE A CA 1
ATOM 1608 C C . ILE A 1 196 ? 3.242 0.897 -15.343 1.00 79.81 196 ILE A C 1
ATOM 1610 O O . ILE A 1 196 ? 2.905 -0.266 -15.549 1.00 79.81 196 ILE A O 1
ATOM 1614 N N . HIS A 1 197 ? 2.477 1.929 -15.707 1.00 82.75 197 HIS A N 1
ATOM 1615 C CA . HIS A 1 197 ? 1.170 1.768 -16.345 1.00 82.75 197 HIS A CA 1
ATOM 1616 C C . HIS A 1 197 ? 1.247 1.045 -17.700 1.00 82.75 197 HIS A C 1
ATOM 1618 O O . HIS A 1 197 ? 0.407 0.187 -17.987 1.00 82.75 197 HIS A O 1
ATOM 1624 N N . TRP A 1 198 ? 2.264 1.352 -18.503 1.00 87.62 198 TRP A N 1
ATOM 1625 C CA . TRP A 1 198 ? 2.484 0.773 -19.828 1.00 87.62 198 TRP A CA 1
ATOM 1626 C C . TRP A 1 198 ? 3.108 -0.621 -19.807 1.00 87.62 198 TRP A C 1
ATOM 1628 O O . TRP A 1 198 ? 3.118 -1.302 -20.834 1.00 87.62 198 TRP A O 1
ATOM 1638 N N . LEU A 1 199 ? 3.622 -1.090 -18.666 1.00 83.81 199 LEU A N 1
ATOM 1639 C CA . LEU A 1 199 ? 4.131 -2.455 -18.582 1.00 83.81 199 LEU A CA 1
ATOM 1640 C C . LEU A 1 199 ? 3.032 -3.472 -18.949 1.00 83.81 199 LEU A C 1
ATOM 1642 O O . LEU A 1 199 ? 1.872 -3.320 -18.524 1.00 83.81 199 LEU A O 1
ATOM 1646 N N . PRO A 1 200 ? 3.376 -4.539 -19.696 1.00 77.94 200 PRO A N 1
ATOM 1647 C CA . PRO A 1 200 ? 2.457 -5.638 -19.959 1.00 77.94 200 PRO A CA 1
ATOM 1648 C C . PRO A 1 200 ? 1.852 -6.179 -18.661 1.00 77.94 200 PRO A C 1
ATOM 1650 O O . PRO A 1 200 ? 2.498 -6.176 -17.611 1.00 77.94 200 PRO A O 1
ATOM 1653 N N . LYS A 1 201 ? 0.605 -6.665 -18.712 1.00 70.50 201 LYS A N 1
ATOM 1654 C CA . LYS A 1 201 ? -0.095 -7.175 -17.517 1.00 70.50 201 LYS A CA 1
ATOM 1655 C C . LYS A 1 201 ? 0.698 -8.275 -16.801 1.00 70.50 201 LYS A C 1
ATOM 1657 O O . LYS A 1 201 ? 0.762 -8.254 -15.576 1.00 70.50 201 LYS A O 1
ATOM 1662 N N . ALA A 1 202 ? 1.358 -9.156 -17.558 1.00 67.06 202 ALA A N 1
ATOM 1663 C CA . ALA A 1 202 ? 2.240 -10.194 -17.023 1.00 67.06 202 ALA A CA 1
ATOM 1664 C C . ALA A 1 202 ? 3.358 -9.616 -16.129 1.00 67.06 202 ALA A C 1
ATOM 1666 O O . ALA A 1 202 ? 3.661 -10.164 -15.074 1.00 67.06 202 ALA A O 1
ATOM 1667 N N . CYS A 1 203 ? 3.902 -8.447 -16.483 1.00 65.12 203 CYS A N 1
ATOM 1668 C CA . CYS A 1 203 ? 4.948 -7.762 -15.719 1.00 65.12 203 CYS A CA 1
ATOM 1669 C C . CYS A 1 203 ? 4.411 -6.987 -14.498 1.00 65.12 203 CYS A C 1
ATOM 1671 O O . CYS A 1 203 ? 5.183 -6.633 -13.610 1.00 65.12 203 CYS A O 1
ATOM 1673 N N . ARG A 1 204 ? 3.098 -6.719 -14.432 1.00 62.72 204 ARG A N 1
ATOM 1674 C CA . ARG A 1 204 ? 2.425 -5.978 -13.345 1.00 62.72 204 ARG A CA 1
ATOM 1675 C C . ARG A 1 204 ? 1.778 -6.864 -12.275 1.00 62.72 204 ARG A C 1
ATOM 1677 O O . ARG A 1 204 ? 1.112 -6.339 -11.384 1.00 62.72 204 ARG A O 1
ATOM 1684 N N . ALA A 1 205 ? 1.931 -8.185 -12.356 1.00 60.62 205 ALA A N 1
ATOM 1685 C CA . ALA A 1 205 ? 1.237 -9.117 -11.471 1.00 60.62 205 ALA A CA 1
ATOM 1686 C C . ALA A 1 205 ? 1.506 -8.828 -9.976 1.00 60.62 205 ALA A C 1
ATOM 1688 O O . ALA A 1 205 ? 2.656 -8.835 -9.514 1.00 60.62 205 ALA A O 1
ATOM 1689 N N . SER A 1 206 ? 0.419 -8.582 -9.236 1.00 64.25 206 SER A N 1
ATOM 1690 C CA . SER A 1 206 ? 0.403 -8.431 -7.777 1.00 64.25 206 SER A CA 1
ATOM 1691 C C . SER A 1 206 ? 0.395 -9.802 -7.098 1.00 64.25 206 SER A C 1
ATOM 1693 O O . SER A 1 206 ? -0.035 -10.790 -7.689 1.00 64.25 206 SER A O 1
ATOM 1695 N N . ILE A 1 207 ? 0.886 -9.871 -5.862 1.00 70.50 207 ILE A N 1
ATOM 1696 C CA . ILE A 1 207 ? 0.922 -11.112 -5.087 1.00 70.50 207 ILE A CA 1
ATOM 1697 C C . ILE A 1 207 ? -0.422 -11.273 -4.377 1.00 70.50 207 ILE A C 1
ATOM 1699 O O . ILE A 1 207 ? -0.784 -10.452 -3.535 1.00 70.50 207 ILE A O 1
ATOM 1703 N N . SER A 1 208 ? -1.134 -12.350 -4.697 1.00 71.06 208 SER A N 1
ATOM 1704 C CA . SER A 1 208 ? -2.355 -12.781 -4.004 1.00 71.06 208 SER A CA 1
ATOM 1705 C C . SER A 1 208 ? -2.222 -14.168 -3.368 1.00 71.06 208 SER A C 1
ATOM 1707 O O . SER A 1 208 ? -3.196 -14.682 -2.824 1.00 71.06 208 SER A O 1
ATOM 1709 N N . ASP A 1 209 ? -1.032 -14.775 -3.437 1.00 76.81 209 ASP A N 1
ATOM 1710 C CA . ASP A 1 209 ? -0.749 -16.075 -2.829 1.00 76.81 209 ASP A CA 1
ATOM 1711 C C . ASP A 1 209 ? -0.782 -15.959 -1.293 1.00 76.81 209 ASP A C 1
ATOM 1713 O O . ASP A 1 209 ? -0.017 -15.172 -0.722 1.00 76.81 209 ASP A O 1
ATOM 1717 N N . PRO A 1 210 ? -1.623 -16.734 -0.591 1.00 72.75 210 PRO A N 1
ATOM 1718 C CA . PRO A 1 210 ? -1.706 -16.653 0.862 1.00 72.75 210 PRO A CA 1
ATOM 1719 C C . PRO A 1 210 ? -0.425 -17.049 1.600 1.00 72.75 210 PRO A C 1
ATOM 1721 O O . PRO A 1 210 ? -0.135 -16.507 2.668 1.00 72.75 210 PRO A O 1
ATOM 1724 N N . SER A 1 211 ? 0.393 -17.939 1.030 1.00 77.25 211 SER A N 1
ATOM 1725 C CA . SER A 1 211 ? 1.688 -18.315 1.609 1.00 77.25 211 SER A CA 1
ATOM 1726 C C . SER A 1 211 ? 2.643 -17.119 1.710 1.00 77.25 211 SER A C 1
ATOM 1728 O O . SER A 1 211 ? 3.528 -17.091 2.574 1.00 77.25 211 SER A O 1
ATOM 1730 N N . ALA A 1 212 ? 2.430 -16.088 0.885 1.00 79.31 212 ALA A N 1
ATOM 1731 C CA . ALA A 1 212 ? 3.194 -14.854 0.925 1.00 79.31 212 ALA A CA 1
ATOM 1732 C C . ALA A 1 212 ? 2.864 -13.986 2.149 1.00 79.31 212 ALA A C 1
ATOM 1734 O O . ALA A 1 212 ? 3.740 -13.248 2.595 1.00 79.31 212 ALA A O 1
ATOM 1735 N N . ILE A 1 213 ? 1.664 -14.091 2.743 1.00 80.06 213 ILE A N 1
ATOM 1736 C CA . ILE A 1 213 ? 1.281 -13.317 3.943 1.00 80.06 213 ILE A CA 1
ATOM 1737 C C . ILE A 1 213 ? 2.297 -13.560 5.054 1.00 80.06 213 ILE A C 1
ATOM 1739 O O . ILE A 1 213 ? 2.868 -12.622 5.621 1.00 80.06 213 ILE A O 1
ATOM 1743 N N . LYS A 1 214 ? 2.595 -14.838 5.301 1.00 78.19 214 LYS A N 1
ATOM 1744 C CA . LYS A 1 214 ? 3.542 -15.237 6.334 1.00 78.19 214 LYS A CA 1
ATOM 1745 C C . LYS A 1 214 ? 4.963 -14.784 6.020 1.00 78.19 214 LYS A C 1
ATOM 1747 O O . LYS A 1 214 ? 5.668 -14.376 6.929 1.00 78.19 214 LYS A O 1
ATOM 1752 N N . GLN A 1 215 ? 5.383 -14.826 4.759 1.00 77.19 215 GLN A N 1
ATOM 1753 C CA . GLN A 1 215 ? 6.738 -14.423 4.367 1.00 77.19 215 GLN A CA 1
ATOM 1754 C C . GLN A 1 215 ? 6.941 -12.904 4.437 1.00 77.19 215 GLN A C 1
ATOM 1756 O O . GLN A 1 215 ? 8.004 -12.451 4.853 1.00 77.19 215 GLN A O 1
ATOM 1761 N N . ILE A 1 216 ? 5.925 -12.123 4.061 1.00 78.12 216 ILE A N 1
ATOM 1762 C CA . ILE A 1 216 ? 6.010 -10.661 3.965 1.00 78.12 216 ILE A CA 1
ATOM 1763 C C . ILE A 1 216 ? 5.790 -9.996 5.327 1.00 78.12 216 ILE A C 1
ATOM 1765 O O . ILE A 1 216 ? 6.509 -9.057 5.677 1.00 78.12 216 ILE A O 1
ATOM 1769 N N . TYR A 1 217 ? 4.788 -10.457 6.082 1.00 77.38 217 TYR A N 1
ATOM 1770 C CA . TYR A 1 217 ? 4.324 -9.774 7.290 1.00 77.38 217 TYR A CA 1
ATOM 1771 C C . TYR A 1 217 ? 4.614 -10.523 8.586 1.00 77.38 217 TYR A C 1
ATOM 1773 O O . TYR A 1 217 ? 4.802 -9.868 9.600 1.00 77.38 217 TYR A O 1
ATOM 1781 N N . LEU A 1 218 ? 4.678 -11.857 8.586 1.00 70.12 218 LEU A N 1
ATOM 1782 C CA . LEU A 1 218 ? 4.806 -12.663 9.817 1.00 70.12 218 LEU A CA 1
ATOM 1783 C C . LEU A 1 218 ? 6.129 -13.449 9.891 1.00 70.12 218 LEU A C 1
ATOM 1785 O O . LEU A 1 218 ? 6.282 -14.360 10.707 1.00 70.12 218 LEU A O 1
ATOM 1789 N N . GLY A 1 219 ? 7.076 -13.135 9.006 1.00 63.28 219 GLY A N 1
ATOM 1790 C CA . GLY A 1 219 ? 8.329 -13.861 8.851 1.00 63.28 219 GLY A CA 1
ATOM 1791 C C . GLY A 1 219 ? 9.333 -13.544 9.958 1.00 63.28 219 GLY A C 1
ATOM 1792 O O . GLY A 1 219 ? 9.245 -12.521 10.632 1.00 63.28 219 GLY A O 1
ATOM 1793 N N . ARG A 1 220 ? 10.339 -14.415 10.122 1.00 57.44 220 ARG A N 1
ATOM 1794 C CA . ARG A 1 220 ? 11.460 -14.181 11.057 1.00 57.44 220 ARG A CA 1
ATOM 1795 C C . ARG A 1 220 ? 12.336 -12.994 10.641 1.00 57.44 220 ARG A C 1
ATOM 1797 O O . ARG A 1 220 ? 12.930 -12.350 11.499 1.00 57.44 220 ARG A O 1
ATOM 1804 N N . THR A 1 221 ? 12.413 -12.718 9.340 1.00 61.00 221 THR A N 1
ATOM 1805 C CA . THR A 1 221 ? 13.159 -11.587 8.785 1.00 61.00 221 THR A CA 1
ATOM 1806 C C . THR A 1 221 ? 12.191 -10.444 8.518 1.00 61.00 221 THR A C 1
ATOM 1808 O O . THR A 1 221 ? 11.353 -10.532 7.623 1.00 61.00 221 THR A O 1
ATOM 1811 N N . THR A 1 222 ? 12.299 -9.365 9.291 1.00 66.69 222 THR A N 1
ATOM 1812 C CA . THR A 1 222 ? 11.484 -8.165 9.081 1.00 66.69 222 THR A CA 1
ATOM 1813 C C . THR A 1 222 ? 11.914 -7.471 7.795 1.00 66.69 222 THR A C 1
ATOM 1815 O O . THR A 1 222 ? 13.011 -6.918 7.722 1.00 66.69 222 THR A O 1
ATOM 1818 N N . LEU A 1 223 ? 11.042 -7.472 6.787 1.00 77.88 223 LEU A N 1
ATOM 1819 C CA . LEU A 1 223 ? 11.246 -6.665 5.588 1.00 77.88 223 LEU A CA 1
ATOM 1820 C C . LEU A 1 223 ? 11.100 -5.173 5.920 1.00 77.88 223 LEU A C 1
ATOM 1822 O O . LEU A 1 223 ? 10.258 -4.781 6.734 1.00 77.88 223 LEU A O 1
ATOM 1826 N N . MET A 1 224 ? 11.901 -4.331 5.267 1.00 81.69 224 MET A N 1
ATOM 1827 C CA . MET A 1 224 ? 11.843 -2.880 5.464 1.00 81.69 224 MET A CA 1
ATOM 1828 C C . MET A 1 224 ? 10.532 -2.314 4.917 1.00 81.69 224 MET A C 1
ATOM 1830 O O . MET A 1 224 ? 10.011 -2.790 3.905 1.00 81.69 224 MET A O 1
ATOM 1834 N N . LYS A 1 225 ? 9.993 -1.272 5.557 1.00 85.56 225 LYS A N 1
ATOM 1835 C CA . LYS A 1 225 ? 8.904 -0.496 4.955 1.00 85.56 225 LYS A CA 1
ATOM 1836 C C . LYS A 1 225 ? 9.430 0.203 3.698 1.00 85.56 225 LYS A C 1
ATOM 1838 O O . LYS A 1 225 ? 10.563 0.675 3.680 1.00 85.56 225 LYS A O 1
ATOM 1843 N N . SER A 1 226 ? 8.623 0.255 2.643 1.00 85.19 226 SER A N 1
ATOM 1844 C CA . SER A 1 226 ? 8.986 1.016 1.442 1.00 85.19 226 SER A CA 1
ATOM 1845 C C . SER A 1 226 ? 8.758 2.518 1.622 1.00 85.19 226 SER A C 1
ATOM 1847 O O . SER A 1 226 ? 8.118 2.955 2.577 1.00 85.19 226 SER A O 1
ATOM 1849 N N . LYS A 1 227 ? 9.215 3.318 0.654 1.00 86.56 227 LYS A N 1
ATOM 1850 C CA . LYS A 1 227 ? 8.972 4.769 0.636 1.00 86.56 227 LYS A CA 1
ATOM 1851 C C . LYS A 1 227 ? 7.493 5.159 0.556 1.00 86.56 227 LYS A C 1
ATOM 1853 O O . LYS A 1 227 ? 7.161 6.307 0.813 1.00 86.56 227 LYS A O 1
ATOM 1858 N N . PHE A 1 228 ? 6.602 4.206 0.267 1.00 86.44 228 PHE A N 1
ATOM 1859 C CA . PHE A 1 228 ? 5.146 4.367 0.367 1.00 86.44 228 PHE A CA 1
ATOM 1860 C C . PHE A 1 228 ? 4.710 5.025 1.682 1.00 86.44 228 PHE A C 1
ATOM 1862 O O . PHE A 1 228 ? 3.738 5.768 1.701 1.00 86.44 228 PHE A O 1
ATOM 1869 N N . TYR A 1 229 ? 5.424 4.747 2.773 1.00 89.31 229 TYR A N 1
ATOM 1870 C CA . TYR A 1 229 ? 5.076 5.218 4.108 1.00 89.31 229 TYR A CA 1
ATOM 1871 C C . TYR A 1 229 ? 5.497 6.664 4.389 1.00 89.31 229 TYR A C 1
ATOM 1873 O O . TYR A 1 229 ? 4.907 7.285 5.268 1.00 89.31 229 TYR A O 1
ATOM 1881 N N . GLU A 1 230 ? 6.478 7.211 3.661 1.00 89.62 230 GLU A N 1
ATOM 1882 C CA . GLU A 1 230 ? 7.036 8.545 3.937 1.00 89.62 230 GLU A CA 1
ATOM 1883 C C . GLU A 1 230 ? 5.960 9.648 3.957 1.00 89.62 230 GLU A C 1
ATOM 1885 O O . GLU A 1 230 ? 5.937 10.408 4.924 1.00 89.62 230 GLU A O 1
ATOM 1890 N N . PRO A 1 231 ? 5.009 9.714 2.997 1.00 90.19 231 PRO A N 1
ATOM 1891 C CA . PRO A 1 231 ? 4.029 10.802 2.949 1.00 90.19 231 PRO A CA 1
ATOM 1892 C C . PRO A 1 231 ? 2.967 10.789 4.049 1.00 90.19 231 PRO A C 1
ATOM 1894 O O . PRO A 1 231 ? 2.159 11.712 4.121 1.00 90.19 231 PRO A O 1
ATOM 1897 N N . PHE A 1 232 ? 2.944 9.749 4.886 1.00 86.94 232 PHE A N 1
ATOM 1898 C CA . PHE A 1 232 ? 2.056 9.647 6.044 1.00 86.94 232 PHE A CA 1
ATOM 1899 C C . PHE A 1 232 ? 2.649 10.301 7.309 1.00 86.94 232 PHE A C 1
ATOM 1901 O O . PHE A 1 232 ? 2.094 10.149 8.396 1.00 86.94 232 PHE A O 1
ATOM 1908 N N . GLY A 1 233 ? 3.775 11.011 7.193 1.00 85.69 233 GLY A N 1
ATOM 1909 C CA . GLY A 1 233 ? 4.356 11.851 8.244 1.00 85.69 233 GLY A CA 1
ATOM 1910 C C . GLY A 1 233 ? 5.100 13.053 7.655 1.00 85.69 233 GLY A C 1
ATOM 1911 O O . GLY A 1 233 ? 4.982 13.321 6.462 1.00 85.69 233 GLY A O 1
ATOM 1912 N N . ASP A 1 234 ? 5.865 13.785 8.472 1.00 83.75 234 ASP A N 1
ATOM 1913 C CA . ASP A 1 234 ? 6.728 14.859 7.959 1.00 83.75 234 ASP A CA 1
ATOM 1914 C C . ASP A 1 234 ? 7.998 14.255 7.319 1.00 83.75 234 ASP A C 1
ATOM 1916 O O . ASP A 1 234 ? 8.614 13.358 7.903 1.00 83.75 234 ASP A O 1
ATOM 1920 N N . PRO A 1 235 ? 8.438 14.732 6.137 1.00 84.38 235 PRO A N 1
ATOM 1921 C CA . PRO A 1 235 ? 9.608 14.177 5.455 1.00 84.38 235 PRO A CA 1
ATOM 1922 C C . PRO A 1 235 ? 10.941 14.468 6.161 1.00 84.38 235 PRO A C 1
ATOM 1924 O O . PRO A 1 235 ? 11.951 13.846 5.833 1.00 84.38 235 PRO A O 1
ATOM 1927 N N . LEU A 1 236 ? 10.982 15.448 7.066 1.00 84.12 236 LEU A N 1
ATOM 1928 C CA . LEU A 1 236 ? 12.143 15.780 7.895 1.00 84.12 236 LEU A CA 1
ATOM 1929 C C . LEU A 1 236 ? 12.034 15.193 9.303 1.00 84.12 236 LEU A C 1
ATOM 1931 O O . LEU A 1 236 ? 13.053 15.090 9.984 1.00 84.12 236 LEU A O 1
ATOM 1935 N N . ASP A 1 237 ? 10.830 14.805 9.718 1.00 82.94 237 ASP A N 1
ATOM 1936 C CA . ASP A 1 237 ? 10.553 14.331 11.067 1.00 82.94 237 ASP A CA 1
ATOM 1937 C C . ASP A 1 237 ? 9.523 13.180 11.067 1.00 82.94 237 ASP A C 1
ATOM 1939 O O . ASP A 1 237 ? 8.334 13.382 11.346 1.00 82.94 237 ASP A O 1
ATOM 1943 N N . PRO A 1 238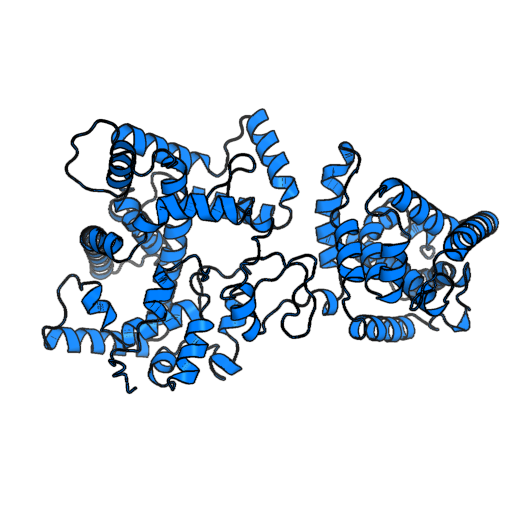 ? 9.954 11.957 10.694 1.00 84.56 238 PRO A N 1
ATOM 1944 C CA . PRO A 1 238 ? 9.062 10.814 10.551 1.00 84.56 238 PRO A CA 1
ATOM 1945 C C . PRO A 1 238 ? 8.369 10.428 11.862 1.00 84.56 238 PRO A C 1
ATOM 1947 O O . PRO A 1 238 ? 8.956 10.455 12.945 1.00 84.56 238 PRO A O 1
ATOM 1950 N N . ASN A 1 239 ? 7.120 9.981 11.753 1.00 83.69 239 ASN A N 1
ATOM 1951 C CA . ASN A 1 239 ? 6.372 9.408 12.864 1.00 83.69 239 ASN A CA 1
ATOM 1952 C C . ASN A 1 239 ? 6.536 7.875 12.902 1.00 83.69 239 ASN A C 1
ATOM 1954 O O . ASN A 1 239 ? 7.178 7.272 12.039 1.00 83.69 239 ASN A O 1
ATOM 1958 N N . LEU A 1 240 ? 5.949 7.208 13.901 1.00 83.31 240 LEU A N 1
ATOM 1959 C CA . LEU A 1 240 ? 6.078 5.755 14.063 1.00 83.31 240 LEU A CA 1
ATOM 1960 C C . LEU A 1 240 ? 5.559 4.973 12.839 1.00 83.31 240 LEU A C 1
ATOM 1962 O O . LEU A 1 240 ? 6.100 3.922 12.487 1.00 83.31 240 LEU A O 1
ATOM 1966 N N . PHE A 1 241 ? 4.524 5.478 12.167 1.00 84.19 241 PHE A N 1
ATOM 1967 C CA . PHE A 1 241 ? 3.977 4.845 10.974 1.00 84.19 241 PHE A CA 1
ATOM 1968 C C . PHE A 1 241 ? 4.864 5.072 9.741 1.00 84.19 241 PHE A C 1
ATOM 1970 O O . PHE A 1 241 ? 5.111 4.106 9.011 1.00 84.19 241 PHE A O 1
ATOM 1977 N N . SER A 1 242 ? 5.388 6.287 9.546 1.00 86.94 242 SER A N 1
ATOM 1978 C CA . SER A 1 242 ? 6.198 6.664 8.382 1.00 86.94 242 SER A CA 1
ATOM 1979 C C . SER A 1 242 ? 7.680 6.279 8.472 1.00 86.94 242 SER A C 1
ATOM 1981 O O . SER A 1 242 ? 8.337 6.184 7.438 1.00 86.94 242 SER A O 1
ATOM 1983 N N . GLU A 1 243 ? 8.206 5.987 9.668 1.00 87.69 243 GLU A N 1
ATOM 1984 C CA . GLU A 1 243 ? 9.595 5.553 9.861 1.00 87.69 243 GLU A CA 1
ATOM 1985 C C . GLU A 1 243 ? 9.867 4.217 9.147 1.00 87.69 243 GLU A C 1
ATOM 1987 O O . GLU A 1 243 ? 9.218 3.193 9.419 1.00 87.69 243 GLU A O 1
ATOM 1992 N N . THR A 1 244 ? 10.835 4.243 8.226 1.00 86.06 244 THR A N 1
ATOM 1993 C CA . THR A 1 244 ? 11.201 3.116 7.355 1.00 86.06 244 THR A CA 1
ATOM 1994 C C . THR A 1 244 ? 12.449 2.379 7.831 1.00 86.06 244 THR A C 1
ATOM 1996 O O . THR A 1 244 ? 12.606 1.193 7.523 1.00 86.06 244 THR A O 1
ATOM 1999 N N . ASP A 1 245 ? 13.300 3.033 8.630 1.00 85.75 245 ASP A N 1
ATOM 2000 C CA . ASP A 1 245 ? 14.471 2.409 9.232 1.00 85.75 245 ASP A CA 1
ATOM 2001 C C . ASP A 1 245 ? 14.044 1.463 10.362 1.00 85.75 245 ASP A C 1
ATOM 2003 O O . ASP A 1 245 ? 13.407 1.857 11.341 1.00 85.75 245 ASP A O 1
ATOM 2007 N N . ILE A 1 246 ? 14.425 0.188 10.244 1.00 84.06 246 ILE A N 1
ATOM 2008 C CA . ILE A 1 246 ? 14.032 -0.862 11.193 1.00 84.06 246 ILE A CA 1
ATOM 2009 C C . ILE A 1 246 ? 14.519 -0.553 12.616 1.00 84.06 246 ILE A C 1
ATOM 2011 O O . ILE A 1 246 ? 13.794 -0.815 13.578 1.00 84.06 246 ILE A O 1
ATOM 2015 N N . LYS A 1 247 ? 15.734 -0.010 12.773 1.00 85.69 247 LYS A N 1
ATOM 2016 C CA . LYS A 1 247 ? 16.335 0.253 14.087 1.00 85.69 247 LYS A CA 1
ATOM 2017 C C . LYS A 1 247 ? 15.664 1.447 14.754 1.00 85.69 247 LYS A C 1
ATOM 2019 O O . LYS A 1 247 ? 15.266 1.332 15.914 1.00 85.69 247 LYS A O 1
ATOM 2024 N N . LYS A 1 248 ? 15.484 2.551 14.022 1.00 84.56 248 LYS A N 1
ATOM 2025 C CA . LYS A 1 248 ? 14.782 3.739 14.535 1.00 84.56 248 LYS A CA 1
ATOM 2026 C C . LYS A 1 248 ? 13.334 3.418 14.878 1.00 84.56 248 LYS A C 1
ATOM 2028 O O . LYS A 1 248 ? 12.888 3.707 15.985 1.00 84.56 248 LYS A O 1
ATOM 2033 N N . HIS A 1 249 ? 12.632 2.715 13.988 1.00 83.50 249 HIS A N 1
ATOM 2034 C CA . HIS A 1 249 ? 11.268 2.264 14.240 1.00 83.50 249 HIS A CA 1
ATOM 2035 C C . HIS A 1 249 ? 11.183 1.387 15.496 1.00 83.50 249 HIS A C 1
ATOM 2037 O O . HIS A 1 249 ? 10.288 1.566 16.321 1.00 83.50 249 HIS A O 1
ATOM 2043 N N . ALA A 1 250 ? 12.108 0.436 15.669 1.00 81.81 250 ALA A N 1
ATOM 2044 C CA . ALA A 1 250 ? 12.142 -0.420 16.853 1.00 81.81 250 ALA A CA 1
ATOM 2045 C C . ALA A 1 250 ? 12.374 0.380 18.146 1.00 81.81 250 ALA A C 1
ATOM 2047 O O . ALA A 1 250 ? 11.722 0.094 19.151 1.00 81.81 250 ALA A O 1
ATOM 2048 N N . GLN A 1 251 ? 13.250 1.389 18.119 1.00 81.31 251 GLN A N 1
ATOM 2049 C CA . GLN A 1 251 ? 13.498 2.279 19.255 1.00 81.31 251 GLN A CA 1
ATOM 2050 C C . GLN A 1 251 ? 12.253 3.103 19.615 1.00 81.31 251 GLN A C 1
ATOM 2052 O O . GLN A 1 251 ? 11.801 3.038 20.759 1.00 81.31 251 GLN A O 1
ATOM 2057 N N . SER A 1 252 ? 11.655 3.800 18.645 1.00 77.00 252 SER A N 1
ATOM 2058 C CA . SER A 1 252 ? 10.445 4.608 18.857 1.00 77.00 252 SER A CA 1
ATOM 2059 C C . SER A 1 252 ? 9.267 3.752 19.320 1.00 77.00 252 SER A C 1
ATOM 2061 O O . SER A 1 252 ? 8.550 4.116 20.250 1.00 77.00 252 SER A O 1
ATOM 2063 N N . ARG A 1 253 ? 9.104 2.552 18.747 1.00 79.88 253 ARG A N 1
ATOM 2064 C CA . ARG A 1 253 ? 8.090 1.592 19.192 1.00 79.88 253 ARG A CA 1
ATOM 2065 C C . ARG A 1 253 ? 8.316 1.160 20.635 1.00 79.88 253 ARG A C 1
ATOM 2067 O O . ARG A 1 253 ? 7.354 1.075 21.388 1.00 79.88 253 ARG A O 1
ATOM 2074 N N . LYS A 1 254 ? 9.558 0.850 21.022 1.00 80.31 254 LYS A N 1
ATOM 2075 C CA . LYS A 1 254 ? 9.880 0.370 22.376 1.00 80.31 254 LYS A CA 1
ATOM 2076 C C . LYS A 1 254 ? 9.442 1.373 23.445 1.00 80.31 254 LYS A C 1
ATOM 2078 O O . LYS A 1 254 ? 8.953 0.941 24.484 1.00 80.31 254 LYS A O 1
ATOM 2083 N N . ALA A 1 255 ? 9.567 2.671 23.170 1.00 74.75 255 ALA A N 1
ATOM 2084 C CA . ALA A 1 255 ? 9.114 3.728 24.070 1.00 74.75 255 ALA A CA 1
ATOM 2085 C C . ALA A 1 255 ? 7.602 3.632 24.352 1.00 74.75 255 ALA A C 1
ATOM 2087 O O . ALA A 1 255 ? 7.176 3.631 25.504 1.00 74.75 255 ALA A O 1
ATOM 2088 N N . VAL A 1 256 ? 6.784 3.456 23.313 1.00 74.88 256 VAL A N 1
ATOM 2089 C CA . VAL A 1 256 ? 5.317 3.501 23.439 1.00 74.88 256 VAL A CA 1
ATOM 2090 C C . VAL A 1 256 ? 4.649 2.134 23.607 1.00 74.88 256 VAL A C 1
ATOM 2092 O O . VAL A 1 256 ? 3.480 2.069 23.963 1.00 74.88 256 VAL A O 1
ATOM 2095 N N . ALA A 1 257 ? 5.361 1.024 23.391 1.00 78.19 257 ALA A N 1
ATOM 2096 C CA . ALA A 1 257 ? 4.776 -0.321 23.327 1.00 78.19 257 ALA A CA 1
ATOM 2097 C C . ALA A 1 257 ? 3.971 -0.723 24.575 1.00 78.19 257 ALA A C 1
ATOM 2099 O O . ALA A 1 257 ? 2.956 -1.408 24.457 1.00 78.19 257 ALA A O 1
ATOM 2100 N N . HIS A 1 258 ? 4.405 -0.302 25.765 1.00 76.44 258 HIS A N 1
ATOM 2101 C CA . HIS A 1 258 ? 3.731 -0.633 27.021 1.00 76.44 258 HIS A CA 1
ATOM 2102 C C . HIS A 1 258 ? 2.320 -0.017 27.118 1.00 76.44 258 HIS A C 1
ATOM 2104 O O . HIS A 1 258 ? 1.425 -0.657 27.674 1.00 76.44 258 HIS A O 1
ATOM 2110 N N . LEU A 1 259 ? 2.105 1.159 26.509 1.00 72.94 259 LEU A N 1
ATOM 2111 C CA . LEU A 1 259 ? 0.815 1.864 26.449 1.00 72.94 259 LEU A CA 1
ATOM 2112 C C . LEU A 1 259 ? -0.235 1.099 25.655 1.00 72.94 259 LEU A C 1
ATOM 2114 O O . LEU A 1 259 ? -1.428 1.298 25.838 1.00 72.94 259 LEU A O 1
ATOM 2118 N N . TYR A 1 260 ? 0.212 0.230 24.758 1.00 75.50 260 TYR A N 1
ATOM 2119 C CA . TYR A 1 260 ? -0.691 -0.587 23.973 1.00 75.50 260 TYR A CA 1
ATOM 2120 C C . TYR A 1 260 ? -0.887 -1.956 24.587 1.00 75.50 260 TYR A C 1
ATOM 2122 O O . TYR A 1 260 ? -1.713 -2.665 24.072 1.00 75.50 260 TYR A O 1
ATOM 2130 N N . SER A 1 261 ? -0.190 -2.365 25.652 1.00 75.75 261 SER A N 1
ATOM 2131 C CA . SER A 1 261 ? -0.367 -3.702 26.243 1.00 75.75 261 SER A CA 1
ATOM 2132 C C . SER A 1 261 ? -1.792 -3.951 26.768 1.00 75.75 261 SER A C 1
ATOM 2134 O O . SER A 1 261 ? -2.438 -3.038 27.276 1.00 75.75 261 SER A O 1
ATOM 2136 N N . MET A 1 262 ? -2.265 -5.205 26.747 1.00 70.19 262 MET A N 1
ATOM 2137 C CA . MET A 1 262 ? -3.598 -5.561 27.271 1.00 70.19 262 MET A CA 1
ATOM 2138 C C . MET A 1 262 ? -3.784 -5.172 28.741 1.00 70.19 262 MET A C 1
ATOM 2140 O O . MET A 1 262 ? -4.836 -4.667 29.117 1.00 70.19 262 MET A O 1
ATOM 2144 N N . SER A 1 263 ? -2.747 -5.356 29.562 1.00 75.44 263 SER A N 1
ATOM 2145 C CA . SER A 1 263 ? -2.748 -4.936 30.967 1.00 75.44 263 SER A CA 1
ATOM 2146 C C . SER A 1 263 ? -2.986 -3.438 31.133 1.00 75.44 263 SER A C 1
ATOM 2148 O O . SER A 1 263 ? -3.579 -3.026 32.122 1.00 75.44 263 SER A O 1
ATOM 2150 N N . PHE A 1 264 ? -2.532 -2.626 30.178 1.00 74.50 264 PHE A N 1
ATOM 2151 C CA . PHE A 1 264 ? -2.749 -1.187 30.193 1.00 74.50 264 PHE A CA 1
ATOM 2152 C C . PHE A 1 264 ? -4.092 -0.815 29.559 1.00 74.50 264 PHE A C 1
ATOM 2154 O O . PHE A 1 264 ? -4.796 0.039 30.088 1.00 74.50 264 PHE A O 1
ATOM 2161 N N . LEU A 1 265 ? -4.503 -1.482 28.480 1.00 74.38 265 LEU A N 1
ATOM 2162 C CA . LEU A 1 265 ? -5.740 -1.149 27.775 1.00 74.38 265 LEU A CA 1
ATOM 2163 C C . LEU A 1 265 ? -7.014 -1.479 28.539 1.00 74.38 265 LEU A C 1
ATOM 2165 O O . LEU A 1 265 ? -7.957 -0.697 28.487 1.00 74.38 265 LEU A O 1
ATOM 2169 N N . VAL A 1 266 ? -7.020 -2.559 29.321 1.00 77.25 266 VAL A N 1
ATOM 2170 C CA . VAL A 1 266 ? -8.144 -2.864 30.223 1.00 77.25 266 VAL A CA 1
ATOM 2171 C C . VAL A 1 266 ? -8.360 -1.732 31.239 1.00 77.25 266 VAL A C 1
ATOM 2173 O O . VAL A 1 266 ? -9.485 -1.474 31.646 1.00 77.25 266 VAL A O 1
ATOM 2176 N N . THR A 1 267 ? -7.325 -0.951 31.581 1.00 76.44 267 THR A N 1
ATOM 2177 C CA . THR A 1 267 ? -7.503 0.228 32.453 1.00 76.44 267 THR A CA 1
ATOM 2178 C C . THR A 1 267 ? -8.322 1.357 31.810 1.00 76.44 267 THR A C 1
ATOM 2180 O O . THR A 1 267 ? -8.747 2.262 32.524 1.00 76.44 267 THR A O 1
ATOM 2183 N N . TYR A 1 268 ? -8.556 1.318 30.491 1.00 74.50 268 TYR A N 1
ATOM 2184 C CA . TYR A 1 268 ? -9.419 2.261 29.765 1.00 74.50 268 TYR A CA 1
ATOM 2185 C C . TYR A 1 268 ? -10.837 1.749 29.536 1.00 74.50 268 TYR A C 1
ATOM 2187 O O . TYR A 1 268 ? -11.652 2.485 28.985 1.00 74.50 268 TYR A O 1
ATOM 2195 N N . GLU A 1 269 ? -11.157 0.529 29.965 1.00 79.88 269 GLU A N 1
ATOM 2196 C CA . GLU A 1 269 ? -12.490 -0.051 29.794 1.00 79.88 269 GLU A CA 1
ATOM 2197 C C . GLU A 1 269 ? -13.579 0.878 30.346 1.00 79.88 269 GLU A C 1
ATOM 2199 O O . GLU A 1 269 ? -14.509 1.233 29.629 1.00 79.88 269 GLU A O 1
ATOM 2204 N N . GLY A 1 270 ? -13.376 1.425 31.549 1.00 81.56 270 GLY A N 1
ATOM 2205 C CA . GLY A 1 270 ? -14.310 2.385 32.141 1.00 81.56 270 GLY A CA 1
ATOM 2206 C C . GLY A 1 270 ? -14.470 3.695 31.353 1.00 81.56 270 GLY A C 1
ATOM 2207 O O . GLY A 1 270 ? -15.484 4.374 31.506 1.00 81.56 270 GLY A O 1
ATOM 2208 N N . SER A 1 271 ? -13.496 4.073 30.518 1.00 76.81 271 SER A N 1
ATOM 2209 C CA . SER A 1 271 ? -13.629 5.207 29.592 1.00 76.81 271 SER A CA 1
ATOM 2210 C C . SER A 1 271 ? -14.446 4.831 28.361 1.00 76.81 271 SER A C 1
ATOM 2212 O O . SER A 1 271 ? -15.387 5.546 28.021 1.00 76.81 271 SER A O 1
ATOM 2214 N N . ALA A 1 272 ? -14.157 3.682 27.747 1.00 82.19 272 ALA A N 1
ATOM 2215 C CA . ALA A 1 272 ? -14.954 3.162 26.638 1.00 82.19 272 ALA A CA 1
ATOM 2216 C C . ALA A 1 272 ? -16.422 2.946 27.049 1.00 82.19 272 ALA A C 1
ATOM 2218 O O . ALA A 1 272 ? -17.332 3.266 26.288 1.00 82.19 272 ALA A O 1
ATOM 2219 N N . ASP A 1 273 ? -16.669 2.509 28.285 1.00 87.31 273 ASP A N 1
ATOM 2220 C CA . ASP A 1 273 ? -18.012 2.323 28.832 1.00 87.31 273 ASP A CA 1
ATOM 2221 C C . ASP A 1 273 ? -18.815 3.620 28.931 1.00 87.31 273 ASP A C 1
ATOM 2223 O O . ASP A 1 273 ? -20.018 3.620 28.656 1.00 87.31 273 ASP A O 1
ATOM 2227 N N . ARG A 1 274 ? -18.173 4.752 29.255 1.00 86.25 274 ARG A N 1
ATOM 2228 C CA . ARG A 1 274 ? -18.853 6.058 29.222 1.00 86.25 274 ARG A CA 1
ATOM 2229 C C . ARG A 1 274 ? -19.332 6.380 27.809 1.00 86.25 274 ARG A C 1
ATOM 2231 O O . ARG A 1 274 ? -20.491 6.763 27.638 1.00 86.25 274 ARG A O 1
ATOM 2238 N N . CYS A 1 275 ? -18.486 6.157 26.805 1.00 87.44 275 CYS A N 1
ATOM 2239 C CA . CYS A 1 275 ? -18.858 6.331 25.403 1.00 87.44 275 CYS A CA 1
ATOM 2240 C C . CYS A 1 275 ? -19.956 5.346 24.974 1.00 87.44 275 CYS A C 1
ATOM 2242 O O . CYS A 1 275 ? -20.906 5.752 24.307 1.00 87.44 275 CYS A O 1
ATOM 2244 N N . ASN A 1 276 ? -19.887 4.080 25.405 1.00 90.00 276 ASN A N 1
ATOM 2245 C CA . ASN A 1 276 ? -20.910 3.063 25.136 1.00 90.00 276 ASN A CA 1
ATOM 2246 C C . ASN A 1 276 ? -22.282 3.509 25.650 1.00 90.00 276 ASN A C 1
ATOM 2248 O O . ASN A 1 276 ? -23.278 3.443 24.929 1.00 90.00 276 ASN A O 1
ATOM 2252 N N . VAL A 1 277 ? -22.343 4.003 26.890 1.00 91.25 277 VAL A N 1
ATOM 2253 C CA . VAL A 1 277 ? -23.585 4.494 27.501 1.00 91.25 277 VAL A CA 1
ATOM 2254 C C . VAL A 1 277 ? -24.140 5.695 26.734 1.00 91.25 277 VAL A C 1
ATOM 2256 O O . VAL A 1 277 ? -25.347 5.742 26.478 1.00 91.25 277 VAL A O 1
ATOM 2259 N N . GLN A 1 278 ? -23.281 6.640 26.339 1.00 91.25 278 GLN A N 1
ATOM 2260 C CA . GLN A 1 278 ? -23.680 7.814 25.557 1.00 91.25 278 GLN A CA 1
ATOM 2261 C C . GLN A 1 278 ? -24.213 7.432 24.174 1.00 91.25 278 GLN A C 1
ATOM 2263 O O . GLN A 1 278 ? -25.316 7.854 23.811 1.00 91.25 278 GLN A O 1
ATOM 2268 N N . LEU A 1 279 ? -23.492 6.584 23.435 1.00 92.69 279 LEU A N 1
ATOM 2269 C CA . LEU A 1 279 ? -23.925 6.094 22.130 1.00 92.69 279 LEU A CA 1
ATOM 2270 C C . LEU A 1 279 ? -25.265 5.362 22.252 1.00 92.69 279 LEU A C 1
ATOM 2272 O O . LEU A 1 279 ? -26.225 5.712 21.572 1.00 92.69 279 LEU A O 1
ATOM 2276 N N . CYS A 1 280 ? -25.391 4.415 23.185 1.00 93.62 280 CYS A N 1
ATOM 2277 C CA . CYS A 1 280 ? -26.641 3.694 23.428 1.00 93.62 280 CYS A CA 1
ATOM 2278 C C . CYS A 1 280 ? -27.798 4.618 23.834 1.00 93.62 280 CYS A C 1
ATOM 2280 O O . CYS A 1 280 ? -28.958 4.325 23.538 1.00 93.62 280 CYS A O 1
ATOM 2282 N N . ALA A 1 281 ? -27.537 5.715 24.550 1.00 93.38 281 ALA A N 1
ATOM 2283 C CA . ALA A 1 281 ? -28.557 6.717 24.851 1.00 93.38 281 ALA A CA 1
ATOM 2284 C C . ALA A 1 281 ? -29.022 7.446 23.580 1.00 93.38 281 ALA A C 1
ATOM 2286 O O . ALA A 1 281 ? -30.229 7.542 23.361 1.00 93.38 281 ALA A O 1
ATOM 2287 N N . LYS A 1 282 ? -28.094 7.876 22.716 1.00 93.88 282 LYS A N 1
ATOM 2288 C CA . LYS A 1 282 ? -28.412 8.521 21.431 1.00 93.88 282 LYS A CA 1
ATOM 2289 C C . LYS A 1 282 ? -29.133 7.585 20.461 1.00 93.88 282 LYS A C 1
ATOM 2291 O O . LYS A 1 282 ? -30.149 7.969 19.894 1.00 93.88 282 LYS A O 1
ATOM 2296 N N . LEU A 1 283 ? -28.700 6.331 20.344 1.00 94.00 283 LEU A N 1
ATOM 2297 C CA . LEU A 1 283 ? -29.376 5.325 19.515 1.00 94.00 283 LEU A CA 1
ATOM 2298 C C . LEU A 1 283 ? -30.818 5.062 19.982 1.00 94.00 283 LEU A C 1
ATOM 2300 O O . LEU A 1 283 ? -31.728 4.936 19.162 1.00 94.00 283 LEU A O 1
ATOM 2304 N N . ARG A 1 284 ? -31.059 5.028 21.302 1.00 95.50 284 ARG A N 1
ATOM 2305 C CA . ARG A 1 284 ? -32.419 4.924 21.860 1.00 95.50 284 ARG A CA 1
ATOM 2306 C C . ARG A 1 284 ? -33.267 6.153 21.552 1.00 95.50 284 ARG A C 1
ATOM 2308 O O . ARG A 1 284 ? -34.466 6.005 21.331 1.00 95.50 284 ARG A O 1
ATOM 2315 N N . ASP A 1 285 ? -32.669 7.337 21.548 1.00 95.38 285 ASP A N 1
ATOM 2316 C CA . ASP A 1 285 ? -33.348 8.583 21.196 1.00 95.38 285 ASP A CA 1
ATOM 2317 C C . ASP A 1 285 ? -33.803 8.576 19.728 1.00 95.38 285 ASP A C 1
ATOM 2319 O O . ASP A 1 285 ? -34.989 8.756 19.444 1.00 95.38 285 ASP A O 1
ATOM 2323 N N . PHE A 1 286 ? -32.907 8.206 18.806 1.00 95.69 286 PHE A N 1
ATOM 2324 C CA . PHE A 1 286 ? -33.253 8.004 17.396 1.00 95.69 286 PHE A CA 1
ATOM 2325 C C . PHE A 1 286 ? -34.378 6.988 17.207 1.00 95.69 286 PHE A C 1
ATOM 2327 O O . PHE A 1 286 ? -35.327 7.248 16.467 1.00 95.69 286 PHE A O 1
ATOM 2334 N N . ALA A 1 287 ? -34.324 5.859 17.919 1.00 95.25 287 ALA A N 1
ATOM 2335 C CA . ALA A 1 287 ? -35.367 4.842 17.854 1.00 95.25 287 ALA A CA 1
ATOM 2336 C C . ALA A 1 287 ? -36.727 5.355 18.366 1.00 95.25 287 ALA A C 1
ATOM 2338 O O . ALA A 1 287 ? -37.755 5.101 17.735 1.00 95.25 287 ALA A O 1
ATOM 2339 N N . ARG A 1 288 ? -36.749 6.104 19.479 1.00 97.19 288 ARG A N 1
ATOM 2340 C CA . ARG A 1 288 ? -37.976 6.700 20.045 1.00 97.19 288 ARG A CA 1
ATOM 2341 C C . ARG A 1 288 ? -38.623 7.692 19.088 1.00 97.19 288 ARG A C 1
ATOM 2343 O O . ARG A 1 288 ? -39.840 7.665 18.919 1.00 97.19 288 ARG A O 1
ATOM 2350 N N . HIS A 1 289 ? -37.812 8.533 18.454 1.00 96.50 289 HIS A N 1
ATOM 2351 C CA . HIS A 1 289 ? -38.278 9.549 17.514 1.00 96.50 289 HIS A CA 1
ATOM 2352 C C . HIS A 1 289 ? -38.451 9.028 16.080 1.00 96.50 289 HIS A C 1
ATOM 2354 O O . HIS A 1 289 ? -38.975 9.748 15.235 1.00 96.50 289 HIS A O 1
ATOM 2360 N N . ARG A 1 290 ? -38.077 7.766 15.815 1.00 95.69 290 ARG A N 1
ATOM 2361 C CA . ARG A 1 290 ? -38.056 7.143 14.479 1.00 95.69 290 ARG A CA 1
ATOM 2362 C C . ARG A 1 290 ? -37.255 7.958 13.462 1.00 95.69 290 ARG A C 1
ATOM 2364 O O . ARG A 1 290 ? -37.611 8.035 12.287 1.00 95.69 290 ARG A O 1
ATOM 2371 N N . THR A 1 291 ? -36.167 8.556 13.925 1.00 95.88 291 THR A N 1
ATOM 2372 C CA . THR A 1 291 ? -35.277 9.373 13.107 1.00 95.88 291 THR A CA 1
ATOM 2373 C C . THR A 1 291 ? -34.189 8.483 12.522 1.00 95.88 291 THR A C 1
ATOM 2375 O O . THR A 1 291 ? -33.476 7.803 13.259 1.00 95.88 291 THR A O 1
ATOM 2378 N N . ALA A 1 292 ? -34.058 8.477 11.196 1.00 94.69 292 ALA A N 1
ATOM 2379 C CA . ALA A 1 292 ? -32.930 7.833 10.535 1.00 94.69 292 ALA A CA 1
ATOM 2380 C C . ALA A 1 292 ? -31.642 8.626 10.801 1.00 94.69 292 ALA A C 1
ATOM 2382 O O . ALA A 1 292 ? -31.667 9.854 10.868 1.00 94.69 292 ALA A O 1
ATOM 2383 N N . PHE A 1 293 ? -30.519 7.926 10.924 1.00 93.50 293 PHE A N 1
ATOM 2384 C CA . PHE A 1 293 ? -29.202 8.530 11.089 1.00 93.50 293 PHE A CA 1
ATOM 2385 C C . PHE A 1 293 ? -28.177 7.777 10.241 1.00 93.50 293 PHE A C 1
ATOM 2387 O O . PHE A 1 293 ? -28.389 6.620 9.871 1.00 93.50 293 PHE A O 1
ATOM 2394 N N . ASP A 1 294 ? -27.067 8.443 9.936 1.00 94.31 294 ASP A N 1
ATOM 2395 C CA . ASP A 1 294 ? -25.967 7.848 9.190 1.00 94.31 294 ASP A CA 1
ATOM 2396 C C . ASP A 1 294 ? -25.049 7.049 10.129 1.00 94.31 294 ASP A C 1
ATOM 2398 O O . ASP A 1 294 ? -24.439 7.606 11.045 1.00 94.31 294 ASP A O 1
ATOM 2402 N N . VAL A 1 295 ? -24.983 5.729 9.931 1.00 94.06 295 VAL A N 1
ATOM 2403 C CA . VAL A 1 295 ? -24.179 4.834 10.779 1.00 94.06 295 VAL A CA 1
ATOM 2404 C C . VAL A 1 295 ? -22.686 5.185 10.714 1.00 94.06 295 VAL A C 1
ATOM 2406 O O . VAL A 1 295 ? -22.113 5.351 11.791 1.00 94.06 295 VAL A O 1
ATOM 2409 N N . PRO A 1 296 ? -22.055 5.354 9.530 1.00 92.56 296 PRO A N 1
ATOM 2410 C CA . PRO A 1 296 ? -20.647 5.747 9.443 1.00 92.56 296 PRO A CA 1
ATOM 2411 C C . PRO A 1 296 ? -20.300 7.003 10.240 1.00 92.56 296 PRO A C 1
ATOM 2413 O O . PRO A 1 296 ? -19.359 6.974 11.030 1.00 92.56 296 PRO A O 1
ATOM 2416 N N . THR A 1 297 ? -21.106 8.058 10.116 1.00 92.12 297 THR A N 1
ATOM 2417 C CA . THR A 1 297 ? -20.908 9.329 10.830 1.00 92.12 297 THR A CA 1
ATOM 2418 C C . THR A 1 297 ? -20.944 9.128 12.349 1.00 92.12 297 THR A C 1
ATOM 2420 O O . THR A 1 297 ? -20.059 9.581 13.071 1.00 92.12 297 THR A O 1
ATOM 2423 N N . TRP A 1 298 ? -21.934 8.391 12.865 1.00 93.62 298 TRP A N 1
ATOM 2424 C CA . TRP A 1 298 ? -22.045 8.144 14.309 1.00 93.62 298 TRP A CA 1
ATOM 2425 C C . TRP A 1 298 ? -20.975 7.189 14.844 1.00 93.62 298 TRP A C 1
ATOM 2427 O O . TRP A 1 298 ? -20.544 7.346 15.987 1.00 93.62 298 TRP A O 1
ATOM 2437 N N . MET A 1 299 ? -20.518 6.223 14.041 1.00 93.94 299 MET A N 1
ATOM 2438 C CA . MET A 1 299 ? -19.384 5.371 14.410 1.00 93.94 299 MET A CA 1
ATOM 2439 C C . MET A 1 299 ? -18.065 6.141 14.381 1.00 93.94 299 MET A C 1
ATOM 2441 O O . MET A 1 299 ? -17.198 5.858 15.205 1.00 93.94 299 MET A O 1
ATOM 2445 N N . GLN A 1 300 ? -17.927 7.133 13.498 1.00 89.94 300 GLN A N 1
ATOM 2446 C CA . GLN A 1 300 ? -16.797 8.056 13.494 1.00 89.94 300 GLN A CA 1
ATOM 2447 C C . GLN A 1 300 ? -16.803 8.920 14.755 1.00 89.94 300 GLN A C 1
ATOM 2449 O O . GLN A 1 300 ? -15.809 8.921 15.475 1.00 89.94 300 GLN A O 1
ATOM 2454 N N . PHE A 1 301 ? -17.932 9.541 15.114 1.00 90.56 301 PHE A N 1
ATOM 2455 C CA . PHE A 1 301 ? -18.051 10.288 16.374 1.00 90.56 301 PHE A CA 1
ATOM 2456 C C . PHE A 1 301 ? -17.740 9.421 17.594 1.00 90.56 301 PHE A C 1
ATOM 2458 O O . PHE A 1 301 ? -17.003 9.849 18.477 1.00 90.56 301 PHE A O 1
ATOM 2465 N N . TYR A 1 302 ? -18.258 8.190 17.633 1.00 89.69 302 TYR A N 1
ATOM 2466 C CA . TYR A 1 302 ? -17.963 7.252 18.711 1.00 89.69 302 TYR A CA 1
ATOM 2467 C C . TYR A 1 302 ? -16.477 6.888 18.769 1.00 89.69 302 TYR A C 1
ATOM 2469 O O . TYR A 1 302 ? -15.882 6.971 19.838 1.00 89.69 302 TYR A O 1
ATOM 2477 N N . ALA A 1 303 ? -15.858 6.512 17.648 1.00 87.06 303 ALA A N 1
ATOM 2478 C CA . ALA A 1 303 ? -14.451 6.123 17.624 1.00 87.06 303 ALA A CA 1
ATOM 2479 C C . ALA A 1 303 ? -13.531 7.294 17.998 1.00 87.06 303 ALA A C 1
ATOM 2481 O O . ALA A 1 303 ? -12.589 7.110 18.771 1.00 87.06 303 ALA A O 1
ATOM 2482 N N . HIS A 1 304 ? -13.842 8.497 17.506 1.00 82.31 304 HIS A N 1
ATOM 2483 C CA . HIS A 1 304 ? -13.153 9.722 17.889 1.00 82.31 304 HIS A CA 1
ATOM 2484 C C . HIS A 1 304 ? -13.312 10.032 19.360 1.00 82.31 304 HIS A C 1
ATOM 2486 O O . HIS A 1 304 ? -12.313 10.348 19.981 1.00 82.31 304 HIS A O 1
ATOM 2492 N N . ASP A 1 305 ? -14.505 9.920 19.938 1.00 82.81 305 ASP A N 1
ATOM 2493 C CA . ASP A 1 305 ? -14.696 10.168 21.364 1.00 82.81 305 ASP A CA 1
ATOM 2494 C C . ASP A 1 305 ? -14.081 9.059 22.226 1.00 82.81 305 ASP A C 1
ATOM 2496 O O . ASP A 1 305 ? -13.548 9.369 23.275 1.00 82.81 305 ASP A O 1
ATOM 2500 N N . VAL A 1 306 ? -14.042 7.792 21.801 1.00 80.75 306 VAL A N 1
ATOM 2501 C CA . VAL A 1 306 ? -13.351 6.720 22.548 1.00 80.75 306 VAL A CA 1
ATOM 2502 C C . VAL A 1 306 ? -11.838 6.935 22.550 1.00 80.75 306 VAL A C 1
ATOM 2504 O O . VAL A 1 306 ? -11.199 6.859 23.600 1.00 80.75 306 VAL A O 1
ATOM 2507 N N . ILE A 1 307 ? -11.258 7.249 21.389 1.00 75.06 307 ILE A N 1
ATOM 2508 C CA . ILE A 1 307 ? -9.844 7.647 21.285 1.00 75.06 307 ILE A CA 1
ATOM 2509 C C . ILE A 1 307 ? -9.624 9.021 21.891 1.00 75.06 307 ILE A C 1
ATOM 2511 O O . ILE A 1 307 ? -8.527 9.327 22.317 1.00 75.06 307 ILE A O 1
ATOM 2515 N N . GLY A 1 308 ? -10.662 9.834 21.953 1.00 63.78 308 GLY A N 1
ATOM 2516 C CA . GLY A 1 308 ? -10.727 11.138 22.567 1.00 63.78 308 GLY A CA 1
ATOM 2517 C C . GLY A 1 308 ? -11.021 11.069 24.051 1.00 63.78 308 GLY A C 1
ATOM 2518 O O . GLY A 1 308 ? -10.800 12.036 24.722 1.00 63.78 308 GLY A O 1
ATOM 2519 N N . GLU A 1 309 ? -11.375 9.972 24.701 1.00 60.84 309 GLU A N 1
ATOM 2520 C CA . GLU A 1 309 ? -11.386 9.954 26.180 1.00 60.84 309 GLU A CA 1
ATOM 2521 C C . GLU A 1 309 ? -9.939 9.939 26.742 1.00 60.84 309 GLU A C 1
ATOM 2523 O O . GLU A 1 309 ? -9.702 9.889 27.948 1.00 60.84 309 GLU A O 1
ATOM 2528 N N . ILE A 1 310 ? -8.964 10.031 25.829 1.00 55.41 310 ILE A N 1
ATOM 2529 C CA . ILE A 1 310 ? -7.577 10.483 25.965 1.00 55.41 310 ILE A CA 1
ATOM 2530 C C . ILE A 1 310 ? -7.469 12.029 26.009 1.00 55.41 310 ILE A C 1
ATOM 2532 O O . ILE A 1 310 ? -6.615 12.535 26.731 1.00 55.41 310 ILE A O 1
ATOM 2536 N N . THR A 1 311 ? -8.325 12.739 25.253 1.00 52.88 311 THR A N 1
ATOM 2537 C CA . THR A 1 311 ? -8.586 14.199 25.143 1.00 52.88 311 THR A CA 1
ATOM 2538 C C . THR A 1 311 ? -10.002 14.510 24.561 1.00 52.88 311 THR A C 1
ATOM 2540 O O . THR A 1 311 ? -10.156 14.459 23.338 1.00 52.88 311 THR A O 1
ATOM 2543 N N . PRO A 1 312 ? -11.082 14.701 25.358 1.00 59.66 312 PRO A N 1
ATOM 2544 C CA . PRO A 1 312 ? -12.447 14.531 24.826 1.00 59.66 312 PRO A CA 1
ATOM 2545 C C . PRO A 1 312 ? -12.801 15.555 23.746 1.00 59.66 312 PRO A C 1
ATOM 2547 O O . PRO A 1 312 ? -12.802 16.759 24.003 1.00 59.66 312 PRO A O 1
ATOM 2550 N N . PHE A 1 313 ? -13.127 15.067 22.543 1.00 66.19 313 PHE A N 1
ATOM 2551 C CA . PHE A 1 313 ? -13.614 15.891 21.430 1.00 66.19 313 PHE A CA 1
ATOM 2552 C C . PHE A 1 313 ? -15.080 16.297 21.644 1.00 66.19 313 PHE A C 1
ATOM 2554 O O . PHE A 1 313 ? -15.477 17.419 21.326 1.00 66.19 313 PHE A O 1
ATOM 2561 N N . GLY A 1 314 ? -15.884 15.399 22.226 1.00 73.19 314 GLY A N 1
ATOM 2562 C CA . GLY A 1 314 ? -17.296 15.631 22.525 1.00 73.19 314 GLY A CA 1
ATOM 2563 C C . GLY A 1 314 ? -18.190 15.571 21.286 1.00 73.19 314 GLY A C 1
ATOM 2564 O O . GLY A 1 314 ? -19.254 16.201 21.271 1.00 73.19 314 GLY A O 1
ATOM 2565 N N . MET A 1 315 ? -17.770 14.836 20.253 1.00 83.12 315 MET A N 1
ATOM 2566 C CA . MET A 1 315 ? -18.471 14.757 18.971 1.00 83.12 315 MET A CA 1
ATOM 2567 C C . MET A 1 315 ? -19.845 14.100 19.116 1.00 83.12 315 MET A C 1
ATOM 2569 O O . MET A 1 315 ? -20.824 14.611 18.579 1.00 83.12 315 MET A O 1
ATOM 2573 N N . MET A 1 316 ? -19.974 13.023 19.900 1.00 84.94 316 MET A N 1
ATOM 2574 C CA . MET A 1 316 ? -21.255 12.342 20.130 1.00 84.94 316 MET A CA 1
ATOM 2575 C C . MET A 1 316 ? -22.248 13.202 20.915 1.00 84.94 316 MET A C 1
ATOM 2577 O O . MET A 1 316 ? -23.457 13.160 20.663 1.00 84.94 316 MET A O 1
ATOM 2581 N N . ALA A 1 317 ? -21.758 13.970 21.894 1.00 83.62 317 ALA A N 1
ATOM 2582 C CA . ALA A 1 317 ? -22.604 14.826 22.722 1.00 83.62 317 ALA A CA 1
ATOM 2583 C C . ALA A 1 317 ? -23.265 15.926 21.881 1.00 83.62 317 ALA A C 1
ATOM 2585 O O . ALA A 1 317 ? -24.459 16.198 22.041 1.00 83.62 317 ALA A O 1
ATOM 2586 N N . LYS A 1 318 ? -22.488 16.507 20.963 1.00 84.38 318 LYS A N 1
ATOM 2587 C CA . LYS A 1 318 ? -22.892 17.611 20.089 1.00 84.38 318 LYS A CA 1
ATOM 2588 C C . LYS A 1 318 ? -23.529 17.135 18.779 1.00 84.38 318 LYS A C 1
ATOM 2590 O O . LYS A 1 318 ? -24.305 17.872 18.185 1.00 84.38 318 LYS A O 1
ATOM 2595 N N . GLY A 1 319 ? -23.243 15.903 18.356 1.00 83.69 319 GLY A N 1
ATOM 2596 C CA . GLY A 1 319 ? -23.671 15.346 17.071 1.00 83.69 319 GLY A CA 1
ATOM 2597 C C . GLY A 1 319 ? -22.972 15.984 15.867 1.00 83.69 319 GLY A C 1
ATOM 2598 O O . GLY A 1 319 ? -23.542 15.978 14.780 1.00 83.69 319 GLY A O 1
ATOM 2599 N N . GLN A 1 320 ? -21.789 16.572 16.065 1.00 87.31 320 GLN A N 1
ATOM 2600 C CA . GLN A 1 320 ? -21.028 17.285 15.036 1.00 87.31 320 GLN A CA 1
ATOM 2601 C C . GLN A 1 320 ? -19.527 17.305 15.363 1.00 87.31 320 GLN A C 1
ATOM 2603 O O . GLN A 1 320 ? -19.142 17.291 16.535 1.00 87.31 320 GLN A O 1
ATOM 2608 N N . ASP A 1 321 ? -18.692 17.405 14.328 1.00 85.00 321 ASP A N 1
ATOM 2609 C CA . ASP A 1 321 ? -17.252 17.644 14.450 1.00 85.00 321 ASP A CA 1
ATOM 2610 C C . ASP A 1 321 ? -16.959 19.154 14.475 1.00 85.00 321 ASP A C 1
ATOM 2612 O O . ASP A 1 321 ? -16.739 19.789 13.447 1.00 85.00 321 ASP A O 1
ATOM 2616 N N . GLU A 1 322 ? -16.979 19.760 15.665 1.00 80.31 322 GLU A N 1
ATOM 2617 C CA . GLU A 1 322 ? -16.726 21.206 15.810 1.00 80.31 322 GLU A CA 1
ATOM 2618 C C . GLU A 1 322 ? -15.287 21.622 15.499 1.00 80.31 322 GLU A C 1
ATOM 2620 O O . GLU A 1 322 ? -15.024 22.793 15.222 1.00 80.31 322 GLU A O 1
ATOM 2625 N N . HIS A 1 323 ? -14.349 20.682 15.591 1.00 77.25 323 HIS A N 1
ATOM 2626 C CA . HIS A 1 323 ? -12.924 20.955 15.464 1.00 77.25 323 HIS A CA 1
ATOM 2627 C C . HIS A 1 323 ? -12.394 20.654 14.052 1.00 77.25 323 HIS A C 1
ATOM 2629 O O . HIS A 1 323 ? -11.233 20.961 13.771 1.00 77.25 323 HIS A O 1
ATOM 2635 N N . GLY A 1 324 ? -13.229 20.096 13.165 1.00 83.75 324 GLY A N 1
ATOM 2636 C CA . GLY A 1 324 ? -12.854 19.707 11.803 1.00 83.75 324 GLY A CA 1
ATOM 2637 C C . GLY A 1 324 ? -11.750 18.649 11.784 1.00 83.75 324 GLY A C 1
ATOM 2638 O O . GLY A 1 324 ? -10.855 18.703 10.938 1.00 83.75 324 GLY A O 1
ATOM 2639 N N . ILE A 1 325 ? -11.748 17.750 12.770 1.00 82.38 325 ILE A N 1
ATOM 2640 C CA . ILE A 1 325 ? -10.748 16.691 12.926 1.00 82.38 325 ILE A CA 1
ATOM 2641 C C . ILE A 1 325 ? -10.973 15.583 11.902 1.00 82.38 325 ILE A C 1
ATOM 2643 O O . ILE A 1 325 ? -10.006 15.178 11.265 1.00 82.38 325 ILE A O 1
ATOM 2647 N N . ALA A 1 326 ? -12.212 15.127 11.709 1.00 82.31 326 ALA A N 1
ATOM 2648 C CA . ALA A 1 326 ? -12.547 14.086 10.741 1.00 82.31 326 ALA A CA 1
ATOM 2649 C C . ALA A 1 326 ? -12.178 14.532 9.317 1.00 82.31 326 ALA A C 1
ATOM 2651 O O . ALA A 1 326 ? -11.405 13.858 8.638 1.00 82.31 326 ALA A O 1
ATOM 2652 N N . ASP A 1 327 ? -12.607 15.737 8.925 1.00 84.25 327 ASP A N 1
ATOM 2653 C CA . ASP A 1 327 ? -12.268 16.325 7.623 1.00 84.25 327 ASP A CA 1
ATOM 2654 C C . ASP A 1 327 ? -10.745 16.481 7.445 1.00 84.25 327 ASP A C 1
ATOM 2656 O O . ASP A 1 327 ? -10.191 16.180 6.387 1.00 84.25 327 ASP A O 1
ATOM 2660 N N . SER A 1 328 ? -10.028 16.906 8.494 1.00 84.62 328 SER A N 1
ATOM 2661 C CA . SER A 1 328 ? -8.566 17.053 8.451 1.00 84.62 328 SER A CA 1
ATOM 2662 C C . SER A 1 328 ? -7.845 15.709 8.304 1.00 84.62 328 SER A C 1
ATOM 2664 O O . SER A 1 328 ? -6.811 15.645 7.627 1.00 84.62 328 SER A O 1
ATOM 2666 N N . ILE A 1 329 ? -8.369 14.632 8.899 1.00 83.94 329 ILE A N 1
ATOM 2667 C CA . ILE A 1 329 ? -7.830 13.278 8.721 1.00 83.94 329 ILE A CA 1
ATOM 2668 C C . ILE A 1 329 ? -8.075 12.801 7.290 1.00 83.94 329 ILE A C 1
ATOM 2670 O O . ILE A 1 329 ? -7.131 12.324 6.655 1.00 83.94 329 ILE A O 1
ATOM 2674 N N . ASP A 1 330 ? -9.278 12.998 6.749 1.00 86.25 330 ASP A N 1
ATOM 2675 C CA . ASP A 1 330 ? -9.617 12.629 5.373 1.00 86.25 330 ASP A CA 1
ATOM 2676 C C . ASP A 1 330 ? -8.740 13.362 4.349 1.00 86.25 330 ASP A C 1
ATOM 2678 O O . ASP A 1 330 ? -8.162 12.741 3.447 1.00 86.25 330 ASP A O 1
ATOM 2682 N N . GLU A 1 331 ? -8.552 14.675 4.508 1.00 87.00 331 GLU A N 1
ATOM 2683 C CA . GLU A 1 331 ? -7.650 15.471 3.669 1.00 87.00 331 GLU A CA 1
ATOM 2684 C C . GLU A 1 331 ? -6.204 14.972 3.756 1.00 87.00 331 GLU A C 1
ATOM 2686 O O . GLU A 1 331 ? -5.518 14.819 2.735 1.00 87.00 331 GLU A O 1
ATOM 2691 N N . THR A 1 332 ? -5.747 14.672 4.972 1.00 85.81 332 THR A N 1
ATOM 2692 C CA . THR A 1 332 ? -4.411 14.136 5.235 1.00 85.81 332 THR A CA 1
ATOM 2693 C C . THR A 1 332 ? -4.219 12.776 4.572 1.00 85.81 332 THR A C 1
ATOM 2695 O O . THR A 1 332 ? -3.217 12.556 3.884 1.00 85.81 332 THR A O 1
ATOM 2698 N N . MET A 1 333 ? -5.183 11.869 4.719 1.00 86.06 333 MET A N 1
ATOM 2699 C CA . MET A 1 333 ? -5.152 10.545 4.111 1.00 86.06 333 MET A CA 1
ATOM 2700 C C . MET A 1 333 ? -5.209 10.636 2.592 1.00 86.06 333 MET A C 1
ATOM 2702 O O . MET A 1 333 ? -4.433 9.956 1.916 1.00 86.06 333 MET A O 1
ATOM 2706 N N . ALA A 1 334 ? -6.050 11.500 2.023 1.00 88.44 334 ALA A N 1
ATOM 2707 C CA . ALA A 1 334 ? -6.122 11.724 0.583 1.00 88.44 334 ALA A CA 1
ATOM 2708 C C . ALA A 1 334 ? -4.798 12.271 0.025 1.00 88.44 334 ALA A C 1
ATOM 2710 O O . ALA A 1 334 ? -4.306 11.780 -0.999 1.00 88.44 334 ALA A O 1
ATOM 2711 N N . TYR A 1 335 ? -4.189 13.244 0.706 1.00 90.06 335 TYR A N 1
ATOM 2712 C CA . TYR A 1 335 ? -2.877 13.780 0.352 1.00 90.06 335 TYR A CA 1
ATOM 2713 C C . TYR A 1 335 ? -1.788 12.704 0.415 1.00 90.06 335 TYR A C 1
ATOM 2715 O O . TYR A 1 335 ? -1.131 12.439 -0.598 1.00 90.06 335 TYR A O 1
ATOM 2723 N N . ALA A 1 336 ? -1.641 12.037 1.564 1.00 88.94 336 ALA A N 1
ATOM 2724 C CA . ALA A 1 336 ? -0.636 11.001 1.780 1.00 88.94 336 ALA A CA 1
ATOM 2725 C C . ALA A 1 336 ? -0.785 9.868 0.759 1.00 88.94 336 ALA A C 1
ATOM 2727 O O . ALA A 1 336 ? 0.196 9.414 0.183 1.00 88.94 336 ALA A O 1
ATOM 2728 N N . SER A 1 337 ? -2.020 9.477 0.439 1.00 88.31 337 SER A N 1
ATOM 2729 C CA . SER A 1 337 ? -2.333 8.463 -0.572 1.00 88.31 337 SER A CA 1
ATOM 2730 C C . SER A 1 337 ? -1.842 8.815 -1.971 1.00 88.31 337 SER A C 1
ATOM 2732 O O . SER A 1 337 ? -1.288 7.961 -2.660 1.00 88.31 337 SER A O 1
ATOM 2734 N N . ARG A 1 338 ? -2.061 10.060 -2.405 1.00 87.69 338 ARG A N 1
ATOM 2735 C CA . ARG A 1 338 ? -1.622 10.537 -3.723 1.00 87.69 338 ARG A CA 1
ATOM 2736 C C . ARG A 1 338 ? -0.103 10.636 -3.770 1.00 87.69 338 ARG A C 1
ATOM 2738 O O . ARG A 1 338 ? 0.517 10.181 -4.727 1.00 87.69 338 ARG A O 1
ATOM 2745 N N . MET A 1 339 ? 0.498 11.173 -2.711 1.00 89.12 339 MET A N 1
ATOM 2746 C CA . MET A 1 339 ? 1.948 11.286 -2.594 1.00 89.12 339 MET A CA 1
ATOM 2747 C C . MET A 1 339 ? 2.632 9.926 -2.430 1.00 89.12 339 MET A C 1
ATOM 2749 O O . MET A 1 339 ? 3.755 9.772 -2.883 1.00 89.12 339 MET A O 1
ATOM 2753 N N . ALA A 1 340 ? 1.976 8.910 -1.869 1.00 86.75 340 ALA A N 1
ATOM 2754 C CA . ALA A 1 340 ? 2.545 7.568 -1.726 1.00 86.75 340 ALA A CA 1
ATOM 2755 C C . ALA A 1 340 ? 2.796 6.867 -3.073 1.00 86.75 340 ALA A C 1
ATOM 2757 O O . ALA A 1 340 ? 3.609 5.944 -3.141 1.00 86.75 340 ALA A O 1
ATOM 2758 N N . VAL A 1 341 ? 2.139 7.318 -4.150 1.00 83.19 341 VAL A N 1
ATOM 2759 C CA . VAL A 1 341 ? 2.436 6.897 -5.531 1.00 83.19 341 VAL A CA 1
ATOM 2760 C C . VAL A 1 341 ? 3.764 7.489 -6.016 1.00 83.19 341 VAL A C 1
ATOM 2762 O O . VAL A 1 341 ? 4.487 6.840 -6.770 1.00 83.19 341 VAL A O 1
ATOM 2765 N N . ILE A 1 342 ? 4.099 8.701 -5.561 1.00 85.31 342 ILE A N 1
ATOM 2766 C CA . ILE A 1 342 ? 5.312 9.437 -5.933 1.00 85.31 342 ILE A CA 1
ATOM 2767 C C . ILE A 1 342 ? 5.987 10.049 -4.682 1.00 85.31 342 ILE A C 1
ATOM 2769 O O . ILE A 1 342 ? 6.000 11.278 -4.524 1.00 85.31 342 ILE A O 1
ATOM 2773 N N . PRO A 1 343 ? 6.537 9.230 -3.763 1.00 87.06 343 PRO A N 1
ATOM 2774 C CA . PRO A 1 343 ? 7.005 9.720 -2.464 1.00 87.06 343 PRO A CA 1
ATOM 2775 C C . PRO A 1 343 ? 8.082 10.804 -2.572 1.00 87.06 343 PRO A C 1
ATOM 2777 O O . PRO A 1 343 ? 8.165 11.691 -1.730 1.00 87.06 343 PRO A O 1
ATOM 2780 N N . GLU A 1 344 ? 8.876 10.800 -3.644 1.00 84.50 344 GLU A N 1
ATOM 2781 C CA . GLU A 1 344 ? 9.931 11.788 -3.866 1.00 84.50 344 GLU A CA 1
ATOM 2782 C C . GLU A 1 344 ? 9.406 13.227 -3.982 1.00 84.50 344 GLU A C 1
ATOM 2784 O O . GLU A 1 344 ? 10.118 14.165 -3.616 1.00 84.50 344 GLU A O 1
ATOM 2789 N N . LEU A 1 345 ? 8.168 13.419 -4.456 1.00 86.19 345 LEU A N 1
ATOM 2790 C CA . LEU A 1 345 ? 7.556 14.748 -4.547 1.00 86.19 345 LEU A CA 1
ATOM 2791 C C . LEU A 1 345 ? 7.123 15.283 -3.186 1.00 86.19 345 LEU A C 1
ATOM 2793 O O . LEU A 1 345 ? 7.107 16.498 -2.995 1.00 86.19 345 LEU A O 1
ATOM 2797 N N . HIS A 1 346 ? 6.829 14.405 -2.227 1.00 89.31 346 HIS A N 1
ATOM 2798 C CA . HIS A 1 346 ? 6.346 14.796 -0.907 1.00 89.31 346 HIS A CA 1
ATOM 2799 C C . HIS A 1 346 ? 7.305 15.774 -0.213 1.00 89.31 346 HIS A C 1
ATOM 2801 O O . HIS A 1 346 ? 6.878 16.800 0.311 1.00 89.31 346 HIS A O 1
ATOM 2807 N N . ARG A 1 347 ? 8.621 15.532 -0.293 1.00 87.81 347 ARG A N 1
ATOM 2808 C CA . ARG A 1 347 ? 9.636 16.434 0.276 1.00 87.81 347 ARG A CA 1
ATOM 2809 C C . ARG A 1 347 ? 9.601 17.832 -0.349 1.00 87.81 347 ARG A C 1
ATOM 2811 O O . ARG A 1 347 ? 9.770 18.816 0.370 1.00 87.81 347 ARG A O 1
ATOM 2818 N N . TRP A 1 348 ? 9.387 17.922 -1.660 1.00 86.06 348 TRP A N 1
ATOM 2819 C CA . TRP A 1 348 ? 9.323 19.193 -2.384 1.00 86.06 348 TRP A CA 1
ATOM 2820 C C . TRP A 1 348 ? 8.034 19.948 -2.093 1.00 86.06 348 TRP A C 1
ATOM 2822 O O . TRP A 1 348 ? 8.089 21.143 -1.819 1.00 86.06 348 TRP A O 1
ATOM 2832 N N . VAL A 1 349 ? 6.898 19.248 -2.085 1.00 87.94 349 VAL A N 1
ATOM 2833 C CA . VAL A 1 349 ? 5.597 19.832 -1.739 1.00 87.94 349 VAL A CA 1
ATOM 2834 C C . VAL A 1 349 ? 5.615 20.353 -0.303 1.00 87.94 349 VAL A C 1
ATOM 2836 O O . VAL A 1 349 ? 5.243 21.501 -0.073 1.00 87.94 349 VAL A O 1
ATOM 2839 N N . SER A 1 350 ? 6.133 19.573 0.650 1.00 86.50 350 SER A N 1
ATOM 2840 C CA . SER A 1 350 ? 6.263 20.000 2.049 1.00 86.50 350 SER A CA 1
ATOM 2841 C C . SER A 1 350 ? 7.244 21.166 2.219 1.00 86.50 350 SER A C 1
ATOM 2843 O O . SER A 1 350 ? 6.987 22.082 2.997 1.00 86.50 350 SER A O 1
ATOM 2845 N N . TRP A 1 351 ? 8.365 21.181 1.485 1.00 87.88 351 TRP A N 1
ATOM 2846 C CA . TRP A 1 351 ? 9.291 22.320 1.484 1.00 87.88 351 TRP A CA 1
ATOM 2847 C C . TRP A 1 351 ? 8.639 23.590 0.929 1.00 87.88 351 TRP A C 1
ATOM 2849 O O . TRP A 1 351 ? 8.686 24.630 1.584 1.00 87.88 351 TRP A O 1
ATOM 2859 N N . PHE A 1 352 ? 7.996 23.500 -0.235 1.00 88.12 352 PHE A N 1
ATOM 2860 C CA . PHE A 1 352 ? 7.313 24.629 -0.857 1.00 88.12 352 PHE A CA 1
ATOM 2861 C C . PHE A 1 352 ? 6.186 25.151 0.037 1.00 88.12 352 PHE A C 1
ATOM 2863 O O . PHE A 1 352 ? 6.098 26.354 0.257 1.00 88.12 352 PHE A O 1
ATOM 2870 N N . GLY A 1 353 ? 5.384 24.256 0.621 1.00 87.12 353 GLY A N 1
ATOM 2871 C CA . GLY A 1 353 ? 4.332 24.616 1.568 1.00 87.12 353 GLY A CA 1
ATOM 2872 C C . GLY A 1 353 ? 4.863 25.403 2.767 1.00 87.12 353 GLY A C 1
ATOM 2873 O O . GLY A 1 353 ? 4.275 26.418 3.128 1.00 87.12 353 GLY A O 1
ATOM 2874 N N . ARG A 1 354 ? 6.020 25.009 3.323 1.00 85.44 354 ARG A N 1
ATOM 2875 C CA . ARG A 1 354 ? 6.686 25.756 4.404 1.00 85.44 354 ARG A CA 1
ATOM 2876 C C . ARG A 1 354 ? 7.158 27.141 3.964 1.00 85.44 354 ARG A C 1
ATOM 2878 O O . ARG A 1 354 ? 6.905 28.107 4.675 1.00 85.44 354 ARG A O 1
ATOM 2885 N N . VAL A 1 355 ? 7.816 27.246 2.807 1.00 90.38 355 VAL A N 1
ATOM 2886 C CA . VAL A 1 355 ? 8.314 28.530 2.272 1.00 90.38 355 VAL A CA 1
ATOM 2887 C C . VAL A 1 355 ? 7.165 29.481 1.924 1.00 90.38 355 VAL A C 1
ATOM 2889 O O . VAL A 1 355 ? 7.268 30.680 2.150 1.00 90.38 355 VAL A O 1
ATOM 2892 N N . ALA A 1 356 ? 6.063 28.950 1.398 1.00 90.25 356 ALA A N 1
ATOM 2893 C CA . ALA A 1 356 ? 4.881 29.716 1.017 1.00 90.25 356 ALA A CA 1
ATOM 2894 C C . ALA A 1 356 ? 3.876 29.919 2.169 1.00 90.25 356 ALA A C 1
ATOM 2896 O O . ALA A 1 356 ? 2.807 30.480 1.940 1.00 90.25 356 ALA A O 1
ATOM 2897 N N . HIS A 1 357 ? 4.190 29.461 3.389 1.00 84.75 357 HIS A N 1
ATOM 2898 C CA . HIS A 1 357 ? 3.303 29.509 4.560 1.00 84.75 357 HIS A CA 1
ATOM 2899 C C . HIS A 1 357 ? 1.899 28.928 4.304 1.00 84.75 357 HIS A C 1
ATOM 2901 O O . HIS A 1 357 ? 0.899 29.398 4.850 1.00 84.75 357 HIS A O 1
ATOM 2907 N N . LEU A 1 358 ? 1.819 27.892 3.467 1.00 83.69 358 LEU A N 1
ATOM 2908 C CA . LEU A 1 358 ? 0.573 27.184 3.204 1.00 83.69 358 LEU A CA 1
ATOM 2909 C C . LEU A 1 358 ? 0.223 26.303 4.403 1.00 83.69 358 LEU A C 1
ATOM 2911 O O . LEU A 1 358 ? 1.089 25.641 4.981 1.00 83.69 358 LEU A O 1
ATOM 2915 N N . LYS A 1 359 ? -1.063 26.268 4.758 1.00 76.12 359 LYS A N 1
ATOM 2916 C CA . LYS A 1 359 ? -1.561 25.338 5.774 1.00 76.12 359 LYS A CA 1
ATOM 2917 C C . LYS A 1 359 ? -1.330 23.906 5.295 1.00 76.12 359 LYS A C 1
ATOM 2919 O O . LYS A 1 359 ? -1.688 23.559 4.170 1.00 76.12 359 LYS A O 1
ATOM 2924 N N . THR A 1 360 ? -0.717 23.087 6.141 1.00 72.50 360 THR A N 1
ATOM 2925 C CA . THR A 1 360 ? -0.559 21.657 5.879 1.00 72.50 360 THR A CA 1
ATOM 2926 C C . THR A 1 360 ? -1.867 20.923 6.191 1.00 72.50 360 THR A C 1
ATOM 2928 O O . THR A 1 360 ? -2.614 21.377 7.061 1.00 72.50 360 THR A O 1
ATOM 2931 N N . PRO A 1 361 ? -2.135 19.766 5.557 1.00 68.69 361 PRO A N 1
ATOM 2932 C CA . PRO A 1 361 ? -3.301 18.937 5.892 1.00 68.69 361 PRO A CA 1
ATOM 2933 C C . PRO A 1 361 ? -3.374 18.537 7.378 1.00 68.69 361 PRO A C 1
ATOM 2935 O O . PRO A 1 361 ? -4.454 18.346 7.922 1.00 68.69 361 PRO A O 1
ATOM 2938 N N . PHE A 1 362 ? -2.223 18.492 8.059 1.00 71.31 362 PHE A N 1
ATOM 2939 C CA . PHE A 1 362 ? -2.097 18.163 9.482 1.00 71.31 362 PHE A CA 1
ATOM 2940 C C . PHE A 1 362 ? -2.378 19.341 10.435 1.00 71.31 362 PHE A C 1
ATOM 2942 O O . PHE A 1 362 ? -2.360 19.156 11.650 1.00 71.31 362 PHE A O 1
ATOM 2949 N N . HIS A 1 363 ? -2.594 20.559 9.922 1.00 76.19 363 HIS A N 1
ATOM 2950 C CA . HIS A 1 363 ? -2.595 21.778 10.735 1.00 76.19 363 HIS A CA 1
ATOM 2951 C C . HIS A 1 363 ? -3.657 21.779 11.844 1.00 76.19 363 HIS A C 1
ATOM 2953 O O . HIS A 1 363 ? -3.343 22.144 12.975 1.00 76.19 363 HIS A O 1
ATOM 2959 N N . ASN A 1 364 ? -4.894 21.366 11.547 1.00 78.75 364 ASN A N 1
ATOM 2960 C CA . ASN A 1 364 ? -5.986 21.389 12.529 1.00 78.75 364 ASN A CA 1
ATOM 2961 C C . ASN A 1 364 ? -5.760 20.362 13.644 1.00 78.75 364 ASN A C 1
ATOM 2963 O O . ASN A 1 364 ? -5.935 20.680 14.818 1.00 78.75 364 ASN A O 1
ATOM 2967 N N . ILE A 1 365 ? -5.296 19.163 13.282 1.00 79.38 365 ILE A N 1
ATOM 2968 C CA . ILE A 1 365 ? -4.962 18.097 14.233 1.00 79.38 365 ILE A CA 1
ATOM 2969 C C . ILE A 1 365 ? -3.807 18.536 15.132 1.00 79.38 365 ILE A C 1
ATOM 2971 O O . ILE A 1 365 ? -3.902 18.426 16.351 1.00 79.38 365 ILE A O 1
ATOM 2975 N N . GLN A 1 366 ? -2.739 19.088 14.551 1.00 80.00 366 GLN A N 1
ATOM 2976 C CA . GLN A 1 366 ? -1.590 19.572 15.314 1.00 80.00 366 GLN A CA 1
ATOM 2977 C C . GLN A 1 366 ? -1.986 20.700 16.272 1.00 80.00 366 GLN A C 1
ATOM 2979 O O . GLN A 1 366 ? -1.636 20.665 17.450 1.00 80.00 366 GLN A O 1
ATOM 2984 N N . LYS A 1 367 ? -2.764 21.675 15.786 1.00 82.88 367 LYS A N 1
ATOM 2985 C CA . LYS A 1 367 ? -3.287 22.769 16.606 1.00 82.88 367 LYS A CA 1
ATOM 2986 C C . LYS A 1 367 ? -4.105 22.238 17.785 1.00 82.88 367 LYS A C 1
ATOM 2988 O O . LYS A 1 367 ? -3.855 22.642 18.916 1.00 82.88 367 LYS A O 1
ATOM 2993 N N . TYR A 1 368 ? -5.028 21.312 17.529 1.00 81.38 368 TYR A N 1
ATOM 2994 C CA . TYR A 1 368 ? -5.841 20.693 18.573 1.00 81.38 368 TYR A CA 1
ATOM 2995 C C . TYR A 1 368 ? -4.969 19.983 19.618 1.00 81.38 368 TYR A C 1
ATOM 2997 O O . TYR A 1 368 ? -5.151 20.193 20.814 1.00 81.38 368 TYR A O 1
ATOM 3005 N N . ILE A 1 369 ? -3.983 19.189 19.189 1.00 80.12 369 ILE A N 1
ATOM 3006 C CA . ILE A 1 369 ? -3.078 18.471 20.100 1.00 80.12 369 ILE A CA 1
ATOM 3007 C C . ILE A 1 369 ? -2.321 19.445 21.006 1.00 80.12 369 ILE A C 1
ATOM 3009 O O . ILE A 1 369 ? -2.276 19.225 22.215 1.00 80.12 369 ILE A O 1
ATOM 3013 N N . LEU A 1 370 ? -1.762 20.522 20.450 1.00 82.25 370 LEU A N 1
ATOM 3014 C CA . LEU A 1 370 ? -1.028 21.524 21.225 1.00 82.25 370 LEU A CA 1
ATOM 3015 C C . LEU A 1 370 ? -1.933 22.222 22.251 1.00 82.25 370 LEU A C 1
ATOM 3017 O O . LEU A 1 370 ? -1.576 22.290 23.424 1.00 82.25 370 LEU A O 1
ATOM 3021 N N . GLU A 1 371 ? -3.140 22.636 21.852 1.00 82.19 371 GLU A N 1
ATOM 3022 C CA . GLU A 1 371 ? -4.129 23.224 22.768 1.00 82.19 371 GLU A CA 1
ATOM 3023 C C . GLU A 1 371 ? -4.499 22.259 23.911 1.00 82.19 371 GLU A C 1
ATOM 3025 O O . GLU A 1 371 ? -4.631 22.668 25.067 1.00 82.19 371 GLU A O 1
ATOM 3030 N N . GLN A 1 372 ? -4.630 20.961 23.616 1.00 77.69 372 GLN A N 1
ATOM 3031 C CA . GLN A 1 372 ? -4.936 19.937 24.616 1.00 77.69 372 GLN A CA 1
ATOM 3032 C C . GLN A 1 372 ? -3.757 19.622 25.552 1.00 77.69 372 GLN A C 1
ATOM 3034 O O . GLN A 1 372 ? -3.997 19.282 26.718 1.00 77.69 372 GLN A O 1
ATOM 3039 N N . ILE A 1 373 ? -2.514 19.710 25.065 1.00 77.75 373 ILE A N 1
ATOM 3040 C CA . ILE A 1 373 ? -1.293 19.571 25.875 1.00 77.75 373 ILE A CA 1
ATOM 3041 C C . ILE A 1 373 ? -1.171 20.758 26.831 1.00 77.75 373 ILE A C 1
ATOM 3043 O O . ILE A 1 373 ? -0.984 20.544 28.031 1.00 77.75 373 ILE A O 1
ATOM 3047 N N . ASP A 1 374 ? -1.341 21.984 26.337 1.00 78.50 374 ASP A N 1
ATOM 3048 C CA . ASP A 1 374 ? -1.237 23.203 27.144 1.00 78.50 374 ASP A CA 1
ATOM 3049 C C . ASP A 1 374 ? -2.317 23.254 28.231 1.00 78.50 374 ASP A C 1
ATOM 3051 O O . ASP A 1 374 ? -2.017 23.518 29.393 1.00 78.50 374 ASP A O 1
ATOM 3055 N N . ALA A 1 375 ? -3.567 22.906 27.903 1.00 75.69 375 ALA A N 1
ATOM 3056 C CA . ALA A 1 375 ? -4.670 22.897 28.871 1.00 75.69 375 ALA A CA 1
ATOM 3057 C C . ALA A 1 375 ? -4.469 21.903 30.037 1.00 75.69 375 ALA A C 1
ATOM 3059 O O . ALA A 1 375 ? -5.037 22.070 31.122 1.00 75.69 375 ALA A O 1
ATOM 3060 N N . ARG A 1 376 ? -3.683 20.842 29.824 1.00 72.12 376 ARG A N 1
ATOM 3061 C CA . ARG A 1 376 ? -3.414 19.796 30.827 1.00 72.12 376 ARG A CA 1
ATOM 3062 C C . ARG A 1 376 ? -2.087 19.973 31.547 1.00 72.12 376 ARG A C 1
ATOM 3064 O O . ARG A 1 376 ? -1.950 19.487 32.669 1.00 72.12 376 ARG A O 1
ATOM 3071 N N . SER A 1 377 ? -1.144 20.681 30.937 1.00 65.38 377 SER A N 1
ATOM 3072 C CA . SER A 1 377 ? 0.148 21.016 31.530 1.00 65.38 377 SER A CA 1
ATOM 3073 C C . SER A 1 377 ? -0.050 22.079 32.617 1.00 65.38 377 SER A C 1
ATOM 3075 O O . SER A 1 377 ? 0.076 23.272 32.370 1.00 65.38 377 SER A O 1
ATOM 3077 N N . GLY A 1 378 ? -0.419 21.642 33.825 1.00 59.69 378 GLY A N 1
ATOM 3078 C CA . GLY A 1 378 ? -0.612 22.515 34.990 1.00 59.69 378 GLY A CA 1
ATOM 3079 C C . GLY A 1 378 ? -1.982 22.446 35.673 1.00 59.69 378 GLY A C 1
ATOM 3080 O O . GLY A 1 378 ? -2.221 23.238 36.581 1.00 59.69 378 GLY A O 1
ATOM 3081 N N . SER A 1 379 ? -2.883 21.529 35.283 1.00 56.38 379 SER A N 1
ATOM 3082 C CA . SER A 1 379 ? -4.170 21.341 35.977 1.00 56.38 379 SER A CA 1
ATOM 3083 C C . SER A 1 379 ? -4.230 20.054 36.815 1.00 56.38 379 SER A C 1
ATOM 3085 O O . SER A 1 379 ? -4.027 18.945 36.313 1.00 56.38 379 SER A O 1
ATOM 3087 N N . ASP A 1 380 ? -4.651 20.180 38.080 1.00 52.72 380 ASP A N 1
ATOM 3088 C CA . ASP A 1 380 ? -5.038 19.071 38.980 1.00 52.72 380 ASP A CA 1
ATOM 3089 C C . ASP A 1 380 ? -6.383 18.427 38.575 1.00 52.72 380 ASP A C 1
ATOM 3091 O O . ASP A 1 380 ? -7.164 17.956 39.401 1.00 52.72 380 ASP A O 1
ATOM 3095 N N . SER A 1 381 ? -6.697 18.416 37.277 1.00 48.47 381 SER A N 1
ATOM 3096 C CA . SER A 1 381 ? -7.951 17.885 36.745 1.00 48.47 381 SER A CA 1
ATOM 3097 C C . SER A 1 381 ? -8.169 16.424 37.166 1.00 48.47 381 SER A C 1
ATOM 3099 O O . SER A 1 381 ? -7.296 15.559 37.022 1.00 48.47 381 SER A O 1
ATOM 3101 N N . VAL A 1 382 ? -9.355 16.158 37.717 1.00 43.16 382 VAL A N 1
ATOM 3102 C CA . VAL A 1 382 ? -9.782 14.849 38.219 1.00 43.16 382 VAL A CA 1
ATOM 3103 C C . VAL A 1 382 ? -10.175 13.973 37.027 1.00 43.16 382 VAL A C 1
ATOM 3105 O O . VAL A 1 382 ? -11.308 14.001 36.560 1.00 43.16 382 VAL A O 1
ATOM 3108 N N . GLY A 1 383 ? -9.211 13.220 36.504 1.00 50.53 383 GLY A N 1
ATOM 3109 C CA . GLY A 1 383 ? -9.407 12.253 35.424 1.00 50.53 383 GLY A CA 1
ATOM 3110 C C . GLY A 1 383 ? -8.066 11.754 34.893 1.00 50.53 383 GLY A C 1
ATOM 3111 O O . GLY A 1 383 ? -7.198 12.554 34.560 1.00 50.53 383 GLY A O 1
ATOM 3112 N N . ILE A 1 384 ? -7.864 10.435 34.848 1.00 53.78 384 ILE A N 1
ATOM 3113 C CA . ILE A 1 384 ? -6.646 9.833 34.288 1.00 53.78 384 ILE A CA 1
ATOM 3114 C C . ILE A 1 384 ? -6.894 9.545 32.800 1.00 53.78 384 ILE A C 1
ATOM 3116 O O . ILE A 1 384 ? -7.218 8.416 32.428 1.00 53.78 384 ILE A O 1
ATOM 3120 N N . ASP A 1 385 ? -6.766 10.565 31.953 1.00 65.12 385 ASP A N 1
ATOM 3121 C CA . ASP A 1 385 ? -6.777 10.387 30.498 1.00 65.12 385 ASP A CA 1
ATOM 3122 C C . ASP A 1 385 ? -5.388 9.952 29.974 1.00 65.12 385 ASP A C 1
ATOM 3124 O O . ASP A 1 385 ? -4.376 10.004 30.681 1.00 65.12 385 ASP A O 1
ATOM 3128 N N . PHE A 1 386 ? -5.325 9.389 28.764 1.00 69.50 386 PHE A N 1
ATOM 3129 C CA . PHE A 1 386 ? -4.073 8.850 28.208 1.00 69.50 386 PHE A CA 1
ATOM 3130 C C . PHE A 1 386 ? -3.013 9.938 28.009 1.00 69.50 386 PHE A C 1
ATOM 3132 O O . PHE A 1 386 ? -1.843 9.648 28.240 1.00 69.50 386 PHE A O 1
ATOM 3139 N N . LEU A 1 387 ? -3.391 11.182 27.688 1.00 72.69 387 LEU A N 1
ATOM 3140 C CA . LEU A 1 387 ? -2.443 12.294 27.608 1.00 72.69 387 LEU A CA 1
ATOM 3141 C C . LEU A 1 387 ? -1.839 12.597 28.988 1.00 72.69 387 LEU A C 1
ATOM 3143 O O . LEU A 1 387 ? -0.623 12.723 29.102 1.00 72.69 387 LEU A O 1
ATOM 3147 N N . LYS A 1 388 ? -2.636 12.599 30.061 1.00 71.75 388 LYS A N 1
ATOM 3148 C CA . LYS A 1 388 ? -2.132 12.745 31.432 1.00 71.75 388 LYS A CA 1
ATOM 3149 C C . LYS A 1 388 ? -1.214 11.590 31.830 1.00 71.75 388 LYS A C 1
ATOM 3151 O O . LYS A 1 388 ? -0.145 11.845 32.372 1.00 71.75 388 LYS A O 1
ATOM 3156 N N . LYS A 1 389 ? -1.545 10.336 31.484 1.00 72.00 389 LYS A N 1
ATOM 3157 C CA . LYS A 1 389 ? -0.624 9.197 31.699 1.00 72.00 389 LYS A CA 1
ATOM 3158 C C . LYS A 1 389 ? 0.684 9.360 30.917 1.00 72.00 389 LYS A C 1
ATOM 3160 O O . LYS A 1 389 ? 1.739 9.044 31.459 1.00 72.00 389 LYS A O 1
ATOM 3165 N N . LEU A 1 390 ? 0.635 9.853 29.675 1.00 74.31 390 LEU A N 1
ATOM 3166 C CA . LEU A 1 390 ? 1.838 10.153 28.889 1.00 74.31 390 LEU A CA 1
ATOM 3167 C C . LEU A 1 390 ? 2.695 11.239 29.545 1.00 74.31 390 LEU A C 1
ATOM 3169 O O . LEU A 1 390 ? 3.915 11.095 29.600 1.00 74.31 390 LEU A O 1
ATOM 3173 N N . LEU A 1 391 ? 2.062 12.301 30.050 1.00 74.19 391 LEU A N 1
ATOM 3174 C CA . LEU A 1 391 ? 2.734 13.384 30.768 1.00 74.19 391 LEU A CA 1
ATOM 3175 C C . LEU A 1 391 ? 3.396 12.857 32.052 1.00 74.19 391 LEU A C 1
ATOM 3177 O O . LEU A 1 391 ? 4.588 13.076 32.241 1.00 74.19 391 LEU A O 1
ATOM 3181 N N . THR A 1 392 ? 2.695 12.052 32.857 1.00 73.50 392 THR A N 1
ATOM 3182 C CA . THR A 1 392 ? 3.263 11.417 34.062 1.00 73.50 392 THR A CA 1
ATOM 3183 C C . THR A 1 392 ? 4.436 10.485 33.736 1.00 73.50 392 THR A C 1
ATOM 3185 O O . THR A 1 392 ? 5.447 10.487 34.429 1.00 73.50 392 THR A O 1
ATOM 3188 N N . LEU A 1 393 ? 4.355 9.702 32.655 1.00 69.94 393 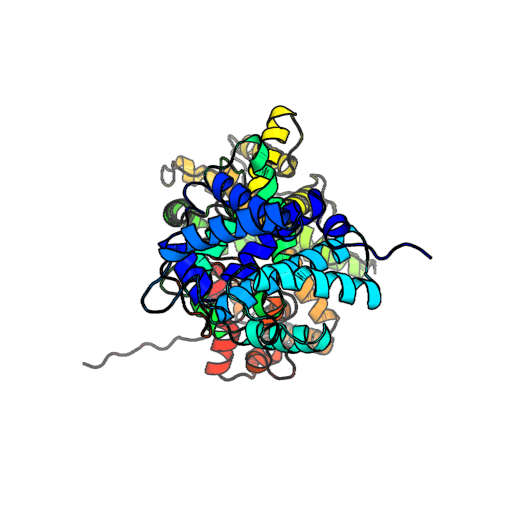LEU A N 1
ATOM 3189 C CA . LEU A 1 393 ? 5.455 8.824 32.229 1.00 69.94 393 LEU A CA 1
ATOM 3190 C C . LEU A 1 393 ? 6.704 9.590 31.770 1.00 69.94 393 LEU A C 1
ATOM 3192 O O . LEU A 1 393 ? 7.810 9.046 31.843 1.00 69.94 393 LEU A O 1
ATOM 3196 N N . ARG A 1 394 ? 6.529 10.824 31.283 1.00 70.81 394 ARG A N 1
ATOM 3197 C CA . ARG A 1 394 ? 7.624 11.736 30.940 1.00 70.81 394 ARG A CA 1
ATOM 3198 C C . ARG A 1 394 ? 8.264 12.332 32.195 1.00 70.81 394 ARG A C 1
ATOM 3200 O O . ARG A 1 394 ? 9.484 12.417 32.241 1.00 70.81 394 ARG A O 1
ATOM 3207 N N . GLU A 1 395 ? 7.458 12.711 33.188 1.00 69.31 395 GLU A N 1
ATOM 3208 C CA . GLU A 1 395 ? 7.917 13.252 34.480 1.00 69.31 395 GLU A CA 1
ATOM 3209 C C . GLU A 1 395 ? 8.673 12.215 35.324 1.00 69.31 395 GLU A C 1
ATOM 3211 O O . GLU A 1 395 ? 9.673 12.546 35.952 1.00 69.31 395 GLU A O 1
ATOM 3216 N N . ASP A 1 396 ? 8.260 10.946 35.272 1.00 63.53 396 ASP A N 1
ATOM 3217 C CA . ASP A 1 396 ? 8.910 9.818 35.957 1.00 63.53 396 ASP A CA 1
ATOM 3218 C C . ASP A 1 396 ? 10.300 9.439 35.384 1.00 63.53 396 ASP A C 1
ATOM 3220 O O . ASP A 1 396 ? 10.876 8.425 35.783 1.00 63.53 396 ASP A O 1
ATOM 3224 N N . ASP A 1 397 ? 10.813 10.183 34.395 1.00 59.19 397 ASP A N 1
ATOM 3225 C CA . ASP A 1 397 ? 12.076 9.957 33.664 1.00 59.19 397 ASP A CA 1
ATOM 3226 C C . ASP A 1 397 ? 12.190 8.583 32.961 1.00 59.19 397 ASP A C 1
ATOM 3228 O O . ASP A 1 397 ? 13.201 8.235 32.344 1.00 59.19 397 ASP A O 1
ATOM 3232 N N . LYS A 1 398 ? 11.115 7.783 32.986 1.00 54.66 398 LYS A N 1
ATOM 3233 C CA . LYS A 1 398 ? 11.048 6.440 32.386 1.00 54.66 398 LYS A CA 1
ATOM 3234 C C . LYS A 1 398 ? 11.163 6.485 30.864 1.00 54.66 398 LYS A C 1
ATOM 3236 O O . LYS A 1 398 ? 11.588 5.499 30.259 1.00 54.66 398 LYS A O 1
ATOM 3241 N N . ILE A 1 399 ? 10.769 7.602 30.239 1.00 57.78 399 ILE A N 1
ATOM 3242 C CA . ILE A 1 399 ? 10.807 7.799 28.783 1.00 57.78 399 ILE A CA 1
ATOM 3243 C C . ILE A 1 399 ? 11.115 9.269 28.445 1.00 57.78 399 ILE A C 1
ATOM 3245 O O . ILE A 1 399 ? 10.323 9.965 27.814 1.00 57.78 399 ILE A O 1
ATOM 3249 N N . MET A 1 400 ? 12.306 9.744 28.821 1.00 51.19 400 MET A N 1
ATOM 3250 C CA . MET A 1 400 ? 12.777 11.115 28.541 1.00 51.19 400 MET A CA 1
ATOM 3251 C C . MET A 1 400 ? 12.802 11.473 27.030 1.00 51.19 400 MET A C 1
ATOM 3253 O O . MET A 1 400 ? 12.833 12.643 26.660 1.00 51.19 400 MET A O 1
ATOM 3257 N N . GLN A 1 401 ? 12.755 10.467 26.144 1.00 57.38 401 GLN A N 1
ATOM 3258 C CA . GLN A 1 401 ? 12.710 10.607 24.677 1.00 57.38 401 GLN A CA 1
ATOM 3259 C C . GLN A 1 401 ? 11.291 10.545 24.072 1.00 57.38 401 GLN A C 1
ATOM 3261 O O . GLN A 1 401 ? 11.164 10.457 22.851 1.00 57.38 401 GLN A O 1
ATOM 3266 N N . LEU A 1 402 ? 10.221 10.529 24.878 1.00 63.50 402 LEU A N 1
ATOM 3267 C CA . LEU A 1 402 ? 8.863 10.448 24.339 1.00 63.50 402 LEU A CA 1
ATOM 3268 C C . LEU A 1 402 ? 8.452 11.768 23.675 1.00 63.50 402 LEU A C 1
ATOM 3270 O O . LEU A 1 402 ? 8.269 12.785 24.345 1.00 63.50 402 LEU A O 1
ATOM 3274 N N . ASP A 1 403 ? 8.217 11.719 22.369 1.00 75.44 403 ASP A N 1
ATOM 3275 C CA . ASP A 1 403 ? 7.512 12.777 21.655 1.00 75.44 403 ASP A CA 1
ATOM 3276 C C . ASP A 1 403 ? 5.997 12.597 21.856 1.00 75.44 403 ASP A C 1
ATOM 3278 O O . ASP A 1 403 ? 5.349 11.761 21.213 1.00 75.44 403 ASP A O 1
ATOM 3282 N N . ILE A 1 404 ? 5.453 13.324 22.836 1.00 77.56 404 ILE A N 1
ATOM 3283 C CA . ILE A 1 404 ? 4.037 13.248 23.221 1.00 77.56 404 ILE A CA 1
ATOM 3284 C C . ILE A 1 404 ? 3.143 13.695 22.065 1.00 77.56 404 ILE A C 1
ATOM 3286 O O . ILE A 1 404 ? 2.168 13.008 21.765 1.00 77.56 404 ILE A O 1
ATOM 3290 N N . GLU A 1 405 ? 3.498 14.791 21.391 1.00 78.81 405 GLU A N 1
ATOM 3291 C CA . GLU A 1 405 ? 2.732 15.341 20.271 1.00 78.81 405 GLU A CA 1
ATOM 3292 C C . GLU A 1 405 ? 2.586 14.298 19.159 1.00 78.81 405 GLU A C 1
ATOM 3294 O O . GLU A 1 405 ? 1.468 13.962 18.760 1.00 78.81 405 GLU A O 1
ATOM 3299 N N . LYS A 1 406 ? 3.698 13.684 18.732 1.00 77.69 406 LYS A N 1
ATOM 3300 C CA . LYS A 1 406 ? 3.666 12.622 17.714 1.00 77.69 406 LYS A CA 1
ATOM 3301 C C . LYS A 1 406 ? 2.909 11.384 18.165 1.00 77.69 406 LYS A C 1
ATOM 3303 O O . LYS A 1 406 ? 2.262 10.729 17.349 1.00 77.69 406 LYS A O 1
ATOM 3308 N N . THR A 1 407 ? 3.014 11.018 19.439 1.00 77.88 407 THR A N 1
ATOM 3309 C CA . THR A 1 407 ? 2.344 9.822 19.967 1.00 77.88 407 THR A CA 1
ATOM 3310 C C . THR A 1 407 ? 0.829 10.003 19.965 1.00 77.88 407 THR A C 1
ATOM 3312 O O . THR A 1 407 ? 0.111 9.128 19.483 1.00 77.88 407 THR A O 1
ATOM 3315 N N . VAL A 1 408 ? 0.345 11.151 20.442 1.00 78.88 408 VAL A N 1
ATOM 3316 C CA . VAL A 1 408 ? -1.084 11.490 20.436 1.00 78.88 408 VAL A CA 1
ATOM 3317 C C . VAL A 1 408 ? -1.592 11.652 19.005 1.00 78.88 408 VAL A C 1
ATOM 3319 O O . VAL A 1 408 ? -2.613 11.062 18.656 1.00 78.88 408 VAL A O 1
ATOM 3322 N N . GLY A 1 409 ? -0.849 12.361 18.150 1.00 78.44 409 GLY A N 1
ATOM 3323 C CA . GLY A 1 409 ? -1.210 12.542 16.744 1.00 78.44 409 GLY A CA 1
ATOM 3324 C C . GLY A 1 409 ? -1.338 11.226 15.985 1.00 78.44 409 GLY A C 1
ATOM 3325 O O . GLY A 1 409 ? -2.326 11.021 15.285 1.00 78.44 409 GLY A O 1
ATOM 3326 N N . ASN A 1 410 ? -0.409 10.286 16.185 1.00 77.81 410 ASN A N 1
ATOM 3327 C CA . ASN A 1 410 ? -0.510 8.961 15.570 1.00 77.81 410 ASN A CA 1
ATOM 3328 C C . ASN A 1 410 ? -1.749 8.189 16.036 1.00 77.81 410 ASN A C 1
ATOM 3330 O O . ASN A 1 410 ? -2.348 7.485 15.228 1.00 77.81 410 ASN A O 1
ATOM 3334 N N . ASN A 1 411 ? -2.148 8.313 17.304 1.00 77.06 411 ASN A N 1
ATOM 3335 C CA . ASN A 1 411 ? -3.332 7.623 17.820 1.00 77.06 411 ASN A CA 1
ATOM 3336 C C . ASN A 1 411 ? -4.629 8.173 17.243 1.00 77.06 411 ASN A C 1
ATOM 3338 O O . ASN A 1 411 ? -5.487 7.388 16.841 1.00 77.06 411 ASN A O 1
ATOM 3342 N N . ILE A 1 412 ? -4.739 9.500 17.161 1.00 76.56 412 ILE A N 1
ATOM 3343 C CA . ILE A 1 412 ? -5.887 10.172 16.548 1.00 76.56 412 ILE A CA 1
ATOM 3344 C C . ILE A 1 412 ? -5.996 9.765 15.071 1.00 76.56 412 ILE A C 1
ATOM 3346 O O . ILE A 1 412 ? -7.054 9.318 14.641 1.00 76.56 412 ILE A O 1
ATOM 3350 N N . MET A 1 413 ? -4.887 9.835 14.325 1.00 74.56 413 MET A N 1
ATOM 3351 C CA . MET A 1 413 ? -4.842 9.509 12.894 1.00 74.56 413 MET A CA 1
ATOM 3352 C C . MET A 1 413 ? -5.106 8.028 12.586 1.00 74.56 413 MET A C 1
ATOM 3354 O O . MET A 1 413 ? -5.751 7.712 11.593 1.00 74.56 413 MET A O 1
ATOM 3358 N N . ALA A 1 414 ? -4.546 7.102 13.371 1.00 75.69 414 ALA A N 1
ATOM 3359 C CA . ALA A 1 414 ? -4.581 5.677 13.037 1.00 75.69 414 ALA A CA 1
ATOM 3360 C C . ALA A 1 414 ? -5.804 4.953 13.610 1.00 75.69 414 ALA A C 1
ATOM 3362 O O . ALA A 1 414 ? -6.338 4.041 12.973 1.00 75.69 414 ALA A O 1
ATOM 3363 N N . GLY A 1 415 ? -6.217 5.309 14.828 1.00 75.12 415 GLY A N 1
ATOM 3364 C CA . GLY A 1 415 ? -7.195 4.524 15.570 1.00 75.12 415 GLY A CA 1
ATOM 3365 C C . GLY A 1 415 ? -8.646 4.853 15.227 1.00 75.12 415 GLY A C 1
ATOM 3366 O O . GLY A 1 415 ? -9.479 3.948 15.265 1.00 75.12 415 GLY A O 1
ATOM 3367 N N . ALA A 1 416 ? -8.967 6.117 14.929 1.00 78.88 416 ALA A N 1
ATOM 3368 C CA . ALA A 1 416 ? -10.359 6.571 14.877 1.00 78.88 416 ALA A CA 1
ATOM 3369 C C . ALA A 1 416 ? -11.073 6.057 13.630 1.00 78.88 416 ALA A C 1
ATOM 3371 O O . ALA A 1 416 ? -12.015 5.272 13.746 1.00 78.88 416 ALA A O 1
ATOM 3372 N N . ASP A 1 417 ? -10.559 6.384 12.447 1.00 81.31 417 ASP A N 1
ATOM 3373 C CA . ASP A 1 417 ? -11.176 5.982 11.182 1.00 81.31 417 ASP A CA 1
ATOM 3374 C C . ASP A 1 417 ? -11.238 4.466 11.010 1.00 81.31 417 ASP A C 1
ATOM 3376 O O . ASP A 1 417 ? -12.268 3.915 10.622 1.00 81.31 417 ASP A O 1
ATOM 3380 N N . THR A 1 418 ? -10.154 3.752 11.330 1.00 85.12 418 THR A N 1
ATOM 3381 C CA . THR A 1 418 ? -10.119 2.292 11.155 1.00 85.12 418 THR A CA 1
ATOM 3382 C C . THR A 1 418 ? -11.134 1.590 12.056 1.00 85.12 418 THR A C 1
ATOM 3384 O O . THR A 1 418 ? -11.800 0.645 11.618 1.00 85.12 418 THR A O 1
ATOM 3387 N N . THR A 1 419 ? -11.313 2.083 13.284 1.00 87.81 419 THR A N 1
ATOM 3388 C CA . THR A 1 419 ? -12.332 1.591 14.219 1.00 87.81 419 THR A CA 1
ATOM 3389 C C . THR A 1 419 ? -13.736 1.965 13.750 1.00 87.81 419 THR A C 1
ATOM 3391 O O . THR A 1 419 ? -14.617 1.106 13.738 1.00 87.81 419 THR A O 1
ATOM 3394 N N . ALA A 1 420 ? -13.947 3.202 13.296 1.00 89.31 420 ALA A N 1
ATOM 3395 C CA . ALA A 1 420 ? -15.229 3.671 12.778 1.00 89.31 420 ALA A CA 1
ATOM 3396 C C . ALA A 1 420 ? -15.703 2.847 11.572 1.00 89.31 420 ALA A C 1
ATOM 3398 O O . ALA A 1 420 ? -16.847 2.385 11.546 1.00 89.31 420 ALA A O 1
ATOM 3399 N N . ILE A 1 421 ? -14.812 2.591 10.607 1.00 90.81 421 ILE A N 1
ATOM 3400 C CA . ILE A 1 421 ? -15.082 1.740 9.440 1.00 90.81 421 ILE A CA 1
ATOM 3401 C C . ILE A 1 421 ? -15.414 0.315 9.887 1.00 90.81 421 ILE A C 1
ATOM 3403 O O . ILE A 1 421 ? -16.389 -0.267 9.418 1.00 90.81 421 ILE A O 1
ATOM 3407 N N . SER A 1 422 ? -14.645 -0.236 10.829 1.00 92.62 422 SER A N 1
ATOM 3408 C CA . SER A 1 422 ? -14.855 -1.588 11.357 1.00 92.62 422 SER A CA 1
ATOM 3409 C C . SER A 1 422 ? -16.221 -1.744 12.031 1.00 92.62 422 SER A C 1
ATOM 3411 O O . SER A 1 422 ? -16.958 -2.683 11.731 1.00 92.62 422 SER A O 1
ATOM 3413 N N . LEU A 1 423 ? -16.595 -0.806 12.905 1.00 94.12 423 LEU A N 1
ATOM 3414 C CA . LEU A 1 423 ? -17.901 -0.792 13.571 1.00 94.12 423 LEU A CA 1
ATOM 3415 C C . LEU A 1 423 ? -19.041 -0.627 12.563 1.00 94.12 423 LEU A C 1
ATOM 3417 O O . LEU A 1 423 ? -20.040 -1.345 12.628 1.00 94.12 423 LEU A O 1
ATOM 3421 N N . SER A 1 424 ? -18.862 0.267 11.590 1.00 95.81 424 SER A N 1
ATOM 3422 C CA . SER A 1 424 ? -19.831 0.485 10.514 1.00 95.81 424 SER A CA 1
ATOM 3423 C C . SER A 1 424 ? -20.029 -0.774 9.680 1.00 95.81 424 SER A C 1
ATOM 3425 O O . SER A 1 424 ? -21.165 -1.137 9.386 1.00 95.81 424 SER A O 1
ATOM 3427 N N . ALA A 1 425 ? -18.945 -1.480 9.350 1.00 94.69 425 ALA A N 1
ATOM 3428 C CA . ALA A 1 425 ? -18.995 -2.750 8.641 1.00 94.69 425 ALA A CA 1
ATOM 3429 C C . ALA A 1 425 ? -19.745 -3.820 9.443 1.00 94.69 425 ALA A C 1
ATOM 3431 O O . ALA A 1 425 ? -20.567 -4.535 8.872 1.00 94.69 425 ALA A O 1
ATOM 3432 N N . VAL A 1 426 ? -19.507 -3.921 10.754 1.00 95.69 426 VAL A N 1
ATOM 3433 C CA . VAL A 1 426 ? -20.232 -4.864 11.622 1.00 95.69 426 VAL A CA 1
ATOM 3434 C C . VAL A 1 426 ? -21.729 -4.567 11.618 1.00 95.69 426 VAL A C 1
ATOM 3436 O O . VAL A 1 426 ? -22.527 -5.451 11.311 1.00 95.69 426 VAL A O 1
ATOM 3439 N N . ILE A 1 427 ? -22.122 -3.319 11.887 1.00 95.38 427 ILE A N 1
ATOM 3440 C CA . ILE A 1 427 ? -23.536 -2.921 11.919 1.00 95.38 427 ILE A CA 1
ATOM 3441 C C . ILE A 1 427 ? -24.189 -3.131 10.549 1.00 95.38 427 ILE A C 1
ATOM 3443 O O . ILE A 1 427 ? -25.267 -3.719 10.466 1.00 95.38 427 ILE A O 1
ATOM 3447 N N . TYR A 1 428 ? -23.530 -2.706 9.470 1.00 96.12 428 TYR A N 1
ATOM 3448 C CA . TYR A 1 428 ? -24.026 -2.883 8.107 1.00 96.12 428 TYR A CA 1
ATOM 3449 C C . TYR A 1 428 ? -24.290 -4.356 7.790 1.00 96.12 428 TYR A C 1
ATOM 3451 O O . TYR A 1 428 ? -25.366 -4.691 7.299 1.00 96.12 428 TYR A O 1
ATOM 3459 N N . ASN A 1 429 ? -23.337 -5.244 8.085 1.00 95.94 429 ASN A N 1
ATOM 3460 C CA . ASN A 1 429 ? -23.480 -6.661 7.768 1.00 95.94 429 ASN A CA 1
ATOM 3461 C C . ASN A 1 429 ? -24.560 -7.344 8.612 1.00 95.94 429 ASN A C 1
ATOM 3463 O O . ASN A 1 429 ? -25.298 -8.166 8.069 1.00 95.94 429 ASN A O 1
ATOM 3467 N N . LEU A 1 430 ? -24.707 -6.975 9.888 1.00 96.00 430 LEU A N 1
ATOM 3468 C CA . LEU A 1 430 ? -25.793 -7.478 10.736 1.00 96.00 430 LEU A CA 1
ATOM 3469 C C . LEU A 1 430 ? -27.166 -7.064 10.186 1.00 96.00 430 LEU A C 1
ATOM 3471 O O . LEU A 1 430 ? -28.035 -7.913 10.002 1.00 96.00 430 LEU A O 1
ATOM 3475 N N . LEU A 1 431 ? -27.338 -5.784 9.837 1.00 93.44 431 LEU A N 1
ATOM 3476 C CA . LEU A 1 431 ? -28.598 -5.263 9.291 1.00 93.44 431 LEU A CA 1
ATOM 3477 C C . LEU A 1 431 ? -28.906 -5.807 7.889 1.00 93.44 431 LEU A C 1
ATOM 3479 O O . LEU A 1 431 ? -30.063 -6.040 7.539 1.00 93.44 431 LEU A O 1
ATOM 3483 N N . LYS A 1 432 ? -27.874 -6.011 7.063 1.00 95.38 432 LYS A N 1
ATOM 3484 C CA . LYS A 1 432 ? -28.018 -6.529 5.697 1.00 95.38 432 LYS A CA 1
ATOM 3485 C C . LYS A 1 432 ? -28.368 -8.019 5.668 1.00 95.38 432 LYS A C 1
ATOM 3487 O O . LYS A 1 432 ? -28.960 -8.465 4.685 1.00 95.38 432 LYS A O 1
ATOM 3492 N N . ASN A 1 433 ? -28.035 -8.765 6.725 1.00 94.69 433 ASN A N 1
ATOM 3493 C CA . ASN A 1 433 ? -28.237 -10.210 6.837 1.00 94.69 433 ASN A CA 1
ATOM 3494 C C . ASN A 1 433 ? -29.096 -10.542 8.076 1.00 94.69 433 ASN A C 1
ATOM 3496 O O . ASN A 1 433 ? -28.554 -10.994 9.086 1.00 94.69 433 ASN A O 1
ATOM 3500 N N . PRO A 1 434 ? -30.434 -10.385 8.015 1.00 83.75 434 PRO A N 1
ATOM 3501 C CA . PRO A 1 434 ? -31.305 -10.408 9.198 1.00 83.75 434 PRO A CA 1
ATOM 3502 C C . PRO A 1 434 ? -31.183 -11.656 10.085 1.00 83.75 434 PRO A C 1
ATOM 3504 O O . PRO A 1 434 ? -31.260 -11.556 11.305 1.00 83.75 434 PRO A O 1
ATOM 3507 N N . GLY A 1 435 ? -30.932 -12.833 9.496 1.00 93.12 435 GLY A N 1
ATOM 3508 C CA . GLY A 1 435 ? -30.737 -14.064 10.270 1.00 93.12 435 GLY A CA 1
ATOM 3509 C C . GLY A 1 435 ? -29.526 -14.017 11.211 1.00 93.12 435 GLY A C 1
ATOM 3510 O O . GLY A 1 435 ? -29.533 -14.682 12.243 1.00 93.12 435 GLY A O 1
ATOM 3511 N N . THR A 1 436 ? -28.507 -13.214 10.891 1.00 95.62 436 THR A N 1
ATOM 3512 C CA . THR A 1 436 ? -27.325 -13.036 11.749 1.00 95.62 436 THR A CA 1
ATOM 3513 C C . THR A 1 436 ? -27.604 -12.108 12.928 1.00 95.62 436 THR A C 1
ATOM 3515 O O . THR A 1 436 ? -27.173 -12.396 14.041 1.00 95.62 436 THR A O 1
ATOM 3518 N N . GLU A 1 437 ? -28.400 -11.049 12.739 1.00 94.06 437 GLU A N 1
ATOM 3519 C CA . GLU A 1 437 ? -28.825 -10.186 13.846 1.00 94.06 437 GLU A CA 1
ATOM 3520 C C . GLU A 1 437 ? -29.652 -10.971 14.875 1.00 94.06 437 GLU A C 1
ATOM 3522 O O . GLU A 1 437 ? -29.392 -10.871 16.075 1.00 94.06 437 GLU A O 1
ATOM 3527 N N . THR A 1 438 ? -30.615 -11.783 14.421 1.00 95.56 438 THR A N 1
ATOM 3528 C CA . THR A 1 438 ? -31.449 -12.603 15.312 1.00 95.56 438 THR A CA 1
ATOM 3529 C C . THR A 1 438 ? -30.603 -13.558 16.151 1.00 95.56 438 THR A C 1
ATOM 3531 O O . THR A 1 438 ? -30.728 -13.555 17.372 1.00 95.56 438 THR A O 1
ATOM 3534 N N . LYS A 1 439 ? -29.680 -14.302 15.531 1.00 96.75 439 LYS A N 1
ATOM 3535 C CA . LYS A 1 439 ? -28.782 -15.223 16.248 1.00 96.75 439 LYS A CA 1
ATOM 3536 C C . LYS A 1 439 ? -27.880 -14.512 17.258 1.00 96.75 439 LYS A C 1
ATOM 3538 O O . LYS A 1 439 ? -27.658 -15.023 18.352 1.00 96.75 439 LYS A O 1
ATOM 3543 N N . LEU A 1 440 ? -27.367 -13.329 16.915 1.00 97.06 440 LEU A N 1
ATOM 3544 C CA . LEU A 1 440 ? -26.542 -12.550 17.839 1.00 97.06 440 LEU A CA 1
ATOM 3545 C C . LEU A 1 440 ? -27.353 -12.070 19.051 1.00 97.06 440 LEU A C 1
ATOM 3547 O O . LEU A 1 440 ? -26.862 -12.126 20.176 1.00 97.06 440 LEU A O 1
ATOM 3551 N N . ARG A 1 441 ? -28.604 -11.641 18.842 1.00 96.00 441 ARG A N 1
ATOM 3552 C CA . ARG A 1 441 ? -29.519 -11.301 19.942 1.00 96.00 441 ARG A CA 1
ATOM 3553 C C . ARG A 1 441 ? -29.822 -12.516 20.818 1.00 96.00 441 ARG A C 1
ATOM 3555 O O . ARG A 1 441 ? -29.753 -12.394 22.032 1.00 96.00 441 ARG A O 1
ATOM 3562 N N . GLU A 1 442 ? -30.067 -13.684 20.225 1.00 97.62 442 GLU A N 1
ATOM 3563 C CA . GLU A 1 442 ? -30.287 -14.933 20.969 1.00 97.62 442 GLU A CA 1
ATOM 3564 C C . GLU A 1 442 ? -29.082 -15.314 21.846 1.00 97.62 442 GLU A C 1
ATOM 3566 O O . GLU A 1 442 ? -29.265 -15.713 22.998 1.00 97.62 442 GLU A O 1
ATOM 3571 N N . GLU A 1 443 ? -27.849 -15.159 21.344 1.00 97.81 443 GLU A N 1
ATOM 3572 C CA . GLU A 1 443 ? -26.629 -15.356 22.141 1.00 97.81 443 GLU A CA 1
ATOM 3573 C C . GLU A 1 443 ? -26.581 -14.394 23.338 1.00 97.81 443 GLU A C 1
ATOM 3575 O O . GLU A 1 443 ? -26.349 -14.827 24.472 1.00 97.81 443 GLU A O 1
ATOM 3580 N N . ILE A 1 444 ? -26.838 -13.103 23.099 1.00 96.69 444 ILE A N 1
ATOM 3581 C CA . ILE A 1 444 ? -26.869 -12.068 24.142 1.00 96.69 444 ILE A CA 1
ATOM 3582 C C . ILE A 1 444 ? -27.931 -12.395 25.196 1.00 96.69 444 ILE A C 1
ATOM 3584 O O . ILE A 1 444 ? -27.616 -12.434 26.386 1.00 96.69 444 ILE A O 1
ATOM 3588 N N . ASP A 1 445 ? -29.164 -12.672 24.775 1.00 97.31 445 ASP A N 1
ATOM 3589 C CA . ASP A 1 445 ? -30.296 -12.944 25.661 1.00 97.31 445 ASP A CA 1
ATOM 3590 C C . ASP A 1 445 ? -30.051 -14.203 26.503 1.00 97.31 445 ASP A C 1
ATOM 3592 O O . ASP A 1 445 ? -30.308 -14.213 27.709 1.00 97.31 445 ASP A O 1
ATOM 3596 N N . THR A 1 446 ? -29.476 -15.247 25.901 1.00 97.62 446 THR A N 1
ATOM 3597 C CA . THR A 1 446 ? -29.132 -16.496 26.594 1.00 97.62 446 THR A CA 1
ATOM 3598 C C . THR A 1 446 ? -28.083 -16.266 27.681 1.00 97.62 446 THR A C 1
ATOM 3600 O O . THR A 1 446 ? -28.229 -16.743 28.811 1.00 97.62 446 THR A O 1
ATOM 3603 N N . LEU A 1 447 ? -27.013 -15.529 27.371 1.00 96.94 447 LEU A N 1
ATOM 3604 C CA . LEU A 1 447 ? -25.948 -15.244 28.333 1.00 96.94 447 LEU A CA 1
ATOM 3605 C C . LEU A 1 447 ? -26.412 -14.274 29.430 1.00 96.94 447 LEU A C 1
ATOM 3607 O O . LEU A 1 447 ? -26.043 -14.452 30.594 1.00 96.94 447 LEU A O 1
ATOM 3611 N N . ALA A 1 448 ? -27.252 -13.295 29.089 1.00 95.56 448 ALA A N 1
ATOM 3612 C CA . ALA A 1 448 ? -27.864 -12.384 30.049 1.00 95.56 448 ALA A CA 1
ATOM 3613 C C . ALA A 1 448 ? -28.802 -13.126 31.015 1.00 95.56 448 ALA A C 1
ATOM 3615 O O . ALA A 1 448 ? -28.678 -12.965 32.229 1.00 95.56 448 ALA A O 1
ATOM 3616 N N . ALA A 1 449 ? -29.677 -14.003 30.508 1.00 96.25 449 ALA A N 1
ATOM 3617 C CA . ALA A 1 449 ? -30.571 -14.824 31.329 1.00 96.25 449 ALA A CA 1
ATOM 3618 C C . ALA A 1 449 ? -29.807 -15.777 32.264 1.00 96.25 449 ALA A C 1
ATOM 3620 O O . ALA A 1 449 ? -30.254 -16.057 33.375 1.00 96.25 449 ALA A O 1
ATOM 3621 N N . ALA A 1 450 ? -28.623 -16.234 31.846 1.00 96.25 450 ALA A N 1
ATOM 3622 C CA . ALA A 1 450 ? -27.721 -17.035 32.669 1.00 96.25 450 ALA A CA 1
ATOM 3623 C C . ALA A 1 450 ? -26.915 -16.215 33.701 1.00 96.25 450 ALA A C 1
ATOM 3625 O O . ALA A 1 450 ? -26.073 -16.786 34.395 1.00 96.25 450 ALA A O 1
ATOM 3626 N N . GLY A 1 451 ? -27.116 -14.894 33.786 1.00 95.12 451 GLY A N 1
ATOM 3627 C CA . GLY A 1 451 ? -26.379 -14.007 34.691 1.00 95.12 451 GLY A CA 1
ATOM 3628 C C . GLY A 1 451 ? -24.898 -13.843 34.334 1.00 95.12 451 GLY A C 1
ATOM 3629 O O . GLY A 1 451 ? -24.096 -13.493 35.197 1.00 95.12 451 GLY A O 1
ATOM 3630 N N . LYS A 1 452 ? -24.513 -14.129 33.082 1.00 95.06 452 LYS A N 1
ATOM 3631 C CA . LYS A 1 452 ? -23.115 -14.081 32.618 1.00 95.06 452 LYS A CA 1
ATOM 3632 C C . LYS A 1 452 ? -22.708 -12.733 32.023 1.00 95.06 452 LYS A C 1
ATOM 3634 O O . LYS A 1 452 ? -21.518 -12.524 31.804 1.00 95.06 452 LYS A O 1
ATOM 3639 N N . LEU A 1 453 ? -23.664 -11.842 31.761 1.00 95.69 453 LEU A N 1
ATOM 3640 C CA . LEU A 1 453 ? -23.425 -10.509 31.204 1.00 95.69 453 LEU A CA 1
ATOM 3641 C C . LEU A 1 453 ? -23.811 -9.422 32.208 1.00 95.69 453 LEU A C 1
ATOM 3643 O O . LEU A 1 453 ? -24.868 -9.497 32.836 1.00 95.69 453 LEU A O 1
ATOM 3647 N N . SER A 1 454 ? -22.968 -8.397 32.332 1.00 93.81 454 SER A N 1
ATOM 3648 C CA . SER A 1 454 ? -23.305 -7.142 33.009 1.00 93.81 454 SER A CA 1
ATOM 3649 C C . SER A 1 454 ? -23.862 -6.113 32.022 1.00 93.81 454 SER A C 1
ATOM 3651 O O . SER A 1 454 ? -23.940 -6.355 30.818 1.00 93.81 454 SER A O 1
ATOM 3653 N N . ASN A 1 455 ? -24.263 -4.947 32.534 1.00 89.56 455 ASN A N 1
ATOM 3654 C CA . ASN A 1 455 ? -24.659 -3.805 31.717 1.00 89.56 455 ASN A CA 1
ATOM 3655 C C . ASN A 1 455 ? -23.971 -2.524 32.237 1.00 89.56 455 ASN A C 1
ATOM 3657 O O . ASN A 1 455 ? -24.366 -2.042 33.303 1.00 89.56 455 ASN A O 1
ATOM 3661 N N . PRO A 1 456 ? -22.968 -1.972 31.527 1.00 90.75 456 PRO A N 1
ATOM 3662 C CA . PRO A 1 456 ? -22.434 -2.436 30.240 1.00 90.75 456 PRO A CA 1
ATOM 3663 C C . PRO A 1 456 ? -21.750 -3.813 30.325 1.00 90.75 456 PRO A C 1
ATOM 3665 O O . PRO A 1 456 ? -21.363 -4.267 31.405 1.00 90.75 456 PRO A O 1
ATOM 3668 N N . VAL A 1 457 ? -21.661 -4.500 29.184 1.00 92.44 457 VAL A N 1
ATOM 3669 C CA . VAL A 1 457 ? -20.959 -5.788 29.055 1.00 92.44 457 VAL A CA 1
ATOM 3670 C C . VAL A 1 457 ? -19.459 -5.528 29.126 1.00 92.44 457 VAL A C 1
ATOM 3672 O O . VAL A 1 457 ? -18.959 -4.693 28.375 1.00 92.44 457 VAL A O 1
ATOM 3675 N N . THR A 1 458 ? -18.744 -6.247 29.992 1.00 90.56 458 THR A N 1
ATOM 3676 C CA . THR A 1 458 ? -17.287 -6.085 30.096 1.00 90.56 458 THR A CA 1
ATOM 3677 C C . THR A 1 458 ? -16.567 -6.703 28.899 1.00 90.56 458 THR A C 1
ATOM 3679 O O . THR A 1 458 ? -17.053 -7.643 28.264 1.00 90.56 458 THR A O 1
ATOM 3682 N N . PHE A 1 459 ? -15.357 -6.234 28.615 1.00 86.19 459 PHE A N 1
ATOM 3683 C CA . PHE A 1 459 ? -14.470 -6.798 27.606 1.00 86.19 459 PHE A CA 1
ATOM 3684 C C . PHE A 1 459 ? -14.253 -8.299 27.823 1.00 86.19 459 PHE A C 1
ATOM 3686 O O . PHE A 1 459 ? -14.336 -9.082 26.877 1.00 86.19 459 PHE A O 1
ATOM 3693 N N . GLU A 1 460 ? -14.018 -8.721 29.068 1.00 88.50 460 GLU A N 1
ATOM 3694 C CA . GLU A 1 460 ? -13.818 -10.138 29.373 1.00 88.50 460 GLU A CA 1
ATOM 3695 C C . GLU A 1 460 ? -15.076 -10.964 29.081 1.00 88.50 460 GLU A C 1
ATOM 3697 O O . GLU A 1 460 ? -14.967 -12.041 28.506 1.00 88.50 460 GLU A O 1
ATOM 3702 N N . GLN A 1 461 ? -16.272 -10.451 29.384 1.00 92.56 461 GLN A N 1
ATOM 3703 C CA . GLN A 1 461 ? -17.527 -11.119 29.026 1.00 92.56 461 GLN A CA 1
ATOM 3704 C C . GLN A 1 461 ? -17.722 -11.197 27.507 1.00 92.56 461 GLN A C 1
ATOM 3706 O O . GLN A 1 461 ? -18.027 -12.269 26.987 1.00 92.56 461 GLN A O 1
ATOM 3711 N N . ALA A 1 462 ? -17.488 -10.096 26.785 1.00 91.25 462 ALA A N 1
ATOM 3712 C CA . ALA A 1 462 ? -17.643 -10.025 25.331 1.00 91.25 462 ALA A CA 1
ATOM 3713 C C . ALA A 1 462 ? -16.714 -10.994 24.575 1.00 91.25 462 ALA A C 1
ATOM 3715 O O . ALA A 1 462 ? -17.064 -11.505 23.508 1.00 91.25 462 ALA A O 1
ATOM 3716 N N . ARG A 1 463 ? -15.534 -11.299 25.129 1.00 89.94 463 ARG A N 1
ATOM 3717 C CA . ARG A 1 463 ? -14.615 -12.308 24.571 1.00 89.94 463 ARG A CA 1
ATOM 3718 C C . ARG A 1 463 ? -15.175 -13.726 24.606 1.00 89.94 463 ARG A C 1
ATOM 3720 O O . ARG A 1 463 ? -14.795 -14.536 23.764 1.00 89.94 463 ARG A O 1
ATOM 3727 N N . HIS A 1 464 ? -16.068 -14.021 25.548 1.00 91.44 464 HIS A N 1
ATOM 3728 C CA . HIS A 1 464 ? -16.711 -15.331 25.696 1.00 91.44 464 HIS A CA 1
ATOM 3729 C C . HIS A 1 464 ? -18.025 -15.449 24.908 1.00 91.44 464 HIS A C 1
ATOM 3731 O O . HIS A 1 464 ? -18.787 -16.387 25.133 1.00 91.44 464 HIS A O 1
ATOM 3737 N N . MET A 1 465 ? -18.285 -14.522 23.981 1.00 95.94 465 MET A N 1
ATOM 3738 C CA . MET A 1 465 ? -19.441 -14.521 23.077 1.00 95.94 465 MET A CA 1
ATOM 3739 C C . MET A 1 465 ? -19.024 -15.008 21.674 1.00 95.94 465 MET A C 1
ATOM 3741 O O . MET A 1 465 ? -18.627 -14.193 20.835 1.00 95.94 465 MET A O 1
ATOM 3745 N N . PRO A 1 466 ? -19.006 -16.327 21.407 1.00 95.44 466 PRO A N 1
ATOM 3746 C CA . PRO A 1 466 ? -18.430 -16.884 20.183 1.00 95.44 466 PRO A CA 1
ATOM 3747 C C . PRO A 1 466 ? -19.084 -16.376 18.892 1.00 95.44 466 PRO A C 1
ATOM 3749 O O . PRO A 1 466 ? -18.371 -16.144 17.913 1.00 95.44 466 PRO A O 1
ATOM 3752 N N . TYR A 1 467 ? -20.403 -16.175 18.866 1.00 97.75 467 TYR A N 1
ATOM 3753 C CA . TYR A 1 467 ? -21.092 -15.679 17.677 1.00 97.75 467 TYR A CA 1
ATOM 3754 C C . TYR A 1 467 ? -20.794 -14.196 17.435 1.00 97.75 467 TYR A C 1
ATOM 3756 O O . TYR A 1 467 ? -20.499 -13.819 16.301 1.00 97.75 467 TYR A O 1
ATOM 3764 N N . LEU A 1 468 ? -20.734 -13.364 18.483 1.00 96.25 468 LEU A N 1
ATOM 3765 C CA . LEU A 1 468 ? -20.225 -11.991 18.376 1.00 96.25 468 LEU A CA 1
ATOM 3766 C C . LEU A 1 468 ? -18.812 -11.950 17.772 1.00 96.25 468 LEU A C 1
ATOM 3768 O O . LEU A 1 468 ? -18.566 -11.189 16.834 1.00 96.25 468 LEU A O 1
ATOM 3772 N N . GLN A 1 469 ? -17.890 -12.785 18.266 1.00 95.50 469 GLN A N 1
ATOM 3773 C CA . GLN A 1 469 ? -16.524 -12.855 17.731 1.00 95.50 469 GLN A CA 1
ATOM 3774 C C . GLN A 1 469 ? -16.516 -13.258 16.249 1.00 95.50 469 GLN A C 1
ATOM 3776 O O . GLN A 1 469 ? -15.773 -12.682 15.452 1.00 95.50 469 GLN A O 1
ATOM 3781 N N . ALA A 1 470 ? -17.363 -14.213 15.863 1.00 96.12 470 ALA A N 1
ATOM 3782 C CA . ALA A 1 470 ? -17.522 -14.636 14.477 1.00 96.12 470 ALA A CA 1
ATOM 3783 C C . ALA A 1 470 ? -18.076 -13.514 13.581 1.00 96.12 470 ALA A C 1
ATOM 3785 O O . ALA A 1 470 ? -17.558 -13.296 12.485 1.00 96.12 470 ALA A O 1
ATOM 3786 N N . CYS A 1 471 ? -19.073 -12.758 14.052 1.00 96.75 471 CYS A N 1
ATOM 3787 C CA . CYS A 1 471 ? -19.630 -11.604 13.344 1.00 96.75 471 CYS A CA 1
ATOM 3788 C C . CYS A 1 471 ? -18.585 -10.505 13.132 1.00 96.75 471 CYS A C 1
ATOM 3790 O O . CYS A 1 471 ? -18.495 -9.954 12.034 1.00 96.75 471 CYS A O 1
ATOM 3792 N N . ILE A 1 472 ? -17.766 -10.210 14.148 1.00 95.12 472 ILE A N 1
ATOM 3793 C CA . ILE A 1 472 ? -16.671 -9.237 14.042 1.00 95.12 472 ILE A CA 1
ATOM 3794 C C . ILE A 1 472 ? -15.650 -9.713 13.005 1.00 95.12 472 ILE A C 1
ATOM 3796 O O . ILE A 1 472 ? -15.378 -8.993 12.044 1.00 95.12 472 ILE A O 1
ATOM 3800 N N . LYS A 1 473 ? -15.126 -10.940 13.147 1.00 95.00 473 LYS A N 1
ATOM 3801 C CA . LYS A 1 473 ? -14.135 -11.505 12.214 1.00 95.00 473 LYS A CA 1
ATOM 3802 C C . LYS A 1 473 ? -14.650 -11.514 10.777 1.00 95.00 473 LYS A C 1
ATOM 3804 O O . LYS A 1 473 ? -13.937 -11.087 9.872 1.00 95.00 473 LYS A O 1
ATOM 3809 N N . GLU A 1 474 ? -15.892 -11.946 10.566 1.00 96.50 474 GLU A N 1
ATOM 3810 C CA . GLU A 1 474 ? -16.471 -12.007 9.228 1.00 96.50 474 GLU A CA 1
ATOM 3811 C C . GLU A 1 474 ? -16.705 -10.621 8.632 1.00 96.50 474 GLU A C 1
ATOM 3813 O O . GLU A 1 474 ? -16.433 -10.423 7.451 1.00 96.50 474 GLU A O 1
ATOM 3818 N N . SER A 1 475 ? -17.126 -9.645 9.439 1.00 95.12 475 SER A N 1
ATOM 3819 C CA . SER A 1 475 ? -17.336 -8.268 8.973 1.00 95.12 475 SER A CA 1
ATOM 3820 C C . SER A 1 475 ? -16.026 -7.642 8.513 1.00 95.12 475 SER A C 1
ATOM 3822 O O . SER A 1 475 ? -15.963 -7.054 7.437 1.00 95.12 475 SER A O 1
ATOM 3824 N N . LEU A 1 476 ? -14.958 -7.842 9.288 1.00 93.06 476 LEU A N 1
ATOM 3825 C CA . LEU A 1 476 ? -13.616 -7.377 8.948 1.00 93.06 476 LEU A CA 1
ATOM 3826 C C . LEU A 1 476 ? -12.998 -8.136 7.766 1.00 93.06 476 LEU A C 1
ATOM 3828 O O . LEU A 1 476 ? -12.139 -7.602 7.063 1.00 93.06 476 LEU A O 1
ATOM 3832 N N . ARG A 1 477 ? -13.426 -9.382 7.528 1.00 94.69 477 ARG A N 1
ATOM 3833 C CA . ARG A 1 477 ? -13.038 -10.145 6.342 1.00 94.69 477 ARG A CA 1
ATOM 3834 C C . ARG A 1 477 ? -13.698 -9.571 5.092 1.00 94.69 477 ARG A C 1
ATOM 3836 O O . ARG A 1 477 ? -12.997 -9.243 4.138 1.00 94.69 477 ARG A O 1
ATOM 3843 N N . VAL A 1 478 ? -15.027 -9.439 5.085 1.00 94.19 478 VAL A N 1
ATOM 3844 C CA . VAL A 1 478 ? -15.759 -8.959 3.900 1.00 94.19 478 VAL A CA 1
ATOM 3845 C C . VAL A 1 478 ? -15.550 -7.472 3.643 1.00 94.19 478 VAL A C 1
ATOM 3847 O O . VAL A 1 478 ? -15.677 -7.052 2.497 1.00 94.19 478 VAL A O 1
ATOM 3850 N N . HIS A 1 479 ? -15.222 -6.697 4.682 1.00 92.38 479 HIS A N 1
ATOM 3851 C CA . HIS A 1 479 ? -14.971 -5.262 4.612 1.00 92.38 479 HIS A CA 1
ATOM 3852 C C . HIS A 1 479 ? -13.785 -4.856 5.513 1.00 92.38 479 HIS A C 1
ATOM 3854 O O . HIS A 1 479 ? -13.980 -4.319 6.606 1.00 92.38 479 HIS A O 1
ATOM 3860 N N . PRO A 1 480 ? -12.535 -5.113 5.090 1.00 89.75 480 PRO A N 1
ATOM 3861 C CA . PRO A 1 480 ? -11.362 -4.686 5.843 1.00 89.75 480 PRO A CA 1
ATOM 3862 C C . PRO A 1 480 ? -11.200 -3.164 5.790 1.00 89.75 480 PRO A C 1
ATOM 3864 O O . PRO A 1 480 ? -11.223 -2.569 4.710 1.00 89.75 480 PRO A O 1
ATOM 3867 N N . ALA A 1 481 ? -10.950 -2.541 6.947 1.00 86.75 481 ALA A N 1
ATOM 3868 C CA . ALA A 1 481 ? -10.738 -1.095 7.042 1.00 86.75 481 ALA A CA 1
ATOM 3869 C C . ALA A 1 481 ? -9.513 -0.630 6.234 1.00 86.75 481 ALA A C 1
ATOM 3871 O O . ALA A 1 481 ? -9.540 0.413 5.584 1.00 86.75 481 ALA A O 1
ATOM 3872 N N . VAL A 1 482 ? -8.443 -1.435 6.216 1.00 83.19 482 VAL A N 1
ATOM 3873 C CA . VAL A 1 482 ? -7.242 -1.164 5.417 1.00 83.19 482 VAL A CA 1
ATOM 3874 C C . VAL A 1 482 ? -7.185 -2.109 4.223 1.00 83.19 482 VAL A C 1
ATOM 3876 O O . VAL A 1 482 ? -6.710 -3.238 4.302 1.00 83.19 482 VAL A O 1
ATOM 3879 N N . GLY A 1 483 ? -7.639 -1.611 3.076 1.00 78.69 483 GLY A N 1
ATOM 3880 C CA . GLY A 1 483 ? -7.678 -2.371 1.828 1.00 78.69 483 GLY A CA 1
ATOM 3881 C C . GLY A 1 483 ? -6.408 -2.338 0.975 1.00 78.69 483 GLY A C 1
ATOM 3882 O O . GLY A 1 483 ? -6.366 -2.949 -0.090 1.00 78.69 483 GLY A O 1
ATOM 3883 N N . ARG A 1 484 ? -5.383 -1.584 1.380 1.00 78.44 484 ARG A N 1
ATOM 3884 C CA . ARG A 1 484 ? -4.190 -1.352 0.553 1.00 78.44 484 ARG A CA 1
ATOM 3885 C C . ARG A 1 484 ? -3.089 -2.373 0.821 1.00 78.44 484 ARG A C 1
ATOM 3887 O O . ARG A 1 484 ? -2.932 -2.802 1.961 1.00 78.44 484 ARG A O 1
ATOM 3894 N N . PRO A 1 485 ? -2.269 -2.711 -0.191 1.00 81.50 485 PRO A N 1
ATOM 3895 C CA . PRO A 1 485 ? -1.062 -3.480 0.051 1.00 81.50 485 PRO A CA 1
ATOM 3896 C C . PRO A 1 485 ? -0.077 -2.648 0.877 1.00 81.50 485 PRO A C 1
ATOM 3898 O O . PRO A 1 485 ? 0.377 -1.589 0.445 1.00 81.50 485 PRO A O 1
ATOM 3901 N N . LEU A 1 486 ? 0.278 -3.131 2.066 1.00 82.38 486 LEU A N 1
ATOM 3902 C CA . LEU A 1 486 ? 1.316 -2.519 2.889 1.00 82.38 486 LEU A CA 1
ATOM 3903 C C . LEU A 1 486 ? 2.694 -2.911 2.351 1.00 82.38 486 LEU A C 1
ATOM 3905 O O . LEU A 1 486 ? 3.194 -4.005 2.616 1.00 82.38 486 LEU A O 1
ATOM 3909 N N . LEU A 1 487 ? 3.274 -2.023 1.545 1.00 84.31 487 LEU A N 1
ATOM 3910 C CA . LEU A 1 487 ? 4.432 -2.317 0.703 1.00 84.31 487 LEU A CA 1
ATOM 3911 C C . LEU A 1 487 ? 5.742 -2.448 1.497 1.00 84.31 487 LEU A C 1
ATOM 3913 O O . LEU A 1 487 ? 6.191 -1.518 2.175 1.00 84.31 487 LEU A O 1
ATOM 3917 N N . ARG A 1 488 ? 6.399 -3.594 1.352 1.00 83.69 488 ARG A N 1
ATOM 3918 C CA . ARG A 1 488 ? 7.691 -3.948 1.942 1.00 83.69 488 ARG A CA 1
ATOM 3919 C C . ARG A 1 488 ? 8.770 -4.041 0.871 1.00 83.69 488 ARG A C 1
ATOM 3921 O O . ARG A 1 488 ? 8.491 -4.466 -0.246 1.00 83.69 488 ARG A O 1
ATOM 3928 N N . VAL A 1 489 ? 9.993 -3.656 1.219 1.00 78.38 489 VAL A N 1
ATOM 3929 C CA . VAL A 1 489 ? 11.175 -3.781 0.358 1.00 78.38 489 VAL A CA 1
ATOM 3930 C C . VAL A 1 489 ? 11.876 -5.089 0.682 1.00 78.38 489 VAL A C 1
ATOM 3932 O O . VAL A 1 489 ? 12.159 -5.382 1.846 1.00 78.38 489 VAL A O 1
ATOM 3935 N N . VAL A 1 490 ? 12.146 -5.866 -0.357 1.00 73.88 490 VAL A N 1
ATOM 3936 C CA . VAL A 1 490 ? 12.934 -7.093 -0.268 1.00 73.88 490 VAL A CA 1
ATOM 3937 C C . VAL A 1 490 ? 14.422 -6.726 -0.326 1.00 73.88 490 VAL A C 1
ATOM 3939 O O . VAL A 1 490 ? 14.786 -5.768 -1.010 1.00 73.88 490 VAL A O 1
ATOM 3942 N N . SER A 1 491 ? 15.288 -7.427 0.420 1.00 66.25 491 SER A N 1
ATOM 3943 C CA . SER A 1 491 ? 16.730 -7.137 0.389 1.00 66.25 491 SER A CA 1
ATOM 3944 C C . SER A 1 491 ? 17.302 -7.309 -1.030 1.00 66.25 491 SER A C 1
ATOM 3946 O O . SER A 1 491 ? 16.703 -8.009 -1.845 1.00 66.25 491 SER A O 1
ATOM 3948 N N . PRO A 1 492 ? 18.457 -6.699 -1.357 1.00 57.12 492 PRO A N 1
ATOM 3949 C CA . PRO A 1 492 ? 19.093 -6.859 -2.669 1.00 57.12 492 PRO A CA 1
ATOM 3950 C C . PRO A 1 492 ? 19.491 -8.303 -3.011 1.00 57.12 492 PRO A C 1
ATOM 3952 O O . PRO A 1 492 ? 19.561 -8.648 -4.186 1.00 57.12 492 PRO A O 1
ATOM 3955 N N . GLU A 1 493 ? 19.718 -9.165 -2.009 1.00 59.41 493 GLU A N 1
ATOM 3956 C CA . GLU A 1 493 ? 19.898 -10.611 -2.245 1.00 59.41 493 GLU A CA 1
ATOM 3957 C C . GLU A 1 493 ? 18.602 -11.284 -2.728 1.00 59.41 493 GLU A C 1
ATOM 3959 O O . GLU A 1 493 ? 18.630 -12.361 -3.321 1.00 59.41 493 GLU A O 1
ATOM 3964 N N . GLY A 1 494 ? 17.481 -10.597 -2.504 1.00 58.16 494 GLY A N 1
ATOM 3965 C CA . GLY A 1 494 ? 16.128 -10.936 -2.878 1.00 58.16 494 GLY A CA 1
ATOM 3966 C C . GLY A 1 494 ? 15.516 -12.084 -2.092 1.00 58.16 494 GLY A C 1
ATOM 3967 O O . GLY A 1 494 ? 16.167 -12.827 -1.362 1.00 58.16 494 GLY A O 1
ATOM 3968 N N . LEU A 1 495 ? 14.203 -12.201 -2.231 1.00 64.56 495 LEU A N 1
ATOM 3969 C CA . LEU A 1 495 ? 13.384 -13.221 -1.602 1.00 64.56 495 LEU A CA 1
ATOM 3970 C C . LEU A 1 495 ? 12.472 -13.781 -2.682 1.00 64.56 495 LEU A C 1
ATOM 3972 O O . LEU A 1 495 ? 11.729 -13.037 -3.326 1.00 64.56 495 LEU A O 1
ATOM 3976 N N . THR A 1 496 ? 12.545 -15.092 -2.880 1.00 65.94 496 THR A N 1
ATOM 3977 C CA . THR A 1 496 ? 11.615 -15.802 -3.751 1.00 65.94 496 THR A CA 1
ATOM 3978 C C . THR A 1 496 ? 10.297 -15.955 -3.007 1.00 65.94 496 THR A C 1
ATOM 3980 O O . THR A 1 496 ? 10.203 -16.745 -2.072 1.00 65.94 496 THR A O 1
ATOM 3983 N N . ILE A 1 497 ? 9.280 -15.206 -3.427 1.00 65.00 497 ILE A N 1
ATOM 3984 C CA . ILE A 1 497 ? 7.922 -15.300 -2.887 1.00 65.00 497 ILE A CA 1
ATOM 3985 C C . ILE A 1 497 ? 7.042 -15.918 -3.969 1.00 65.00 497 ILE A C 1
ATOM 3987 O O . ILE A 1 497 ? 6.991 -15.403 -5.086 1.00 65.00 497 ILE A O 1
ATOM 3991 N N . ALA A 1 498 ? 6.377 -17.032 -3.645 1.00 57.34 498 ALA A N 1
ATOM 3992 C CA . ALA A 1 498 ? 5.553 -17.801 -4.586 1.00 57.34 498 ALA A CA 1
ATOM 3993 C C . ALA A 1 498 ? 6.286 -18.133 -5.907 1.00 57.34 498 ALA A C 1
ATOM 3995 O O . ALA A 1 498 ? 5.726 -18.018 -6.990 1.00 57.34 498 ALA A O 1
ATOM 3996 N N . GLY A 1 499 ? 7.578 -18.479 -5.829 1.00 53.12 499 GLY A N 1
ATOM 3997 C CA . GLY A 1 499 ? 8.397 -18.811 -7.005 1.00 53.12 499 GLY A CA 1
ATOM 3998 C C . GLY A 1 499 ? 8.932 -17.613 -7.803 1.00 53.12 499 GLY A C 1
ATOM 3999 O O . GLY A 1 499 ? 9.658 -17.821 -8.769 1.00 53.12 499 GLY A O 1
ATOM 4000 N N . HIS A 1 500 ? 8.648 -16.370 -7.394 1.00 55.91 500 HIS A N 1
ATOM 4001 C CA . HIS A 1 500 ? 9.069 -15.167 -8.117 1.00 55.91 500 HIS A CA 1
ATOM 4002 C C . HIS A 1 500 ? 10.002 -14.267 -7.296 1.00 55.91 500 HIS A C 1
ATOM 4004 O O . HIS A 1 500 ? 9.766 -14.002 -6.117 1.00 55.91 500 HIS A O 1
ATOM 4010 N N . PHE A 1 501 ? 11.035 -13.733 -7.950 1.00 54.16 501 PHE A N 1
ATOM 4011 C CA . PHE A 1 501 ? 11.937 -12.725 -7.391 1.00 54.16 501 PHE A CA 1
ATOM 4012 C C . PHE A 1 501 ? 11.282 -11.334 -7.470 1.00 54.16 501 PHE A C 1
ATOM 4014 O O . PHE A 1 501 ? 10.818 -10.922 -8.537 1.00 54.16 501 PHE A O 1
ATOM 4021 N N . LYS A 1 502 ? 11.183 -10.609 -6.350 1.00 58.69 502 LYS A N 1
ATOM 4022 C CA . LYS A 1 502 ? 10.429 -9.341 -6.264 1.00 58.69 502 LYS A CA 1
ATOM 4023 C C . LYS A 1 502 ? 11.217 -8.275 -5.494 1.00 58.69 502 LYS A C 1
ATOM 4025 O O . LYS A 1 502 ? 11.824 -8.588 -4.481 1.00 58.69 502 LYS A O 1
ATOM 4030 N N . ALA A 1 503 ? 11.161 -7.017 -5.947 1.00 61.41 503 ALA A N 1
ATOM 4031 C CA . ALA A 1 503 ? 11.816 -5.876 -5.285 1.00 61.41 503 ALA A CA 1
ATOM 4032 C C . ALA A 1 503 ? 10.954 -5.249 -4.173 1.00 61.41 503 ALA A C 1
ATOM 4034 O O . ALA A 1 503 ? 11.447 -4.896 -3.102 1.00 61.41 503 ALA A O 1
ATOM 4035 N N . ILE A 1 504 ? 9.652 -5.100 -4.436 1.00 73.00 504 ILE A N 1
ATOM 4036 C CA . ILE A 1 504 ? 8.668 -4.537 -3.509 1.00 73.00 504 ILE A CA 1
ATOM 4037 C C . ILE A 1 504 ? 7.455 -5.459 -3.502 1.00 73.00 504 ILE A C 1
ATOM 4039 O O . ILE A 1 504 ? 6.969 -5.861 -4.560 1.00 73.00 504 ILE A O 1
ATOM 4043 N N . VAL A 1 505 ? 6.976 -5.802 -2.311 1.00 77.38 505 VAL A N 1
ATOM 4044 C CA . VAL A 1 505 ? 5.909 -6.783 -2.110 1.00 77.38 505 VAL A CA 1
ATOM 4045 C C . VAL A 1 505 ? 4.882 -6.288 -1.108 1.00 77.38 505 VAL A C 1
ATOM 4047 O O . VAL A 1 505 ? 5.202 -5.567 -0.169 1.00 77.38 505 VAL A O 1
ATOM 4050 N N . GLY A 1 506 ? 3.630 -6.674 -1.301 1.00 80.62 506 GLY A N 1
ATOM 4051 C CA . GLY A 1 506 ? 2.544 -6.391 -0.375 1.00 80.62 506 GLY A CA 1
ATOM 4052 C C . GLY A 1 506 ? 1.277 -7.090 -0.836 1.00 80.62 506 GLY A C 1
ATOM 4053 O O . GLY A 1 506 ? 1.148 -7.407 -2.018 1.00 80.62 506 GLY A O 1
ATOM 4054 N N . ILE A 1 507 ? 0.366 -7.339 0.099 1.00 83.25 507 ILE A N 1
ATOM 4055 C CA . ILE A 1 507 ? -0.862 -8.093 -0.165 1.00 83.25 507 ILE A CA 1
ATOM 4056 C C . ILE A 1 507 ? -2.058 -7.194 0.079 1.00 83.25 507 ILE A C 1
ATOM 4058 O O . ILE A 1 507 ? -2.172 -6.539 1.117 1.00 83.25 507 ILE A O 1
ATOM 4062 N N . ASN A 1 508 ? -2.947 -7.159 -0.907 1.00 86.06 508 ASN A N 1
ATOM 4063 C CA . ASN A 1 508 ? -4.209 -6.454 -0.803 1.00 86.06 508 ASN A CA 1
ATOM 4064 C C . ASN A 1 508 ? -5.196 -7.296 0.024 1.00 86.06 508 ASN A C 1
ATOM 4066 O O . ASN A 1 508 ? -5.537 -8.410 -0.378 1.00 86.06 508 ASN A O 1
ATOM 4070 N N . ALA A 1 509 ? -5.658 -6.757 1.157 1.00 86.38 509 ALA A N 1
ATOM 4071 C CA . ALA A 1 509 ? -6.577 -7.451 2.059 1.00 86.38 509 ALA A CA 1
ATOM 4072 C C . ALA A 1 509 ? -7.897 -7.836 1.370 1.00 86.38 509 ALA A C 1
ATOM 4074 O O . ALA A 1 509 ? -8.331 -8.973 1.505 1.00 86.38 509 ALA A O 1
ATOM 4075 N N . TRP A 1 510 ? -8.479 -6.950 0.551 1.00 87.69 510 TRP A N 1
ATOM 4076 C CA . TRP A 1 510 ? -9.706 -7.244 -0.203 1.00 87.69 510 TRP A CA 1
ATOM 4077 C C . TRP A 1 510 ? -9.535 -8.388 -1.197 1.00 87.69 510 TRP A C 1
ATOM 4079 O O . TRP A 1 510 ? -10.486 -9.100 -1.466 1.00 87.69 510 TRP A O 1
ATOM 4089 N N . VAL A 1 511 ? -8.340 -8.593 -1.749 1.00 88.12 511 VAL A N 1
ATOM 4090 C CA . VAL A 1 511 ? -8.100 -9.737 -2.641 1.00 88.12 511 VAL A CA 1
ATOM 4091 C C . VAL A 1 511 ? -7.890 -11.009 -1.821 1.00 88.12 511 VAL A C 1
ATOM 4093 O O . VAL A 1 511 ? -8.513 -12.031 -2.092 1.00 88.12 511 VAL A O 1
ATOM 4096 N N . ALA A 1 512 ? -7.048 -10.943 -0.786 1.00 87.69 512 ALA A N 1
ATOM 4097 C CA . ALA A 1 512 ? -6.729 -12.095 0.055 1.00 87.69 512 ALA A CA 1
ATOM 4098 C C . ALA A 1 512 ? -7.964 -12.657 0.777 1.00 87.69 512 ALA A C 1
ATOM 4100 O O . ALA A 1 512 ? -8.141 -13.870 0.860 1.00 87.69 512 ALA A O 1
ATOM 4101 N N . HIS A 1 513 ? -8.847 -11.783 1.258 1.00 91.31 513 HIS A N 1
ATOM 4102 C CA . HIS A 1 513 ? -10.043 -12.156 2.011 1.00 91.31 513 HIS A CA 1
ATOM 4103 C C . HIS A 1 513 ? -11.113 -12.872 1.182 1.00 91.31 513 HIS A C 1
ATOM 4105 O O . HIS A 1 513 ? -12.004 -13.491 1.761 1.00 91.31 513 HIS A O 1
ATOM 4111 N N . TYR A 1 514 ? -11.030 -12.801 -0.147 1.00 91.69 514 TYR A N 1
ATOM 4112 C CA . TYR A 1 514 ? -11.960 -13.446 -1.077 1.00 91.69 514 TYR A CA 1
ATOM 4113 C C . TYR A 1 514 ? -11.346 -14.690 -1.735 1.00 91.69 514 TYR A C 1
ATOM 4115 O O . TYR A 1 514 ? -11.922 -15.247 -2.665 1.00 91.69 514 TYR A O 1
ATOM 4123 N N . ASN A 1 515 ? -10.186 -15.148 -1.252 1.00 90.88 515 ASN A N 1
ATOM 4124 C CA . ASN A 1 515 ? -9.577 -16.390 -1.703 1.00 90.88 515 ASN A CA 1
ATOM 4125 C C . ASN A 1 515 ? -10.460 -17.593 -1.311 1.00 90.88 515 ASN A C 1
ATOM 4127 O O . ASN A 1 515 ? -10.631 -17.892 -0.125 1.00 90.88 515 ASN A O 1
ATOM 4131 N N . GLU A 1 516 ? -11.005 -18.282 -2.316 1.00 92.62 516 GLU A N 1
ATOM 4132 C CA . GLU A 1 516 ? -11.922 -19.411 -2.127 1.00 92.62 516 GLU A CA 1
ATOM 4133 C C . GLU A 1 516 ? -11.247 -20.667 -1.558 1.00 92.62 516 GLU A C 1
ATOM 4135 O O . GLU A 1 516 ? -11.913 -21.466 -0.897 1.00 92.62 516 GLU A O 1
ATOM 4140 N N . ASP A 1 517 ? -9.935 -20.838 -1.741 1.00 91.00 517 ASP A N 1
ATOM 4141 C CA . ASP A 1 517 ? -9.202 -21.972 -1.168 1.00 91.00 517 ASP A CA 1
ATOM 4142 C C . ASP A 1 517 ? -9.128 -21.863 0.364 1.00 91.00 517 ASP A C 1
ATOM 4144 O O . ASP A 1 517 ? -9.169 -22.870 1.072 1.00 91.00 517 ASP A O 1
ATOM 4148 N N . ILE A 1 518 ? -9.085 -20.635 0.895 1.00 91.50 518 ILE A N 1
ATOM 4149 C CA . ILE A 1 518 ? -9.047 -20.368 2.342 1.00 91.50 518 ILE A CA 1
ATOM 4150 C C . ILE A 1 518 ? -10.450 -20.231 2.914 1.00 91.50 518 ILE A C 1
ATOM 4152 O O . ILE A 1 518 ? -10.825 -20.926 3.862 1.00 91.50 518 ILE A O 1
ATOM 4156 N N . PHE A 1 519 ? -11.232 -19.317 2.347 1.00 94.06 519 PHE A N 1
ATOM 4157 C CA . PHE A 1 519 ? -12.529 -18.931 2.888 1.00 94.06 519 PHE A CA 1
ATOM 4158 C C . PHE A 1 519 ? -13.682 -19.727 2.264 1.00 94.06 519 PHE A C 1
ATOM 4160 O O . PHE A 1 519 ? -14.837 -19.487 2.590 1.00 94.06 519 PHE A O 1
ATOM 4167 N N . GLY A 1 520 ? -13.402 -20.738 1.443 1.00 92.88 520 GLY A N 1
ATOM 4168 C CA . GLY A 1 520 ? -14.416 -21.566 0.794 1.00 92.88 520 GLY A CA 1
ATOM 4169 C C . GLY A 1 520 ? -15.065 -20.888 -0.414 1.00 92.88 520 GLY A C 1
ATOM 4170 O O . GLY A 1 520 ? -14.937 -19.687 -0.629 1.00 92.88 520 GLY A O 1
ATOM 4171 N N . ARG A 1 521 ? -15.820 -21.673 -1.191 1.00 93.88 521 ARG A N 1
ATOM 4172 C CA . ARG A 1 521 ? -16.497 -21.220 -2.426 1.00 93.88 521 ARG A CA 1
ATOM 4173 C C . ARG A 1 521 ? -17.489 -20.075 -2.223 1.00 93.88 521 ARG A C 1
ATOM 4175 O O . ARG A 1 521 ? -17.886 -19.425 -3.177 1.00 93.88 521 ARG A O 1
ATOM 4182 N N . ASP A 1 522 ? -17.926 -19.852 -0.991 1.00 94.38 522 ASP A N 1
ATOM 4183 C CA . ASP A 1 522 ? -18.833 -18.774 -0.621 1.00 94.38 522 ASP A CA 1
ATOM 4184 C C . ASP A 1 522 ? -18.098 -17.595 0.040 1.00 94.38 522 ASP A C 1
ATOM 4186 O O . ASP A 1 522 ? -18.689 -16.851 0.821 1.00 94.38 522 ASP A O 1
ATOM 4190 N N . ALA A 1 523 ? -16.808 -17.402 -0.262 1.00 94.31 523 ALA A N 1
ATOM 4191 C CA . ALA A 1 523 ? -16.002 -16.298 0.260 1.00 94.31 523 ALA A CA 1
ATOM 4192 C C . ALA A 1 523 ? -16.605 -14.912 -0.043 1.00 94.31 523 ALA A C 1
ATOM 4194 O O . ALA A 1 523 ? -16.373 -13.959 0.699 1.00 94.31 523 ALA A O 1
ATOM 4195 N N . THR A 1 524 ? -17.423 -14.778 -1.088 1.00 92.69 524 THR A N 1
ATOM 4196 C CA . THR A 1 524 ? -18.140 -13.534 -1.411 1.00 92.69 524 THR A CA 1
ATOM 4197 C C . THR A 1 524 ? -19.335 -13.247 -0.499 1.00 92.69 524 THR A C 1
ATOM 4199 O O . THR A 1 524 ? -19.896 -12.156 -0.559 1.00 92.69 524 THR A O 1
ATOM 4202 N N . THR A 1 525 ? -19.750 -14.211 0.324 1.00 94.38 525 THR A N 1
ATOM 4203 C CA . THR A 1 525 ? -20.938 -14.120 1.177 1.00 94.38 525 THR A CA 1
ATOM 4204 C C . THR A 1 525 ? -20.541 -13.878 2.629 1.00 94.38 525 THR A C 1
ATOM 4206 O O . THR A 1 525 ? -19.618 -14.510 3.146 1.00 94.38 525 THR A O 1
ATOM 4209 N N . PHE A 1 526 ? -21.268 -12.983 3.303 1.00 96.88 526 PHE A N 1
ATOM 4210 C CA . PHE A 1 526 ? -21.154 -12.778 4.745 1.00 96.88 526 PHE A CA 1
ATOM 4211 C C . PHE A 1 526 ? -21.769 -13.970 5.491 1.00 96.88 526 PHE A C 1
ATOM 4213 O O . PHE A 1 526 ? -22.991 -14.117 5.527 1.00 96.88 526 PHE A O 1
ATOM 4220 N N . ARG A 1 527 ? -20.922 -14.831 6.068 1.00 96.19 527 ARG A N 1
ATOM 4221 C CA . ARG A 1 527 ? -21.342 -16.018 6.830 1.00 96.19 527 ARG A CA 1
ATOM 4222 C C . ARG A 1 527 ? -20.496 -16.182 8.096 1.00 96.19 527 ARG A C 1
ATOM 4224 O O . ARG A 1 527 ? -19.481 -16.877 8.043 1.00 96.19 527 ARG A O 1
ATOM 4231 N N . PRO A 1 528 ? -20.881 -15.579 9.236 1.00 97.38 528 PRO A N 1
ATOM 4232 C CA . PRO A 1 528 ? -20.156 -15.718 10.503 1.00 97.38 528 PRO A CA 1
ATOM 4233 C C . PRO A 1 528 ? -19.902 -17.174 10.914 1.00 97.38 528 PRO A C 1
ATOM 4235 O O . PRO A 1 528 ? -18.843 -17.502 11.443 1.00 97.38 528 PRO A O 1
ATOM 4238 N N . GLU A 1 529 ? -20.827 -18.080 10.600 1.00 96.56 529 GLU A N 1
ATOM 4239 C CA . GLU A 1 529 ? -20.771 -19.496 10.970 1.00 96.56 529 GLU A CA 1
ATOM 4240 C C . GLU A 1 529 ? -19.489 -20.201 10.495 1.00 96.56 529 GLU A C 1
ATOM 4242 O O . GLU A 1 529 ? -19.031 -21.139 11.147 1.00 96.56 529 GLU A O 1
ATOM 4247 N N . ARG A 1 530 ? -18.824 -19.709 9.437 1.00 95.44 530 ARG A N 1
ATOM 4248 C CA . ARG A 1 530 ? -17.547 -20.273 8.963 1.00 95.44 530 ARG A CA 1
ATOM 4249 C C . ARG A 1 530 ? -16.452 -20.302 10.029 1.00 95.44 530 ARG A C 1
ATOM 4251 O O . ARG A 1 530 ? -15.582 -21.169 9.983 1.00 95.44 530 ARG A O 1
ATOM 4258 N N . TRP A 1 531 ? -16.487 -19.359 10.968 1.00 95.56 531 TRP A N 1
ATOM 4259 C CA . TRP A 1 531 ? -15.513 -19.244 12.054 1.00 95.56 531 TRP A CA 1
ATOM 4260 C C . TRP A 1 531 ? -15.805 -20.210 13.210 1.00 95.56 531 TRP A C 1
ATOM 4262 O O . TRP A 1 531 ? -14.959 -20.382 14.081 1.00 95.56 531 TRP A O 1
ATOM 4272 N N . LEU A 1 532 ? -16.986 -20.834 13.212 1.00 95.12 532 LEU A N 1
ATOM 4273 C CA . LEU A 1 532 ? -17.451 -21.766 14.240 1.00 95.12 532 LEU A CA 1
ATOM 4274 C C . LEU A 1 532 ? -17.469 -23.219 13.740 1.00 95.12 532 LEU A C 1
ATOM 4276 O O . LEU A 1 532 ? -17.239 -24.138 14.517 1.00 95.12 532 LEU A O 1
ATOM 4280 N N . GLU A 1 533 ? -17.741 -23.421 12.450 1.00 94.12 533 GLU A N 1
ATOM 4281 C CA . GLU A 1 533 ? -17.880 -24.740 11.814 1.00 94.12 533 GLU A CA 1
ATOM 4282 C C . GLU A 1 533 ? -16.552 -25.331 11.314 1.00 94.12 533 GLU A C 1
ATOM 4284 O O . GLU A 1 533 ? -16.474 -26.528 11.037 1.00 94.12 533 GLU A O 1
ATOM 4289 N N . SER A 1 534 ? -15.520 -24.500 11.138 1.00 90.50 534 SER A N 1
ATOM 4290 C CA . SER A 1 534 ? -14.232 -24.941 10.592 1.00 90.50 534 SER A CA 1
ATOM 4291 C C . SER A 1 534 ? -13.437 -25.764 11.606 1.00 90.50 534 SER A C 1
ATOM 4293 O O . SER A 1 534 ? -13.439 -25.473 12.803 1.00 90.50 534 SER A O 1
ATOM 4295 N N . ASP A 1 535 ? -12.700 -26.765 11.122 1.00 92.25 535 ASP A N 1
ATOM 4296 C CA . ASP A 1 535 ? -11.726 -27.471 11.952 1.00 92.25 535 ASP A CA 1
ATOM 4297 C C . ASP A 1 535 ? -10.576 -26.544 12.396 1.00 92.25 535 ASP A C 1
ATOM 4299 O O . ASP A 1 535 ? -10.388 -25.435 11.883 1.00 92.25 535 ASP A O 1
ATOM 4303 N N . LYS A 1 536 ? -9.787 -27.007 13.371 1.00 89.38 536 LYS A N 1
ATOM 4304 C CA . LYS A 1 536 ? -8.715 -26.209 13.984 1.00 89.38 536 LYS A CA 1
ATOM 4305 C C . LYS A 1 536 ? -7.622 -25.794 12.999 1.00 89.38 536 LYS A C 1
ATOM 4307 O O . LYS A 1 536 ? -7.063 -24.709 13.151 1.00 89.38 536 LYS A O 1
ATOM 4312 N N . GLU A 1 537 ? -7.288 -26.644 12.030 1.00 89.31 537 GLU A N 1
ATOM 4313 C CA . GLU A 1 537 ? -6.224 -26.353 11.066 1.00 89.31 537 GLU A CA 1
ATOM 4314 C C . GLU A 1 537 ? -6.686 -25.267 10.098 1.00 89.31 537 GLU A C 1
ATOM 4316 O O . GLU A 1 537 ? -6.013 -24.246 9.934 1.00 89.31 537 GLU A O 1
ATOM 4321 N N . LYS A 1 538 ? -7.887 -25.431 9.538 1.00 89.88 538 LYS A N 1
ATOM 4322 C CA . LYS A 1 538 ? -8.505 -24.456 8.645 1.00 89.88 538 LYS A CA 1
ATOM 4323 C C . LYS A 1 538 ? -8.752 -23.118 9.337 1.00 89.88 538 LYS A C 1
ATOM 4325 O O . LYS A 1 538 ? -8.435 -22.075 8.765 1.00 89.88 538 LYS A O 1
ATOM 4330 N N . LEU A 1 539 ? -9.256 -23.134 10.572 1.00 89.88 539 LEU A N 1
ATOM 4331 C CA . LEU A 1 539 ? -9.465 -21.919 11.360 1.00 89.88 539 LEU A CA 1
ATOM 4332 C C . LEU A 1 539 ? -8.150 -21.157 11.562 1.00 89.88 539 LEU A C 1
ATOM 4334 O O . LEU A 1 539 ? -8.110 -19.947 11.350 1.00 89.88 539 LEU A O 1
ATOM 4338 N N . SER A 1 540 ? -7.059 -21.862 11.880 1.00 87.50 540 SER A N 1
ATOM 4339 C CA . SER A 1 540 ? -5.742 -21.236 12.039 1.00 87.50 540 SER A CA 1
ATOM 4340 C C . SER A 1 540 ? -5.254 -20.569 10.749 1.00 87.50 540 SER A C 1
ATOM 4342 O O . SER A 1 540 ? -4.713 -19.463 10.794 1.00 87.50 540 SER A O 1
ATOM 4344 N N . VAL A 1 541 ? -5.470 -21.202 9.590 1.00 87.88 541 VAL A N 1
ATOM 4345 C CA . VAL A 1 541 ? -5.127 -20.614 8.284 1.00 87.88 541 VAL A CA 1
ATOM 4346 C C . VAL A 1 541 ? -5.978 -19.376 7.995 1.00 87.88 541 VAL A C 1
ATOM 4348 O O . VAL A 1 541 ? -5.437 -18.355 7.566 1.00 87.88 541 VAL A O 1
ATOM 4351 N N . MET A 1 542 ? -7.285 -19.432 8.261 1.00 90.38 542 MET A N 1
ATOM 4352 C CA . MET A 1 542 ? -8.195 -18.294 8.090 1.00 90.38 542 MET A CA 1
ATOM 4353 C C . MET A 1 542 ? -7.800 -17.110 8.981 1.00 90.38 542 MET A C 1
ATOM 4355 O O . MET A 1 542 ? -7.766 -15.979 8.505 1.00 90.38 542 MET A O 1
ATOM 4359 N N . GLU A 1 543 ? -7.454 -17.360 10.246 1.00 88.00 543 GLU A N 1
ATOM 4360 C CA . GLU A 1 543 ? -7.008 -16.328 11.190 1.00 88.00 543 GLU A CA 1
ATOM 4361 C C . GLU A 1 543 ? -5.674 -15.702 10.771 1.00 88.00 543 GLU A C 1
ATOM 4363 O O . GLU A 1 543 ? -5.541 -14.481 10.777 1.00 88.00 543 GLU A O 1
ATOM 4368 N N . GLN A 1 544 ? -4.705 -16.510 10.329 1.00 84.25 544 GLN A N 1
ATOM 4369 C CA . GLN A 1 544 ? -3.428 -16.008 9.800 1.00 84.25 544 GLN A CA 1
ATOM 4370 C C . GLN A 1 544 ? -3.592 -15.211 8.499 1.00 84.25 544 GLN A C 1
ATOM 4372 O O . GLN A 1 544 ? -2.736 -14.390 8.168 1.00 84.25 544 GLN A O 1
ATOM 4377 N N . SER A 1 545 ? -4.678 -15.455 7.764 1.00 87.12 545 SER A N 1
ATOM 4378 C CA . SER A 1 545 ? -4.986 -14.792 6.494 1.00 87.12 545 SER A CA 1
ATOM 4379 C C . SER A 1 545 ? -5.915 -13.584 6.651 1.00 87.12 545 SER A C 1
ATOM 4381 O O . SER A 1 545 ? -6.199 -12.904 5.663 1.00 87.12 545 SER A O 1
ATOM 4383 N N . LEU A 1 546 ? -6.385 -13.298 7.871 1.00 87.62 546 LEU A N 1
ATOM 4384 C CA . LEU A 1 546 ? -7.255 -12.165 8.170 1.00 87.62 546 LEU A CA 1
ATOM 4385 C C . LEU A 1 546 ? -6.429 -10.881 8.357 1.00 87.62 546 LEU A C 1
ATOM 4387 O O . LEU A 1 546 ? -5.993 -10.523 9.448 1.00 87.62 546 LEU A O 1
ATOM 4391 N N . LEU A 1 547 ? -6.260 -10.143 7.267 1.00 82.69 547 LEU A N 1
ATOM 4392 C CA . LEU A 1 547 ? -5.569 -8.858 7.156 1.00 82.69 547 LEU A CA 1
ATOM 4393 C C . LEU A 1 547 ? -6.477 -7.658 7.500 1.00 82.69 547 LEU A C 1
ATOM 4395 O O . LEU A 1 547 ? -6.437 -6.630 6.826 1.00 82.69 547 LEU A O 1
ATOM 4399 N N . ALA A 1 548 ? -7.302 -7.786 8.541 1.00 67.12 548 ALA A N 1
ATOM 4400 C CA . ALA A 1 548 ? -8.305 -6.792 8.942 1.00 67.12 548 ALA A CA 1
ATOM 4401 C C . ALA A 1 548 ? -7.708 -5.455 9.420 1.00 67.12 548 ALA A C 1
ATOM 4403 O O . ALA A 1 548 ? -8.152 -4.378 9.024 1.00 67.12 548 ALA A O 1
ATOM 4404 N N . VAL A 1 549 ? -6.676 -5.544 10.257 1.00 58.44 549 VAL A N 1
ATOM 4405 C CA . VAL A 1 549 ? -5.885 -4.427 10.781 1.00 58.44 549 VAL A CA 1
ATOM 4406 C C . VAL A 1 549 ? -4.452 -4.915 10.666 1.00 58.44 549 VAL A C 1
ATOM 4408 O O . VAL A 1 549 ? -4.016 -5.722 11.481 1.00 58.44 549 VAL A O 1
ATOM 4411 N N . GLN A 1 550 ? -3.796 -4.632 9.536 1.00 51.50 550 GLN A N 1
ATOM 4412 C CA . GLN A 1 550 ? -2.681 -5.472 9.091 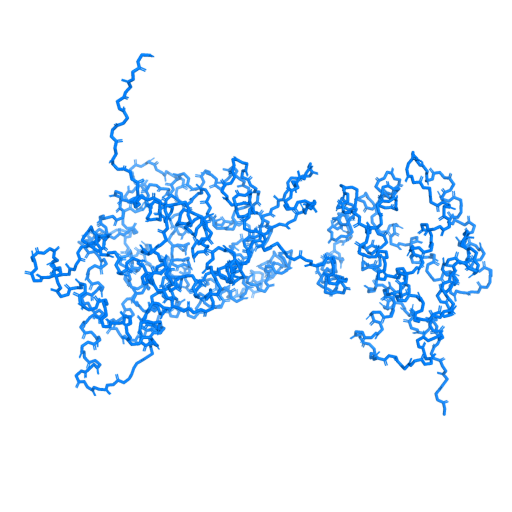1.00 51.50 550 GLN A CA 1
ATOM 4413 C C . GLN A 1 550 ? -1.582 -5.643 10.150 1.00 51.50 550 GLN A C 1
ATOM 4415 O O . GLN A 1 550 ? -0.856 -4.720 10.521 1.00 51.50 550 GLN A O 1
ATOM 4420 N N . SER A 1 551 ? -1.467 -6.903 10.559 1.00 37.66 551 SER A N 1
ATOM 4421 C CA . SER A 1 551 ? -0.484 -7.513 11.433 1.00 37.66 551 SER A CA 1
ATOM 4422 C C . SER A 1 551 ? 0.938 -7.227 10.955 1.00 37.66 551 SER A C 1
ATOM 4424 O O . SER A 1 551 ? 1.468 -7.884 10.063 1.00 37.66 551 SER A O 1
ATOM 4426 N N . SER A 1 552 ? 1.594 -6.260 11.583 1.00 31.78 552 SER A N 1
ATOM 4427 C CA . SER A 1 552 ? 3.049 -6.290 11.690 1.00 31.78 552 SER A CA 1
ATOM 4428 C C . SER A 1 552 ? 3.416 -7.303 12.790 1.00 31.78 552 SER A C 1
ATOM 4430 O O . SER A 1 552 ? 2.660 -7.417 13.759 1.00 31.78 552 SER A O 1
ATOM 4432 N N . PRO A 1 553 ? 4.606 -7.944 12.785 1.00 29.91 553 PRO A N 1
ATOM 4433 C CA . PRO A 1 553 ? 5.152 -8.619 13.979 1.00 29.91 553 PRO A CA 1
ATOM 4434 C C . PRO A 1 553 ? 5.251 -7.656 15.179 1.00 29.91 553 PRO A C 1
ATOM 4436 O O . PRO A 1 553 ? 5.533 -8.035 16.314 1.00 29.91 553 PRO A O 1
ATOM 4439 N N . LEU A 1 554 ? 5.058 -6.368 14.891 1.00 34.16 554 LEU A N 1
ATOM 4440 C CA . LEU A 1 554 ? 5.098 -5.237 15.780 1.00 34.16 554 LEU A CA 1
ATOM 4441 C C . LEU A 1 554 ? 3.716 -4.798 16.298 1.00 34.16 554 LEU A C 1
ATOM 4443 O O . LEU A 1 554 ? 3.670 -3.812 17.033 1.00 34.16 554 LEU A O 1
ATOM 4447 N N . ASP A 1 555 ? 2.638 -5.529 16.013 1.00 35.12 555 ASP A N 1
ATOM 4448 C CA . ASP A 1 555 ? 1.332 -5.321 16.646 1.00 35.12 555 ASP A CA 1
ATOM 4449 C C . ASP A 1 555 ? 0.964 -6.539 17.518 1.00 35.12 555 ASP A C 1
ATOM 4451 O O . ASP A 1 555 ? 0.414 -7.530 17.024 1.00 35.12 555 ASP A O 1
ATOM 4455 N N . PRO A 1 556 ? 1.346 -6.544 18.813 1.00 29.58 556 PRO A N 1
ATOM 4456 C CA . PRO A 1 556 ? 1.058 -7.649 19.719 1.00 29.58 556 PRO A CA 1
ATOM 4457 C C . PRO A 1 556 ? -0.423 -7.711 20.078 1.00 29.58 556 PRO A C 1
ATOM 4459 O O . PRO A 1 556 ? -0.867 -8.722 20.614 1.00 29.58 556 PRO A O 1
ATOM 4462 N N . LEU A 1 557 ? -1.179 -6.637 19.844 1.00 31.11 557 LEU A N 1
ATOM 4463 C CA . LEU A 1 557 ? -2.441 -6.474 20.526 1.00 31.11 557 LEU A CA 1
ATOM 4464 C C . LEU A 1 557 ? -3.600 -7.170 19.832 1.00 31.11 557 LEU A C 1
ATOM 4466 O O . LEU A 1 557 ? -4.334 -7.917 20.475 1.00 31.11 557 LEU A O 1
ATOM 4470 N N . MET A 1 558 ? -3.710 -7.012 18.513 1.00 31.88 558 MET A N 1
ATOM 4471 C CA . MET A 1 558 ? -4.703 -7.765 17.746 1.00 31.88 558 MET A CA 1
ATOM 4472 C C . MET A 1 558 ? -4.238 -9.167 17.376 1.00 31.88 558 MET A C 1
ATOM 4474 O O . MET A 1 558 ? -5.068 -10.073 17.328 1.00 31.88 558 MET A O 1
ATOM 4478 N N . ASN A 1 559 ? -2.923 -9.400 17.244 1.00 27.86 559 ASN A N 1
ATOM 4479 C CA . ASN A 1 559 ? -2.410 -10.768 17.156 1.00 27.86 559 ASN A CA 1
ATOM 4480 C C . ASN A 1 559 ? -2.844 -11.587 18.376 1.00 27.86 559 ASN A C 1
ATOM 4482 O O . ASN A 1 559 ? -3.204 -12.744 18.217 1.00 27.86 559 ASN A O 1
ATOM 4486 N N . TYR A 1 560 ? -2.889 -11.010 19.580 1.00 30.80 560 TYR A N 1
ATOM 4487 C CA . TYR A 1 560 ? -3.317 -11.734 20.778 1.00 30.80 560 TYR A CA 1
ATOM 4488 C C . TYR A 1 560 ? -4.834 -11.988 20.835 1.00 30.80 560 TYR A C 1
ATOM 4490 O O . TYR A 1 560 ? -5.250 -13.064 21.266 1.00 30.80 560 TYR A O 1
ATOM 4498 N N . VAL A 1 561 ? -5.661 -11.048 20.356 1.00 28.97 561 VAL A N 1
ATOM 4499 C CA . VAL A 1 561 ? -7.125 -11.230 20.258 1.00 28.97 561 VAL A CA 1
ATOM 4500 C C . VAL A 1 561 ? -7.496 -12.293 19.218 1.00 28.97 561 VAL A C 1
ATOM 4502 O O . VAL A 1 561 ? -8.431 -13.057 19.440 1.00 28.97 561 VAL A O 1
ATOM 4505 N N . LEU A 1 562 ? -6.728 -12.414 18.131 1.00 29.22 562 LEU A N 1
ATOM 4506 C CA . LEU A 1 562 ? -6.961 -13.423 17.094 1.00 29.22 562 LEU A CA 1
ATOM 4507 C C . LEU A 1 562 ? -6.299 -14.784 17.380 1.00 29.22 562 LEU A C 1
ATOM 4509 O O . LEU A 1 562 ? -6.810 -15.784 16.901 1.00 29.22 562 LEU A O 1
ATOM 4513 N N . THR A 1 563 ? -5.220 -14.864 18.175 1.00 26.58 563 THR A N 1
ATOM 4514 C CA . THR A 1 563 ? -4.470 -16.130 18.388 1.00 26.58 563 THR A CA 1
ATOM 4515 C C . THR A 1 563 ? -4.748 -16.864 19.703 1.00 26.58 563 THR A C 1
ATOM 4517 O O . THR A 1 563 ? -4.324 -18.010 19.851 1.00 26.58 563 THR A O 1
ATOM 4520 N N . ARG A 1 564 ? -5.476 -16.282 20.670 1.00 27.42 564 ARG A N 1
ATOM 4521 C CA . ARG A 1 564 ? -5.823 -16.963 21.939 1.00 27.42 564 ARG A CA 1
ATOM 4522 C C . ARG A 1 564 ? -7.292 -17.390 22.040 1.00 27.42 564 ARG A C 1
ATOM 4524 O O . ARG A 1 564 ? -7.948 -17.153 23.049 1.00 27.42 564 ARG A O 1
ATOM 4531 N N . SER A 1 565 ? -7.782 -18.103 21.030 1.00 29.36 565 SER A N 1
ATOM 4532 C CA . SER A 1 565 ? -8.952 -18.988 21.162 1.00 29.36 565 SER A CA 1
ATOM 4533 C C . SER A 1 565 ? -8.563 -20.440 21.503 1.00 29.36 565 SER A C 1
ATOM 4535 O O . SER A 1 565 ? -9.415 -21.204 21.957 1.00 29.36 565 SER A O 1
ATOM 4537 N N . HIS A 1 566 ? -7.285 -20.840 21.399 1.00 30.47 566 HIS A N 1
ATOM 4538 C CA . HIS A 1 566 ? -6.855 -22.220 21.667 1.00 30.47 566 HIS A CA 1
ATOM 4539 C C . HIS A 1 566 ? -5.500 -22.325 22.391 1.00 30.47 566 HIS A C 1
ATOM 4541 O O . HIS A 1 566 ? -4.459 -22.263 21.753 1.00 30.47 566 HIS A O 1
ATOM 4547 N N . SER A 1 567 ? -5.526 -22.530 23.718 1.00 25.69 567 SER A N 1
ATOM 4548 C CA . SER A 1 567 ? -4.750 -23.558 24.453 1.00 25.69 567 SER A CA 1
ATOM 4549 C C . SER A 1 567 ? -4.651 -23.228 25.954 1.00 25.69 567 SER A C 1
ATOM 4551 O O . SER A 1 567 ? -3.757 -22.503 26.394 1.00 25.69 567 SER A O 1
ATOM 4553 N N . LEU A 1 568 ? -5.533 -23.819 26.762 1.00 25.42 568 LEU A N 1
ATOM 4554 C CA . LEU A 1 568 ? -5.182 -24.259 28.112 1.00 25.42 568 LEU A CA 1
ATOM 4555 C C . LEU A 1 568 ? -5.027 -25.779 28.037 1.00 25.42 568 LEU A C 1
ATOM 4557 O O . LEU A 1 568 ? -6.012 -26.508 28.009 1.00 25.42 568 LEU A O 1
ATOM 4561 N N . ALA A 1 569 ? -3.785 -26.241 27.953 1.00 22.95 569 ALA A N 1
ATOM 4562 C CA . ALA A 1 569 ? -3.402 -27.595 28.324 1.00 22.95 569 ALA A CA 1
ATOM 4563 C C . ALA A 1 569 ? -1.971 -27.518 28.879 1.00 22.95 569 ALA A C 1
ATOM 4565 O O . ALA A 1 569 ? -1.088 -27.010 28.182 1.00 22.95 569 ALA A O 1
ATOM 4566 N N . PRO A 1 570 ? -1.721 -27.941 30.130 1.00 24.59 570 PRO A N 1
ATOM 4567 C CA . PRO A 1 570 ? -0.372 -27.995 30.663 1.00 24.59 570 PRO A CA 1
ATOM 4568 C C . PRO A 1 570 ? 0.377 -29.130 29.963 1.00 24.59 570 PRO A C 1
ATOM 4570 O O . PRO A 1 570 ? -0.042 -30.285 30.015 1.00 24.59 570 PRO A O 1
ATOM 4573 N N . VAL A 1 571 ? 1.489 -28.810 29.303 1.00 26.58 571 VAL A N 1
ATOM 4574 C CA . VAL A 1 571 ? 2.431 -29.834 28.846 1.00 26.58 571 VAL A CA 1
ATOM 4575 C C . VAL A 1 571 ? 3.151 -30.350 30.087 1.00 26.58 571 VAL A C 1
ATOM 4577 O O . VAL A 1 571 ? 4.086 -29.732 30.591 1.00 26.58 571 VAL A O 1
ATOM 4580 N N . SER A 1 572 ? 2.669 -31.473 30.612 1.00 24.33 572 SER A N 1
ATOM 4581 C CA . SER A 1 572 ? 3.453 -32.343 31.477 1.00 24.33 572 SER A CA 1
ATOM 4582 C C . SER A 1 572 ? 4.653 -32.848 30.679 1.00 24.33 572 SER A C 1
ATOM 4584 O O . SER A 1 572 ? 4.480 -33.535 29.672 1.00 24.33 572 SER A O 1
ATOM 4586 N N . ALA A 1 573 ? 5.856 -32.496 31.120 1.00 26.55 573 ALA A N 1
ATOM 4587 C CA . ALA A 1 573 ? 7.081 -33.120 30.647 1.00 26.55 573 ALA A CA 1
ATOM 4588 C C . ALA A 1 573 ? 7.116 -34.601 31.059 1.00 26.55 573 ALA A C 1
ATOM 4590 O O . ALA A 1 573 ? 6.741 -34.928 32.189 1.00 26.55 573 ALA A O 1
ATOM 4591 N N . PRO A 1 574 ? 7.650 -35.474 30.198 1.00 26.41 574 PRO A N 1
ATOM 4592 C CA . PRO A 1 574 ? 8.438 -36.590 30.687 1.00 26.41 574 PRO A CA 1
ATOM 4593 C C . PRO A 1 574 ? 9.842 -36.583 30.065 1.00 26.41 574 PRO A C 1
ATOM 4595 O O . PRO A 1 574 ? 9.980 -36.443 28.854 1.00 26.41 574 PRO A O 1
ATOM 4598 N N . VAL A 1 575 ? 10.817 -36.701 30.978 1.00 31.67 575 VAL A N 1
ATOM 4599 C CA . VAL A 1 575 ? 12.216 -37.182 30.896 1.00 31.67 575 VAL A CA 1
ATOM 4600 C C . VAL A 1 575 ? 12.929 -37.113 29.548 1.00 31.67 575 VAL A C 1
ATOM 4602 O O . VAL A 1 575 ? 12.557 -37.877 28.632 1.00 31.67 575 VAL A O 1
#

pLDDT: mean 81.19, std 15.9, range [22.95, 97.81]

Secondary structure (DSSP, 8-state):
-PPPPPHHHHS-HHHHHHHHHHHHHHHTTSHHHHHHHHHH--TTT-HHHHHHHHHHHHHHHHS-HHHHHHHHHHHHHHHTT-EETTEETT-HHHHHHHHHHHHHHHHHHHHHHT-PPPHHHHHHHHHHHHHHHHTTT--GGGS-SSHHHHHHHHHHHHHH----HHHHHHHHHHHS-SS--GGGTTHHHHHHHHHHHHS-GGGGPPP--THHHHHHTSSSS-PEEPGGGGGGS-SSS--TTT---HHHHHHHHHHHGGGGSHHHHGGGHHHHHHHHHHHHHHHHHHHHHT----HHHHHHHHHHHHHHTTS---HHHHTS-TT-HHHHHHHHHHHHHHHTTSHHHHHHHHHHHHHTTPPPTTHHHHHHHHHHHHHHTT---S---HHHHHHHHHHTTTTTT--HHHHHHHHHHHHHHHHHHHHHHHHHHHHHSHHHHHHHHHHHHHHHHTT---SSPPHHHHHT-HHHHHHHHHHHHHS-S--S---EEPPTT--EETTEE-SEE---HHHHTT-HHHH-TTTTS--TTHHHHS-HHHHHHHHHT--SS---TT-HHHHHHHHTTS---------

Foldseek 3Di:
DPDQQALCNLCPPVLVVLLVLLLQLQLLLAPQSLVLCLVQPCLAPCVPVVSVLVVQQVDQLLDDPVSLLVNQVVVVVSQVPRDDPRHGSQDLVSQLSSLLSVLLSSQLSCCVPVNHDDQVSNFNSLVSSCSSRVSGNHDSVNRQPTPVSSVVVVVVVLQPGACDLSSVVSSCSSLPPPPDDPVCLPPSLVSNVVSLVSDDPSVNDADLDLVVLCVAFVDPDDFFFDLLLCLLAPVVDDFLRSDRDPVVNVVLLVLCVVCQDPVNVLVLQVVLLVLVVLLVVVVVVCVVVVNDDDLLLSLLQSLLQSLCLLPGQCCSVVVHRPLCLVVLLVLSCVRSNVCSSRVSCSNVVSVVCVVVVNQDSCNSVLVSLVVRLVVQVDDPDPGDRNLNVVVVCCVVVVCVPDPSSSVSSCSSNQGRQQSSQLSSLLVVQCVVPVVLVVVLVVLVVVCVVVVLADVVGGPVSCLVSLSSVLSSLLSLLLGASQQDFRKGAADSVADQDPNGGDGIHGHGSNSNSQPCVLQNPVSNDRDSCSCVPDDPVSNVSSLSSRCRPHRHVSNPNVVCSSVPPDDDDDPDDDD

InterPro domains:
  IPR018713 ER-bound oxygenase mpaB/mpaB'/Rubber oxygenase, catalytic domain [PF09995] (14-205)
  IPR036396 Cytochrome P450 superfamily [G3DSA:1.10.630.10] (189-550)
  IPR036396 Cytochrome P450 superfamily [SSF48264] (198-538)
  IPR050121 Cytochrome P450 monooxygenase [PTHR24305] (203-538)

Organism: Aspergillus oryzae (NCBI:txid5062)

Radius of gyration: 29.73 Å; chains: 1; bounding box: 72×67×87 Å

Sequence (575 aa):
MEKPISCQKILGEIVSLISLQYANVLVNSHPQVAQGVHNHSYFRSDPMTRVYYTLLYVYGVIGTPEERDYVSKMVNKAHRGVRGRNYNAMDPKQQLWVASCFFVASLTVQETFFGLLDDQSKEVLYKDATRFGTSLQVPLEMWPENVNKFWEYWNHEIHHFEVTSAVLHVTQDVLYPHNIPLWLLFVPPIARIFTIHWLPKACRASISDPSAIKQIYLGRTTLMKSKFYEPFGDPLDPNLFSETDIKKHAQSRKAVAHLYSMSFLVTYEGSADRCNVQLCAKLRDFARHRTAFDVPTWMQFYAHDVIGEITPFGMMAKGQDEHGIADSIDETMAYASRMAVIPELHRWVSWFGRVAHLKTPFHNIQKYILEQIDARSGSDSVGIDFLKKLLTLREDDKIMQLDIEKTVGNNIMAGADTTAISLSAVIYNLLKNPGTETKLREEIDTLAAAGKLSNPVTFEQARHMPYLQACIKESLRVHPAVGRPLLRVVSPEGLTIAGHFKAIVGINAWVAHYNEDIFGRDATTFRPERWLESDKEKLSVMEQSLLAVQSSPLDPLMNYVLTRSHSLAPVSAPV